Protein AF-0000000084937364 (afdb_homodimer)

Organism: Ferrimonas balearica (strain DSM 9799 / CCM 4581 / KCTC 23876 / PAT) (NCBI:txid550540)

Radius of gyration: 24.52 Å; Cα contacts (8 Å, |Δi|>4): 749; chains: 2; bounding box: 58×69×59 Å

pLDDT: mean 93.39, std 8.61, range [46.56, 98.94]

Nearest PDB structures (foldseek):
  7r97-assembly1_B  TM=9.047E-01  e=4.020E-26  Escherichia coli K-12
  1o0w-assembly1_A  TM=5.922E-01  e=6.811E-16  Thermotoga maritima
  3n3w-assembly1_B  TM=9.544E-01  e=4.757E-11  Campylobacter jejuni subsp. jejuni NCTC 11168 = ATCC 700819
  3o2r-assembly2_D  TM=9.766E-01  e=1.109E-10  Campylobacter jejuni subsp. jejuni NCTC 11168 = ATCC 700819
  9h4a-assembly1_B  TM=9.414E-01  e=4.823E-08  Arabidopsis thaliana

InterPro domains:
  IPR000999 Ribonuclease III domain [PF14622] (20-140)
  IPR000999 Ribonuclease III domain [PS00517] (38-46)
  IPR000999 Ribonuclease III domain [PS50142] (6-128)
  IPR000999 Ribonuclease III domain [SM00535] (21-149)
  IPR000999 Ribonuclease III domain [cd00593] (22-149)
  IPR011907 Ribonuclease III [MF_00104] (9-220)
  IPR011907 Ribonuclease III [TIGR02191] (10-223)
  IPR014720 Double-stranded RNA-binding domain [PF00035] (156-223)
  IPR014720 Double-stranded RNA-binding domain [PS50137] (155-224)
  IPR014720 Double-stranded RNA-binding domain [SM00358] (156-224)
  IPR036389 Ribonuclease III, endonuclease domain superfamily [G3DSA:1.10.1520.10] (2-147)
  IPR036389 Ribonuclease III, endonuclease domain superfamily [SSF69065] (5-159)

Structure (mmCIF, N/CA/C/O backbone):
data_AF-0000000084937364-model_v1
#
loop_
_entity.id
_entity.type
_entity.pdbx_description
1 polymer 'Ribonuclease 3'
#
loop_
_atom_site.group_PDB
_atom_site.id
_atom_site.type_symbol
_atom_site.label_atom_id
_atom_site.label_alt_id
_atom_site.label_comp_id
_atom_site.label_asym_id
_atom_site.label_entity_id
_atom_site.label_seq_id
_atom_site.pdbx_PDB_ins_code
_atom_site.Cartn_x
_atom_site.Cartn_y
_atom_site.Cartn_z
_atom_site.occupancy
_atom_site.B_iso_or_equiv
_atom_site.auth_seq_id
_atom_site.auth_comp_id
_atom_site.auth_asym_id
_atom_site.auth_atom_id
_atom_site.pdbx_PDB_model_num
ATOM 1 N N . MET A 1 1 ? -17.5 32.688 7.203 1 46.91 1 MET A N 1
ATOM 2 C CA . MET A 1 1 ? -16.609 32.5 6.062 1 46.91 1 MET A CA 1
ATOM 3 C C . MET A 1 1 ? -16.141 31.047 5.977 1 46.91 1 MET A C 1
ATOM 5 O O . MET A 1 1 ? -16.188 30.438 4.91 1 46.91 1 MET A O 1
ATOM 9 N N . ASN A 1 2 ? -15.789 30.359 7.293 1 68.94 2 ASN A N 1
ATOM 10 C CA . ASN A 1 2 ? -15.266 29 7.367 1 68.94 2 ASN A CA 1
ATOM 11 C C . ASN A 1 2 ? -16.359 27.953 7.094 1 68.94 2 ASN A C 1
ATOM 13 O O . ASN A 1 2 ? -16.125 27 6.352 1 68.94 2 ASN A O 1
ATOM 17 N N . ASN A 1 3 ? -17.641 28.453 7.266 1 83.12 3 ASN A N 1
ATOM 18 C CA . ASN A 1 3 ? -18.75 27.516 7.125 1 83.12 3 ASN A CA 1
ATOM 19 C C . ASN A 1 3 ? -19.203 27.391 5.672 1 83.12 3 ASN A C 1
ATOM 21 O O . ASN A 1 3 ? -19.531 26.312 5.207 1 83.12 3 ASN A O 1
ATOM 25 N N . GLN A 1 4 ? -19.172 28.562 5.016 1 89.25 4 GLN A N 1
ATOM 26 C CA . GLN A 1 4 ? -19.562 28.547 3.611 1 89.25 4 GLN A CA 1
ATOM 27 C C . GLN A 1 4 ? -18.594 27.734 2.773 1 89.25 4 GLN A C 1
ATOM 29 O O . GLN A 1 4 ? -19 27.016 1.858 1 89.25 4 GLN A O 1
ATOM 34 N N . LYS A 1 5 ? -17.359 27.891 3.041 1 92.25 5 LYS A N 1
ATOM 35 C CA . LYS A 1 5 ? -16.328 27.156 2.305 1 92.25 5 LYS A CA 1
ATOM 36 C C . LYS A 1 5 ? -16.453 25.656 2.549 1 92.25 5 LYS A C 1
ATOM 38 O O . LYS A 1 5 ? -16.25 24.859 1.63 1 92.25 5 LYS A O 1
ATOM 43 N N . LEU A 1 6 ? -16.781 25.375 3.785 1 94.75 6 LEU A N 1
ATOM 44 C CA . LEU A 1 6 ? -16.953 23.969 4.105 1 94.75 6 LEU A CA 1
ATOM 45 C C . LEU A 1 6 ? -18.188 23.391 3.395 1 94.75 6 LEU A C 1
ATOM 47 O O . LEU A 1 6 ? -18.172 22.234 2.969 1 94.75 6 LEU A O 1
ATOM 51 N N . THR A 1 7 ? -19.188 24.219 3.305 1 95.5 7 THR A N 1
ATOM 52 C CA . THR A 1 7 ? -20.391 23.797 2.59 1 95.5 7 THR A CA 1
ATOM 53 C C . THR A 1 7 ? -20.094 23.562 1.115 1 95.5 7 THR A C 1
ATOM 55 O O . THR A 1 7 ? -20.547 22.562 0.538 1 95.5 7 THR A O 1
ATOM 58 N N . ARG A 1 8 ? -19.359 24.438 0.576 1 96.19 8 ARG A N 1
ATOM 59 C CA . ARG A 1 8 ? -18.969 24.281 -0.823 1 96.19 8 ARG A CA 1
ATOM 60 C C . ARG A 1 8 ? -18.172 23 -1.04 1 96.19 8 ARG A C 1
ATOM 62 O O . ARG A 1 8 ? -18.359 22.312 -2.047 1 96.19 8 ARG A O 1
ATOM 69 N N . LEU A 1 9 ? -17.266 22.75 -0.123 1 97.94 9 LEU A N 1
ATOM 70 C CA . LEU A 1 9 ? -16.469 21.531 -0.221 1 97.94 9 LEU A CA 1
ATOM 71 C C . LEU A 1 9 ? -17.344 20.297 -0.132 1 97.94 9 LEU A C 1
ATOM 73 O O . LEU A 1 9 ? -17.188 19.359 -0.918 1 97.94 9 LEU A O 1
ATOM 77 N N . GLN A 1 10 ? -18.25 20.312 0.783 1 98.31 10 GLN A N 1
ATOM 78 C CA . GLN A 1 10 ? -19.172 19.188 0.922 1 98.31 10 GLN A CA 1
ATOM 79 C C . GLN A 1 10 ? -20.016 19 -0.336 1 98.31 10 GLN A C 1
ATOM 81 O O . GLN A 1 10 ? -20.281 17.875 -0.753 1 98.31 10 GLN A O 1
ATOM 86 N N . ASP A 1 11 ? -20.391 20.094 -0.957 1 97.5 11 ASP A N 1
ATOM 87 C CA . ASP A 1 11 ? -21.141 20.047 -2.215 1 97.5 11 ASP A CA 1
ATOM 88 C C . ASP A 1 11 ? -20.281 19.422 -3.322 1 97.5 11 ASP A C 1
ATOM 90 O O . ASP A 1 11 ? -20.766 18.578 -4.086 1 97.5 11 ASP A O 1
ATOM 94 N N . ALA A 1 12 ? -19.078 19.859 -3.381 1 97.5 12 ALA A N 1
ATOM 95 C CA . ALA A 1 12 ? -18.156 19.328 -4.391 1 97.5 12 ALA A CA 1
ATOM 96 C C . ALA A 1 12 ? -17.922 17.844 -4.195 1 97.5 12 ALA A C 1
ATOM 98 O O . ALA A 1 12 ? -17.781 17.094 -5.164 1 97.5 12 ALA A O 1
ATOM 99 N N . LEU A 1 13 ? -17.906 17.406 -2.98 1 98.06 13 LEU A N 1
ATOM 100 C CA . LEU A 1 13 ? -17.719 16 -2.65 1 98.06 13 LEU A CA 1
ATOM 101 C C . LEU A 1 13 ? -19 15.211 -2.891 1 98.06 13 LEU A C 1
ATOM 103 O O . LEU A 1 13 ? -18.969 13.984 -3.008 1 98.06 13 LEU A O 1
ATOM 107 N N . GLY A 1 14 ? -20.078 15.953 -2.957 1 97.5 14 GLY A N 1
ATOM 108 C CA . GLY A 1 14 ? -21.375 15.281 -3.02 1 97.5 14 GLY A CA 1
ATOM 109 C C . GLY A 1 14 ? -21.703 14.516 -1.751 1 97.5 14 GLY A C 1
ATOM 110 O O . GLY A 1 14 ? -22.312 13.453 -1.807 1 97.5 14 GLY A O 1
ATOM 111 N N . TYR A 1 15 ? -21.188 14.992 -0.671 1 98.38 15 TYR A N 1
ATOM 112 C CA . TYR A 1 15 ? -21.375 14.312 0.604 1 98.38 15 TYR A CA 1
ATOM 113 C C . TYR A 1 15 ? -21.516 15.312 1.743 1 98.38 15 TYR A C 1
ATOM 115 O O . TYR A 1 15 ? -20.703 16.234 1.877 1 98.38 15 TYR A O 1
ATOM 123 N N . GLN A 1 16 ? -22.578 15.156 2.562 1 98.12 16 GLN A N 1
ATOM 124 C CA . GLN A 1 16 ? -22.781 15.953 3.768 1 98.12 16 GLN A CA 1
ATOM 125 C C . GLN A 1 16 ? -22.422 15.156 5.02 1 98.12 16 GLN A C 1
ATOM 127 O O . GLN A 1 16 ? -23.047 14.141 5.32 1 98.12 16 GLN A O 1
ATOM 132 N N . PHE A 1 17 ? -21.484 15.703 5.754 1 98.44 17 PHE A N 1
ATOM 133 C CA . PHE A 1 17 ? -21.016 14.992 6.938 1 98.44 17 PHE A CA 1
ATOM 134 C C . PHE A 1 17 ? -22.078 14.992 8.031 1 98.44 17 PHE A C 1
ATOM 136 O O . PHE A 1 17 ? -22.672 16.031 8.328 1 98.44 17 PHE A O 1
ATOM 143 N N . LYS A 1 18 ? -22.266 13.828 8.586 1 98.38 18 LYS A N 1
ATOM 144 C CA . LYS A 1 18 ? -23.062 13.758 9.805 1 98.38 18 LYS A CA 1
ATOM 145 C C . LYS A 1 18 ? -22.344 14.398 10.984 1 98.38 18 LYS A C 1
ATOM 147 O O . LYS A 1 18 ? -22.953 15.094 11.789 1 98.38 18 LYS A O 1
ATOM 152 N N . ASP A 1 19 ? -21.078 14.141 11.141 1 98.06 19 ASP A N 1
ATOM 153 C CA . ASP A 1 19 ? -20.188 14.742 12.125 1 98.06 19 ASP A CA 1
ATOM 154 C C . ASP A 1 19 ? -19.172 15.672 11.461 1 98.06 19 ASP A C 1
ATOM 156 O O . ASP A 1 19 ? -18.094 15.234 11.062 1 98.06 19 ASP A O 1
ATOM 160 N N . ILE A 1 20 ? -19.5 16.891 11.492 1 97.44 20 ILE A N 1
ATOM 161 C CA . ILE A 1 20 ? -18.703 17.906 10.797 1 97.44 20 ILE A CA 1
ATOM 162 C C . ILE A 1 20 ? -17.312 17.969 11.414 1 97.44 20 ILE A C 1
ATOM 164 O O . ILE A 1 20 ? -16.375 18.469 10.781 1 97.44 20 ILE A O 1
ATOM 168 N N . ALA A 1 21 ? -17.125 17.484 12.594 1 98 21 ALA A N 1
ATOM 169 C CA . ALA A 1 21 ? -15.82 17.5 13.258 1 98 21 ALA A CA 1
ATOM 170 C C . ALA A 1 21 ? -14.805 16.641 12.5 1 98 21 ALA A C 1
ATOM 172 O O . ALA A 1 21 ? -13.609 16.938 12.492 1 98 21 ALA A O 1
ATOM 173 N N . LEU A 1 22 ? -15.305 15.594 11.844 1 98.5 22 LEU A N 1
ATOM 174 C CA . LEU A 1 22 ? -14.43 14.734 11.055 1 98.5 22 LEU A CA 1
ATOM 175 C C . LEU A 1 22 ? -13.836 15.5 9.875 1 98.5 22 LEU A C 1
ATOM 177 O O . LEU A 1 22 ? -12.641 15.398 9.602 1 98.5 22 LEU A O 1
ATOM 181 N N . LEU A 1 23 ? -14.695 16.297 9.195 1 98.62 23 LEU A N 1
ATOM 182 C CA . LEU A 1 23 ? -14.203 17.094 8.086 1 98.62 23 LEU A CA 1
ATOM 183 C C . LEU A 1 23 ? -13.227 18.156 8.578 1 98.62 23 LEU A C 1
ATOM 185 O O . LEU A 1 23 ? -12.18 18.391 7.957 1 98.62 23 LEU A O 1
ATOM 189 N N . ASN A 1 24 ? -13.547 18.75 9.695 1 98.31 24 ASN A N 1
ATOM 190 C CA . ASN A 1 24 ? -12.664 19.75 10.273 1 98.31 24 ASN A CA 1
ATOM 191 C C . ASN A 1 24 ? -11.289 19.172 10.602 1 98.31 24 ASN A C 1
ATOM 193 O O . ASN A 1 24 ? -10.266 19.781 10.305 1 98.31 24 ASN A O 1
ATOM 197 N N . GLN A 1 25 ? -11.312 18 11.125 1 98.5 25 GLN A N 1
ATOM 198 C CA . GLN A 1 25 ? -10.055 17.344 11.445 1 98.5 25 GLN A CA 1
ATOM 199 C C . GLN A 1 25 ? -9.289 16.984 10.172 1 98.5 25 GLN A C 1
ATOM 201 O O . GLN A 1 25 ? -8.062 17.141 10.109 1 98.5 25 GLN A O 1
ATOM 206 N N . ALA A 1 26 ? -9.977 16.516 9.195 1 98.88 26 ALA A N 1
ATOM 207 C CA . ALA A 1 26 ? -9.352 16.125 7.934 1 98.88 26 ALA A CA 1
ATOM 208 C C . ALA A 1 26 ? -8.648 17.312 7.277 1 98.88 26 ALA A C 1
ATOM 210 O O . ALA A 1 26 ? -7.645 17.125 6.574 1 98.88 26 ALA A O 1
ATOM 211 N N . LEU A 1 27 ? -9.125 18.516 7.57 1 98.75 27 LEU A N 1
ATOM 212 C CA . LEU A 1 27 ? -8.609 19.719 6.934 1 98.75 27 LEU A CA 1
ATOM 213 C C . LEU A 1 27 ? -7.547 20.375 7.805 1 98.75 27 LEU A C 1
ATOM 215 O O . LEU A 1 27 ? -7.016 21.438 7.449 1 98.75 27 LEU A O 1
ATOM 219 N N . THR A 1 28 ? -7.223 19.766 8.906 1 98.75 28 THR A N 1
ATOM 220 C CA . THR A 1 28 ? -6.297 20.359 9.852 1 98.75 28 THR A CA 1
ATOM 221 C C . THR A 1 28 ? -4.91 19.75 9.727 1 98.75 28 THR A C 1
ATOM 223 O O . THR A 1 28 ? -4.719 18.562 10.047 1 98.75 28 THR A O 1
ATOM 226 N N . HIS A 1 29 ? -4.023 20.516 9.219 1 98.5 29 HIS A N 1
ATOM 227 C CA . HIS A 1 29 ? -2.631 20.078 9.117 1 98.5 29 HIS A CA 1
ATOM 228 C C . HIS A 1 29 ? -1.958 20.062 10.484 1 98.5 29 HIS A C 1
ATOM 230 O O . HIS A 1 29 ? -2.354 20.797 11.391 1 98.5 29 HIS A O 1
ATOM 236 N N . ARG A 1 30 ? -0.941 19.234 10.625 1 97 30 ARG A N 1
ATOM 237 C CA . ARG A 1 30 ? -0.272 19.031 11.906 1 97 30 ARG A CA 1
ATOM 238 C C . ARG A 1 30 ? 0.33 20.344 12.414 1 97 30 ARG A C 1
ATOM 240 O O . ARG A 1 30 ? 0.54 20.516 13.617 1 97 30 ARG A O 1
ATOM 247 N N . SER A 1 31 ? 0.656 21.297 11.539 1 96.62 31 SER A N 1
ATOM 248 C CA . SER A 1 31 ? 1.212 22.578 11.938 1 96.62 31 SER A CA 1
ATOM 249 C C . SER A 1 31 ? 0.175 23.422 12.672 1 96.62 31 SER A C 1
ATOM 251 O O . SER A 1 31 ? 0.521 24.406 13.336 1 96.62 31 SER A O 1
ATOM 253 N N . ALA A 1 32 ? -1.08 23.078 12.531 1 97.75 32 ALA A N 1
ATOM 254 C CA . ALA A 1 32 ? -2.156 23.953 13 1 97.75 32 ALA A CA 1
ATOM 255 C C . ALA A 1 32 ? -2.641 23.516 14.383 1 97.75 32 ALA A C 1
ATOM 257 O O . ALA A 1 32 ? -3.074 24.344 15.188 1 97.75 32 ALA A O 1
ATOM 258 N N . ALA A 1 33 ? -2.621 22.234 14.594 1 95.56 33 ALA A N 1
ATOM 259 C CA . ALA A 1 33 ? -3.18 21.734 15.852 1 95.56 33 ALA A CA 1
ATOM 260 C C . ALA A 1 33 ? -2.66 20.344 16.172 1 95.56 33 ALA A C 1
ATOM 262 O O . ALA A 1 33 ? -2.109 19.656 15.305 1 95.56 33 ALA A O 1
ATOM 263 N N . SER A 1 34 ? -2.902 19.922 17.406 1 91.44 34 SER A N 1
ATOM 264 C CA . SER A 1 34 ? -2.537 18.578 17.828 1 91.44 34 SER A CA 1
ATOM 265 C C . SER A 1 34 ? -3.504 17.547 17.266 1 91.44 34 SER A C 1
ATOM 267 O O . SER A 1 34 ? -3.096 16.438 16.906 1 91.44 34 SER A O 1
ATOM 269 N N . GLN A 1 35 ? -4.754 17.938 17.312 1 94.38 35 GLN A N 1
ATOM 270 C CA . GLN A 1 35 ? -5.734 17.109 16.641 1 94.38 35 GLN A CA 1
ATOM 271 C C . GLN A 1 35 ? -5.766 17.406 15.141 1 94.38 35 GLN A C 1
ATOM 273 O O . GLN A 1 35 ? -6.445 18.328 14.695 1 94.38 35 GLN A O 1
ATOM 278 N N . HIS A 1 36 ? -4.969 16.641 14.383 1 97.88 36 HIS A N 1
ATOM 279 C CA . HIS A 1 36 ? -4.742 16.906 12.969 1 97.88 36 HIS A CA 1
ATOM 280 C C . HIS A 1 36 ? -5.078 15.695 12.109 1 97.88 36 HIS A C 1
ATOM 282 O O . HIS A 1 36 ? -5.594 14.695 12.609 1 97.88 36 HIS A O 1
ATOM 288 N N . ASN A 1 37 ? -4.762 15.758 10.852 1 98.69 37 ASN A N 1
ATOM 289 C CA . ASN A 1 37 ? -5.422 14.875 9.891 1 98.69 37 ASN A CA 1
ATOM 290 C C . ASN A 1 37 ? -4.57 13.648 9.586 1 98.69 37 ASN A C 1
ATOM 292 O O . ASN A 1 37 ? -4.965 12.797 8.781 1 98.69 37 ASN A O 1
ATOM 296 N N . GLU A 1 38 ? -3.492 13.414 10.305 1 98.44 38 GLU A N 1
ATOM 297 C CA . GLU A 1 38 ? -2.541 12.375 9.914 1 98.44 38 GLU A CA 1
ATOM 298 C C . GLU A 1 38 ? -3.148 10.984 10.062 1 98.44 38 GLU A C 1
ATOM 300 O O . GLU A 1 38 ? -2.953 10.125 9.203 1 98.44 38 GLU A O 1
ATOM 305 N N . ARG A 1 39 ? -3.881 10.766 11.117 1 98.44 39 ARG A N 1
ATOM 306 C CA . ARG A 1 39 ? -4.496 9.453 11.312 1 98.44 39 ARG A CA 1
ATOM 307 C C . ARG A 1 39 ? -5.594 9.203 10.281 1 98.44 39 ARG A C 1
ATOM 309 O O . ARG A 1 39 ? -5.754 8.086 9.797 1 98.44 39 ARG A O 1
ATOM 316 N N . LEU A 1 40 ? -6.34 10.242 9.969 1 98.81 40 LEU A N 1
ATOM 317 C CA . LEU A 1 40 ? -7.359 10.125 8.93 1 98.81 40 LEU A CA 1
ATOM 318 C C . LEU A 1 40 ? -6.719 9.859 7.57 1 98.81 40 LEU A C 1
ATOM 320 O O . LEU A 1 40 ? -7.262 9.102 6.762 1 98.81 40 LEU A O 1
ATOM 324 N N . GLU A 1 41 ? -5.605 10.539 7.32 1 98.88 41 GLU A N 1
ATOM 325 C CA . GLU A 1 41 ? -4.84 10.305 6.098 1 98.88 41 GLU A CA 1
ATOM 326 C C . GLU A 1 41 ? -4.453 8.836 5.961 1 98.88 41 GLU A C 1
ATOM 328 O O . GLU A 1 41 ? -4.59 8.25 4.887 1 98.88 41 GLU A O 1
ATOM 333 N N . TYR A 1 42 ? -4.023 8.281 7.082 1 98.75 42 TYR A N 1
ATOM 334 C CA . TYR A 1 42 ? -3.652 6.871 7.148 1 98.75 42 TYR A CA 1
ATOM 335 C C . TYR A 1 42 ? -4.816 5.984 6.73 1 98.75 42 TYR A C 1
ATOM 337 O O . TYR A 1 42 ? -4.66 5.109 5.871 1 98.75 42 TYR A O 1
ATOM 345 N N . LEU A 1 43 ? -5.926 6.199 7.273 1 98.81 43 LEU A N 1
ATOM 346 C CA . LEU A 1 43 ? -7.109 5.402 6.965 1 98.81 43 LEU A CA 1
ATOM 347 C C . LEU A 1 43 ? -7.586 5.66 5.539 1 98.81 43 LEU A C 1
ATOM 349 O O . LEU A 1 43 ? -7.93 4.727 4.816 1 98.81 43 LEU A O 1
ATOM 353 N N . GLY A 1 44 ? -7.562 6.898 5.145 1 98.88 44 GLY A N 1
ATOM 354 C CA . GLY A 1 44 ? -7.992 7.289 3.811 1 98.88 44 GLY A CA 1
ATOM 355 C C . GLY A 1 44 ? -7.137 6.695 2.707 1 98.88 44 GLY A C 1
ATOM 356 O O . GLY A 1 44 ? -7.652 6.293 1.661 1 98.88 44 GLY A O 1
ATOM 357 N N . ASP A 1 45 ? -5.836 6.676 2.955 1 98.75 45 ASP A N 1
ATOM 358 C CA . ASP A 1 45 ? -4.926 6.066 1.992 1 98.75 45 ASP A CA 1
ATOM 359 C C . ASP A 1 45 ? -5.281 4.602 1.753 1 98.75 45 ASP A C 1
ATOM 361 O O . ASP A 1 45 ? -5.285 4.137 0.611 1 98.75 45 ASP A O 1
ATOM 365 N N . ALA A 1 46 ? -5.609 3.93 2.801 1 98.75 46 ALA A N 1
ATOM 366 C CA . ALA A 1 46 ? -5.941 2.51 2.713 1 98.75 46 ALA A CA 1
ATOM 367 C C . ALA A 1 46 ? -7.242 2.297 1.943 1 98.75 46 ALA A C 1
ATOM 369 O O . ALA A 1 46 ? -7.324 1.423 1.078 1 98.75 46 ALA A O 1
ATOM 370 N N . VAL A 1 47 ? -8.25 3.084 2.227 1 98.75 47 VAL A N 1
ATOM 371 C CA . VAL A 1 47 ? -9.539 2.951 1.563 1 98.75 47 VAL A CA 1
ATOM 372 C C . VAL A 1 47 ? -9.398 3.301 0.083 1 98.75 47 VAL A C 1
ATOM 374 O O . VAL A 1 47 ? -9.938 2.602 -0.78 1 98.75 47 VAL A O 1
ATOM 377 N N . LEU A 1 48 ? -8.672 4.336 -0.176 1 98.94 48 LEU A N 1
ATOM 378 C CA . LEU A 1 48 ? -8.461 4.785 -1.547 1 98.94 48 LEU A CA 1
ATOM 379 C C . LEU A 1 48 ? -7.762 3.705 -2.369 1 98.94 48 LEU A C 1
ATOM 381 O O . LEU A 1 48 ? -8.211 3.373 -3.469 1 98.94 48 LEU A O 1
ATOM 385 N N . SER A 1 49 ? -6.719 3.172 -1.81 1 98.81 49 SER A N 1
ATOM 386 C CA . SER A 1 49 ? -5.941 2.154 -2.512 1 98.81 49 SER A CA 1
ATOM 387 C C . SER A 1 49 ? -6.789 0.923 -2.812 1 98.81 49 SER A C 1
ATOM 389 O O . SER A 1 49 ? -6.699 0.352 -3.9 1 98.81 49 SER A O 1
ATOM 391 N N . PHE A 1 50 ? -7.566 0.561 -1.9 1 98.81 50 PHE A N 1
ATOM 392 C CA . PHE A 1 50 ? -8.438 -0.594 -2.066 1 98.81 50 PHE A CA 1
ATOM 393 C C . PHE A 1 50 ? -9.469 -0.342 -3.164 1 98.81 50 PHE A C 1
ATOM 395 O O . PHE A 1 50 ? -9.609 -1.151 -4.082 1 98.81 50 PHE A O 1
ATOM 402 N N . VAL A 1 51 ? -10.102 0.821 -3.143 1 98.94 51 VAL A N 1
ATOM 403 C CA . VAL A 1 51 ? -11.18 1.137 -4.074 1 98.94 51 VAL A CA 1
ATOM 404 C C . VAL A 1 51 ? -10.625 1.25 -5.492 1 98.94 51 VAL A C 1
ATOM 406 O O . VAL A 1 51 ? -11.211 0.729 -6.441 1 98.94 51 VAL A O 1
ATOM 409 N N . ILE A 1 52 ? -9.516 1.896 -5.617 1 98.88 52 ILE A N 1
ATOM 410 C CA . ILE A 1 52 ? -8.914 2.066 -6.934 1 98.88 52 ILE A CA 1
ATOM 411 C C . ILE A 1 52 ? -8.414 0.719 -7.453 1 98.88 52 ILE A C 1
ATOM 413 O O . ILE A 1 52 ? -8.523 0.424 -8.641 1 98.88 52 ILE A O 1
ATOM 417 N N . ALA A 1 53 ? -7.832 -0.092 -6.578 1 98.81 53 ALA A N 1
ATOM 418 C CA . ALA A 1 53 ? -7.402 -1.432 -6.973 1 98.81 53 ALA A CA 1
ATOM 419 C C . ALA A 1 53 ? -8.57 -2.242 -7.52 1 98.81 53 ALA A C 1
ATOM 421 O O . ALA A 1 53 ? -8.461 -2.881 -8.57 1 98.81 53 ALA A O 1
ATOM 422 N N . GLU A 1 54 ? -9.664 -2.205 -6.82 1 98.81 54 GLU A N 1
ATOM 423 C CA . GLU A 1 54 ? -10.852 -2.93 -7.27 1 98.81 54 GLU A CA 1
ATOM 424 C C . GLU A 1 54 ? -11.344 -2.396 -8.609 1 98.81 54 GLU A C 1
ATOM 426 O O . GLU A 1 54 ? -11.695 -3.172 -9.508 1 98.81 54 GLU A O 1
ATOM 431 N N . ALA A 1 55 ? -11.359 -1.088 -8.734 1 98.75 55 ALA A N 1
ATOM 432 C CA . ALA A 1 55 ? -11.828 -0.478 -9.977 1 98.75 55 ALA A CA 1
ATOM 433 C C . ALA A 1 55 ? -10.992 -0.944 -11.164 1 98.75 55 ALA A C 1
ATOM 435 O O . ALA A 1 55 ? -11.531 -1.289 -12.219 1 98.75 55 ALA A O 1
ATOM 436 N N . LEU A 1 56 ? -9.719 -0.943 -10.992 1 98.38 56 LEU A N 1
ATOM 437 C CA . LEU A 1 56 ? -8.82 -1.357 -12.062 1 98.38 56 LEU A CA 1
ATOM 438 C C . LEU A 1 56 ? -8.977 -2.846 -12.359 1 98.38 56 LEU A C 1
ATOM 440 O O . LEU A 1 56 ? -8.969 -3.254 -13.523 1 98.38 56 LEU A O 1
ATOM 444 N N . TYR A 1 57 ? -9.102 -3.652 -11.32 1 98.56 57 TYR A N 1
ATOM 445 C CA . TYR A 1 57 ? -9.305 -5.086 -11.484 1 98.56 57 TYR A CA 1
ATOM 446 C C . TYR A 1 57 ? -10.516 -5.375 -12.352 1 98.56 57 TYR A C 1
ATOM 448 O O . TYR A 1 57 ? -10.461 -6.211 -13.25 1 98.56 57 TYR A O 1
ATOM 456 N N . LEU A 1 58 ? -11.555 -4.656 -12.109 1 97.69 58 LEU A N 1
ATOM 457 C CA . LEU A 1 58 ? -12.82 -4.879 -12.797 1 97.69 58 LEU A CA 1
ATOM 458 C C . LEU A 1 58 ? -12.781 -4.285 -14.203 1 97.69 58 LEU A C 1
ATOM 460 O O . LEU A 1 58 ? -13.32 -4.875 -15.148 1 97.69 58 LEU A O 1
ATOM 464 N N . ARG A 1 59 ? -12.125 -3.211 -14.352 1 95.75 59 ARG A N 1
ATOM 465 C CA . ARG A 1 59 ? -12.094 -2.484 -15.617 1 95.75 59 ARG A CA 1
ATOM 466 C C . ARG A 1 59 ? -11.188 -3.18 -16.625 1 95.75 59 ARG A C 1
ATOM 468 O O . ARG A 1 59 ? -11.414 -3.098 -17.828 1 95.75 59 ARG A O 1
ATOM 475 N N . PHE A 1 60 ? -10.227 -3.865 -16.141 1 94.75 60 PHE A N 1
ATOM 476 C CA . PHE A 1 60 ? -9.234 -4.484 -17.016 1 94.75 60 PHE A CA 1
ATOM 477 C C . PHE A 1 60 ? -9.117 -5.977 -16.719 1 94.75 60 PHE A C 1
ATOM 479 O O . PHE A 1 60 ? -8.094 -6.43 -16.203 1 94.75 60 PHE A O 1
ATOM 486 N N . PRO A 1 61 ? -10.008 -6.754 -17.156 1 93.31 61 PRO A N 1
ATOM 487 C CA . PRO A 1 61 ? -10.078 -8.164 -16.781 1 93.31 61 PRO A CA 1
ATOM 488 C C . PRO A 1 61 ? -8.945 -9 -17.375 1 93.31 61 PRO A C 1
ATOM 490 O O . PRO A 1 61 ? -8.695 -10.117 -16.938 1 93.31 61 PRO A O 1
ATOM 493 N N . LYS A 1 62 ? -8.18 -8.438 -18.328 1 90.25 62 LYS A N 1
ATOM 494 C CA . LYS A 1 62 ? -7.184 -9.258 -19 1 90.25 62 LYS A CA 1
ATOM 495 C C . LYS A 1 62 ? -5.773 -8.734 -18.75 1 90.25 62 LYS A C 1
ATOM 497 O O . LYS A 1 62 ? -4.797 -9.281 -19.266 1 90.25 62 LYS A O 1
ATOM 502 N N . VAL A 1 63 ? -5.715 -7.664 -18.031 1 91.69 63 VAL A N 1
ATOM 503 C CA . VAL A 1 63 ? -4.426 -7.016 -17.828 1 91.69 63 VAL A CA 1
ATOM 504 C C . VAL A 1 63 ? -3.689 -7.688 -16.672 1 91.69 63 VAL A C 1
ATOM 506 O O . VAL A 1 63 ? -4.309 -8.07 -15.672 1 91.69 63 VAL A O 1
ATOM 509 N N . ALA A 1 64 ? -2.371 -7.793 -16.781 1 91.81 64 ALA A N 1
ATOM 510 C CA . ALA A 1 64 ? -1.542 -8.477 -15.797 1 91.81 64 ALA A CA 1
ATOM 511 C C . ALA A 1 64 ? -1.422 -7.648 -14.516 1 91.81 64 ALA A C 1
ATOM 513 O O . ALA A 1 64 ? -1.586 -6.426 -14.539 1 91.81 64 ALA A O 1
ATOM 514 N N . GLU A 1 65 ? -1.079 -8.352 -13.477 1 94.25 65 GLU A N 1
ATOM 515 C CA . GLU A 1 65 ? -0.935 -7.754 -12.156 1 94.25 65 GLU A CA 1
ATOM 516 C C . GLU A 1 65 ? 0.024 -6.566 -12.188 1 94.25 65 GLU A C 1
ATOM 518 O O . GLU A 1 65 ? -0.251 -5.523 -11.594 1 94.25 65 GLU A O 1
ATOM 523 N N . GLY A 1 66 ? 1.141 -6.719 -12.883 1 92.56 66 GLY A N 1
ATOM 524 C CA . GLY A 1 66 ? 2.139 -5.66 -12.938 1 92.56 66 GLY A CA 1
ATOM 525 C C . GLY A 1 66 ? 1.602 -4.359 -13.508 1 92.56 66 GLY A C 1
ATOM 526 O O . GLY A 1 66 ? 1.896 -3.283 -12.984 1 92.56 66 GLY A O 1
ATOM 527 N N . ASP A 1 67 ? 0.824 -4.438 -14.461 1 91.12 67 ASP A N 1
ATOM 528 C CA . ASP A 1 67 ? 0.226 -3.26 -15.086 1 91.12 67 ASP A CA 1
ATOM 529 C C . ASP A 1 67 ? -0.808 -2.619 -14.156 1 91.12 67 ASP A C 1
ATOM 531 O O . ASP A 1 67 ? -0.868 -1.395 -14.039 1 91.12 67 ASP A O 1
ATOM 535 N N . MET A 1 68 ? -1.634 -3.428 -13.539 1 96.19 68 MET A N 1
ATOM 536 C CA . MET A 1 68 ? -2.611 -2.9 -12.594 1 96.19 68 MET A CA 1
ATOM 537 C C . MET A 1 68 ? -1.917 -2.18 -11.445 1 96.19 68 MET A C 1
ATOM 539 O O . MET A 1 68 ? -2.373 -1.123 -11 1 96.19 68 MET A O 1
ATOM 543 N N . THR A 1 69 ? -0.78 -2.744 -11.023 1 96.12 69 THR A N 1
ATOM 544 C CA . THR A 1 69 ? -0.008 -2.141 -9.945 1 96.12 69 THR A CA 1
ATOM 545 C C . THR A 1 69 ? 0.507 -0.763 -10.352 1 96.12 69 THR A C 1
ATOM 547 O O . THR A 1 69 ? 0.389 0.2 -9.594 1 96.12 69 THR A O 1
ATOM 550 N N . ARG A 1 70 ? 1 -0.661 -11.516 1 93.69 70 ARG A N 1
ATOM 551 C CA . ARG A 1 70 ? 1.526 0.606 -12.008 1 93.69 70 ARG A CA 1
ATOM 552 C C . ARG A 1 70 ? 0.408 1.624 -12.211 1 93.69 70 ARG A C 1
ATOM 554 O O . ARG A 1 70 ? 0.56 2.797 -11.859 1 93.69 70 ARG A O 1
ATOM 561 N N . MET A 1 71 ? -0.684 1.151 -12.797 1 95.69 71 MET A N 1
ATOM 562 C CA . MET A 1 71 ? -1.828 2.039 -12.977 1 95.69 71 MET A CA 1
ATOM 563 C C . MET A 1 71 ? -2.34 2.551 -11.633 1 95.69 71 MET A C 1
ATOM 565 O O . MET A 1 71 ? -2.594 3.746 -11.477 1 95.69 71 MET A O 1
ATOM 569 N N . ARG A 1 72 ? -2.502 1.669 -10.656 1 97.62 72 ARG A N 1
ATOM 570 C CA . ARG A 1 72 ? -2.938 2.088 -9.328 1 97.62 72 ARG A CA 1
ATOM 571 C C . ARG A 1 72 ? -1.981 3.117 -8.734 1 97.62 72 ARG A C 1
ATOM 573 O O . ARG A 1 72 ? -2.414 4.145 -8.211 1 97.62 72 ARG A O 1
ATOM 580 N N . ALA A 1 73 ? -0.699 2.855 -8.844 1 96.06 73 ALA A N 1
ATOM 581 C CA . ALA A 1 73 ? 0.311 3.766 -8.305 1 96.06 73 ALA A CA 1
ATOM 582 C C . ALA A 1 73 ? 0.17 5.16 -8.914 1 96.06 73 ALA A C 1
ATOM 584 O O . ALA A 1 73 ? 0.265 6.164 -8.203 1 96.06 73 ALA A O 1
ATOM 585 N N . SER A 1 74 ? -0.053 5.188 -10.148 1 94.56 74 SER A N 1
ATOM 586 C CA . SER A 1 74 ? -0.176 6.473 -10.828 1 94.56 74 SER A CA 1
ATOM 587 C C . SER A 1 74 ? -1.42 7.227 -10.367 1 94.56 74 SER A C 1
ATOM 589 O O . SER A 1 74 ? -1.42 8.461 -10.305 1 94.56 74 SER A O 1
ATOM 591 N N . LEU A 1 75 ? -2.418 6.5 -10.039 1 97.69 75 LEU A N 1
ATOM 592 C CA . LEU A 1 75 ? -3.697 7.105 -9.688 1 97.69 75 LEU A CA 1
ATOM 593 C C . LEU A 1 75 ? -3.693 7.578 -8.234 1 97.69 75 LEU A C 1
ATOM 595 O O . LEU A 1 75 ? -4.391 8.539 -7.887 1 97.69 75 LEU A O 1
ATOM 599 N N . VAL A 1 76 ? -2.844 6.938 -7.391 1 98.5 76 VAL A N 1
ATOM 600 C CA . VAL A 1 76 ? -2.967 7.242 -5.969 1 98.5 76 VAL A CA 1
ATOM 601 C C . VAL A 1 76 ? -1.696 7.934 -5.477 1 98.5 76 VAL A C 1
ATOM 603 O O . VAL A 1 76 ? -1.572 8.242 -4.289 1 98.5 76 VAL A O 1
ATOM 606 N N . LYS A 1 77 ? -0.769 8.211 -6.359 1 96.69 77 LYS A N 1
ATOM 607 C CA . LYS A 1 77 ? 0.475 8.867 -5.965 1 96.69 77 LYS A CA 1
ATOM 608 C C . LYS A 1 77 ? 0.228 10.32 -5.57 1 96.69 77 LYS A C 1
ATOM 610 O O . LYS A 1 77 ? -0.812 10.891 -5.902 1 96.69 77 LYS A O 1
ATOM 615 N N . GLY A 1 78 ? 1.131 10.906 -4.941 1 97.12 78 GLY A N 1
ATOM 616 C CA . GLY A 1 78 ? 1.028 12.234 -4.355 1 97.12 78 GLY A CA 1
ATOM 617 C C . GLY A 1 78 ? 0.642 13.297 -5.363 1 97.12 78 GLY A C 1
ATOM 618 O O . GLY A 1 78 ? -0.248 14.109 -5.105 1 97.12 78 GLY A O 1
ATOM 619 N N . VAL A 1 79 ? 1.241 13.258 -6.492 1 96.44 79 VAL A N 1
ATOM 620 C CA . VAL A 1 79 ? 1.01 14.266 -7.52 1 96.44 79 VAL A CA 1
ATOM 621 C C . VAL A 1 79 ? -0.454 14.234 -7.953 1 96.44 79 VAL A C 1
ATOM 623 O O . VAL A 1 79 ? -1.096 15.281 -8.062 1 96.44 79 VAL A O 1
ATOM 626 N N . THR A 1 80 ? -0.983 13.055 -8.203 1 97.88 80 THR A N 1
ATOM 627 C CA . THR A 1 80 ? -2.377 12.906 -8.609 1 97.88 80 THR A CA 1
ATOM 628 C C . THR A 1 80 ? -3.316 13.383 -7.512 1 97.88 80 THR A C 1
ATOM 630 O O . THR A 1 80 ? -4.285 14.102 -7.777 1 97.88 80 THR A O 1
ATOM 633 N N . LEU A 1 81 ? -2.986 13.047 -6.316 1 98.88 81 LEU A N 1
ATOM 634 C CA . LEU A 1 81 ? -3.803 13.461 -5.176 1 98.88 81 LEU A CA 1
ATOM 635 C C . LEU A 1 81 ? -3.785 14.977 -5.016 1 98.88 81 LEU A C 1
ATOM 637 O O . LEU A 1 81 ? -4.809 15.578 -4.691 1 98.88 81 LEU A O 1
ATOM 641 N N . ALA A 1 82 ? -2.646 15.555 -5.219 1 98.69 82 ALA A N 1
ATOM 642 C CA . ALA A 1 82 ? -2.545 17 -5.137 1 98.69 82 ALA A CA 1
ATOM 643 C C . ALA A 1 82 ? -3.396 17.672 -6.211 1 98.69 82 ALA A C 1
ATOM 645 O O . ALA A 1 82 ? -4.012 18.719 -5.965 1 98.69 82 ALA A O 1
ATOM 646 N N . GLU A 1 83 ? -3.398 17.109 -7.367 1 98.56 83 GLU A N 1
ATOM 647 C CA . GLU A 1 83 ? -4.258 17.609 -8.438 1 98.56 83 GLU A CA 1
ATOM 648 C C . GLU A 1 83 ? -5.727 17.578 -8.023 1 98.56 83 GLU A C 1
ATOM 650 O O . GLU A 1 83 ? -6.457 18.547 -8.234 1 98.56 83 GLU A O 1
ATOM 655 N N . LEU A 1 84 ? -6.125 16.531 -7.445 1 98.69 84 LEU A N 1
ATOM 656 C CA . LEU A 1 84 ? -7.484 16.422 -6.934 1 98.69 84 LEU A CA 1
ATOM 657 C C . LEU A 1 84 ? -7.746 17.469 -5.863 1 98.69 84 LEU A C 1
ATOM 659 O O . LEU A 1 84 ? -8.82 18.078 -5.832 1 98.69 84 LEU A O 1
ATOM 663 N N . GLY A 1 85 ? -6.746 17.625 -4.988 1 98.75 85 GLY A N 1
ATOM 664 C CA . GLY A 1 85 ? -6.863 18.656 -3.967 1 98.75 85 GLY A CA 1
ATOM 665 C C . GLY A 1 85 ? -7.078 20.047 -4.539 1 98.75 85 GLY A C 1
ATOM 666 O O . GLY A 1 85 ? -7.891 20.812 -4.023 1 98.75 85 GLY A O 1
ATOM 667 N N . ARG A 1 86 ? -6.387 20.344 -5.551 1 98.44 86 ARG A N 1
ATOM 668 C CA . ARG A 1 86 ? -6.547 21.625 -6.215 1 98.44 86 ARG A CA 1
ATOM 669 C C . ARG A 1 86 ? -7.922 21.734 -6.871 1 98.44 86 ARG A C 1
ATOM 671 O O . ARG A 1 86 ? -8.562 22.781 -6.801 1 98.44 86 ARG A O 1
ATOM 678 N N . GLU A 1 87 ? -8.352 20.672 -7.504 1 98.06 87 GLU A N 1
ATOM 679 C CA . GLU A 1 87 ? -9.672 20.641 -8.125 1 98.06 87 GLU A CA 1
ATOM 680 C C . GLU A 1 87 ? -10.773 20.906 -7.098 1 98.06 87 GLU A C 1
ATOM 682 O O . GLU A 1 87 ? -11.805 21.484 -7.422 1 98.06 87 GLU A O 1
ATOM 687 N N . LEU A 1 88 ? -10.523 20.531 -5.895 1 98.25 88 LEU A N 1
ATOM 688 C CA . LEU A 1 88 ? -11.484 20.703 -4.812 1 98.25 88 LEU A CA 1
ATOM 689 C C . LEU A 1 88 ? -11.258 22.031 -4.09 1 98.25 88 LEU A C 1
ATOM 691 O O . LEU A 1 88 ? -11.93 22.328 -3.104 1 98.25 88 LEU A O 1
ATOM 695 N N . ALA A 1 89 ? -10.25 22.781 -4.516 1 97.69 89 ALA A N 1
ATOM 696 C CA . ALA A 1 89 ? -9.875 24.062 -3.936 1 97.69 89 ALA A CA 1
ATOM 697 C C . ALA A 1 89 ? -9.547 23.922 -2.451 1 97.69 89 ALA A C 1
ATOM 699 O O . ALA A 1 89 ? -9.961 24.75 -1.635 1 97.69 89 ALA A O 1
ATOM 700 N N . LEU A 1 90 ? -8.805 22.906 -2.139 1 98.31 90 LEU A N 1
ATOM 701 C CA . LEU A 1 90 ? -8.523 22.625 -0.737 1 98.31 90 LEU A CA 1
ATOM 702 C C . LEU A 1 90 ? -7.613 23.688 -0.14 1 98.31 90 LEU A C 1
ATOM 704 O O . LEU A 1 90 ? -7.613 23.906 1.074 1 98.31 90 LEU A O 1
ATOM 708 N N . GLY A 1 91 ? -6.812 24.281 -0.934 1 97.38 91 GLY A N 1
ATOM 709 C CA . GLY A 1 91 ? -5.957 25.359 -0.453 1 97.38 91 GLY A CA 1
ATOM 710 C C . GLY A 1 91 ? -6.719 26.453 0.276 1 97.38 91 GLY A C 1
ATOM 711 O O . GLY A 1 91 ? -6.168 27.125 1.155 1 97.38 91 GLY A O 1
ATOM 712 N N . ASP A 1 92 ? -7.957 26.609 -0.006 1 96.19 92 ASP A N 1
ATOM 713 C CA . ASP A 1 92 ? -8.781 27.688 0.547 1 96.19 92 ASP A CA 1
ATOM 714 C C . ASP A 1 92 ? -9.328 27.297 1.921 1 96.19 92 ASP A C 1
ATOM 716 O O . ASP A 1 92 ? -9.805 28.156 2.666 1 96.19 92 ASP A O 1
ATOM 720 N N . VAL A 1 93 ? -9.258 26 2.207 1 97.88 93 VAL A N 1
ATOM 721 C CA . VAL A 1 93 ? -10.008 25.594 3.389 1 97.88 93 VAL A CA 1
ATOM 722 C C . VAL A 1 93 ? -9.086 24.859 4.359 1 97.88 93 VAL A C 1
ATOM 724 O O . VAL A 1 93 ? -9.445 24.641 5.52 1 97.88 93 VAL A O 1
ATOM 727 N N . ILE A 1 94 ? -7.898 24.438 3.893 1 98.19 94 ILE A N 1
ATOM 728 C CA . ILE A 1 94 ? -6.973 23.703 4.758 1 98.19 94 ILE A CA 1
ATOM 729 C C . ILE A 1 94 ? -6.488 24.625 5.879 1 98.19 94 ILE A C 1
ATOM 731 O O . ILE A 1 94 ? -6.234 25.812 5.656 1 98.19 94 ILE A O 1
ATOM 735 N N . LYS A 1 95 ? -6.48 24.125 7.07 1 98.31 95 LYS A N 1
ATOM 736 C CA . LYS A 1 95 ? -6.004 24.859 8.242 1 98.31 95 LYS A CA 1
ATOM 737 C C . LYS A 1 95 ? -4.52 24.609 8.477 1 98.31 95 LYS A C 1
ATOM 739 O O . LYS A 1 95 ? -4.094 23.469 8.672 1 98.31 95 LYS A O 1
ATOM 744 N N . LEU A 1 96 ? -3.783 25.688 8.469 1 98.06 96 LEU A N 1
ATOM 745 C CA . LEU A 1 96 ? -2.336 25.641 8.641 1 98.06 96 LEU A CA 1
ATOM 746 C C . LEU A 1 96 ? -1.889 26.531 9.789 1 98.06 96 LEU A C 1
ATOM 748 O O . LEU A 1 96 ? -2.523 27.547 10.07 1 98.06 96 LEU A O 1
ATOM 752 N N . GLY A 1 97 ? -0.872 26.078 10.453 1 97.38 97 GLY A N 1
ATOM 753 C CA . GLY A 1 97 ? -0.241 26.984 11.398 1 97.38 97 GLY A CA 1
ATOM 754 C C . GLY A 1 97 ? 0.354 28.219 10.742 1 97.38 97 GLY A C 1
ATOM 755 O O . GLY A 1 97 ? 0.567 28.234 9.531 1 97.38 97 GLY A O 1
ATOM 756 N N . PRO A 1 98 ? 0.662 29.219 11.547 1 96 98 PRO A N 1
ATOM 757 C CA . PRO A 1 98 ? 1.12 30.484 10.984 1 96 98 PRO A CA 1
ATOM 758 C C . PRO A 1 98 ? 2.391 30.344 10.148 1 96 98 PRO A C 1
ATOM 760 O O . PRO A 1 98 ? 2.502 30.938 9.078 1 96 98 PRO A O 1
ATOM 763 N N . GLY A 1 99 ? 3.277 29.609 10.602 1 95.62 99 GLY A N 1
ATOM 764 C CA . GLY A 1 99 ? 4.512 29.406 9.859 1 95.62 99 GLY A CA 1
ATOM 765 C C . GLY A 1 99 ? 4.301 28.703 8.531 1 95.62 99 GLY A C 1
ATOM 766 O O . GLY A 1 99 ? 4.848 29.109 7.508 1 95.62 99 GLY A O 1
ATOM 767 N N . GLU A 1 100 ? 3.521 27.672 8.594 1 96.38 100 GLU A N 1
ATOM 768 C CA . GLU A 1 100 ? 3.217 26.891 7.395 1 96.38 100 GLU A CA 1
ATOM 769 C C . GLU A 1 100 ? 2.424 27.719 6.391 1 96.38 100 GLU A C 1
ATOM 771 O O . GLU A 1 100 ? 2.672 27.656 5.184 1 96.38 100 GLU A O 1
ATOM 776 N N . LEU A 1 101 ? 1.588 28.531 6.844 1 95.81 101 LEU A N 1
ATOM 777 C CA . LEU A 1 101 ? 0.794 29.422 5.992 1 95.81 101 LEU A CA 1
ATOM 778 C C . LEU A 1 101 ? 1.683 30.438 5.277 1 95.81 101 LEU A C 1
ATOM 780 O O . LEU A 1 101 ? 1.555 30.641 4.07 1 95.81 101 LEU A O 1
ATOM 784 N N . LYS A 1 102 ? 2.562 30.969 6.016 1 96.44 102 LYS A N 1
ATOM 785 C CA . LYS A 1 102 ? 3.459 31.984 5.477 1 96.44 102 LYS A CA 1
ATOM 786 C C . LYS A 1 102 ? 4.363 31.391 4.395 1 96.44 102 LYS A C 1
ATOM 788 O O . LYS A 1 102 ? 4.727 32.094 3.441 1 96.44 102 LYS A O 1
ATOM 793 N N . SER A 1 103 ? 4.602 30.188 4.539 1 95.94 103 SER A N 1
ATOM 794 C CA . SER A 1 103 ? 5.523 29.531 3.609 1 95.94 103 SER A CA 1
ATOM 795 C C . SER A 1 103 ? 4.789 29.016 2.379 1 95.94 103 SER A C 1
ATOM 797 O O . SER A 1 103 ? 5.398 28.391 1.503 1 95.94 103 SER A O 1
ATOM 799 N N . GLY A 1 104 ? 3.482 29.219 2.334 1 96.69 104 GLY A N 1
ATOM 800 C CA . GLY A 1 104 ? 2.711 28.812 1.173 1 96.69 104 GLY A CA 1
ATOM 801 C C . GLY A 1 104 ? 2.27 27.359 1.236 1 96.69 104 GLY A C 1
ATOM 802 O O . GLY A 1 104 ? 2.062 26.719 0.201 1 96.69 104 GLY A O 1
ATOM 803 N N . GLY A 1 105 ? 2.152 26.844 2.41 1 97.12 105 GLY A N 1
ATOM 804 C CA . GLY A 1 105 ? 1.782 25.453 2.602 1 97.12 105 GLY A CA 1
ATOM 805 C C . GLY A 1 105 ? 0.468 25.094 1.938 1 97.12 105 GLY A C 1
ATOM 806 O O . GLY A 1 105 ? 0.266 23.938 1.539 1 97.12 105 GLY A O 1
ATOM 807 N N . PHE A 1 106 ? -0.384 26.016 1.718 1 96.94 106 PHE A N 1
ATOM 808 C CA . PHE A 1 106 ? -1.712 25.781 1.168 1 96.94 106 PHE A CA 1
ATOM 809 C C . PHE A 1 106 ? -1.625 25.391 -0.306 1 96.94 106 PHE A C 1
ATOM 811 O O . PHE A 1 106 ? -2.598 24.906 -0.886 1 96.94 106 PHE A O 1
ATOM 818 N N . ARG A 1 107 ? -0.485 25.5 -0.895 1 96.94 107 ARG A N 1
ATOM 819 C CA . ARG A 1 107 ? -0.294 25.125 -2.293 1 96.94 107 ARG A CA 1
ATOM 820 C C . ARG A 1 107 ? 0.612 23.906 -2.416 1 96.94 107 ARG A C 1
ATOM 822 O O . ARG A 1 107 ? 0.789 23.359 -3.51 1 96.94 107 ARG A O 1
ATOM 829 N N . ARG A 1 108 ? 1.143 23.516 -1.312 1 97.69 108 ARG A N 1
ATOM 830 C CA . ARG A 1 108 ? 2.131 22.438 -1.334 1 97.69 108 ARG A CA 1
ATOM 831 C C . ARG A 1 108 ? 1.484 21.109 -1.701 1 97.69 108 ARG A C 1
ATOM 833 O O . ARG A 1 108 ? 0.469 20.719 -1.118 1 97.69 108 ARG A O 1
ATOM 840 N N . GLU A 1 109 ? 2.111 20.391 -2.594 1 97.06 109 GLU A N 1
ATOM 841 C CA . GLU A 1 109 ? 1.586 19.141 -3.121 1 97.06 109 GLU A CA 1
ATOM 842 C C . GLU A 1 109 ? 1.362 18.125 -2.006 1 97.06 109 GLU A C 1
ATOM 844 O O . GLU A 1 109 ? 0.304 17.5 -1.936 1 97.06 109 GLU A O 1
ATOM 849 N N . SER A 1 110 ? 2.326 17.984 -1.146 1 97.94 110 SER A N 1
ATOM 850 C CA . SER A 1 110 ? 2.234 16.969 -0.094 1 97.94 110 SER A CA 1
ATOM 851 C C . SER A 1 110 ? 1.083 17.281 0.86 1 97.94 110 SER A C 1
ATOM 853 O O . SER A 1 110 ? 0.367 16.359 1.283 1 97.94 110 SER A O 1
ATOM 855 N N . ILE A 1 111 ? 0.866 18.547 1.176 1 98.5 111 ILE A N 1
ATOM 856 C CA . ILE A 1 111 ? -0.172 18.953 2.123 1 98.5 111 ILE A CA 1
ATOM 857 C C . ILE A 1 111 ? -1.549 18.734 1.5 1 98.5 111 ILE A C 1
ATOM 859 O O . ILE A 1 111 ? -2.451 18.188 2.145 1 98.5 111 ILE A O 1
ATOM 863 N N . LEU A 1 112 ? -1.648 19.078 0.24 1 98.75 112 LEU A N 1
ATOM 864 C CA . LEU A 1 112 ? -2.91 18.891 -0.47 1 98.75 112 LEU A CA 1
ATOM 865 C C . LEU A 1 112 ? -3.238 17.406 -0.616 1 98.75 112 LEU A C 1
ATOM 867 O O . LEU A 1 112 ? -4.379 17 -0.404 1 98.75 112 LEU A O 1
ATOM 871 N N . ALA A 1 113 ? -2.23 16.609 -1.009 1 98.88 113 ALA A N 1
ATOM 872 C CA . ALA A 1 113 ? -2.42 15.164 -1.166 1 98.88 113 ALA A CA 1
ATOM 873 C C . ALA A 1 113 ? -2.879 14.523 0.142 1 98.88 113 ALA A C 1
ATOM 875 O O . ALA A 1 113 ? -3.838 13.75 0.158 1 98.88 113 ALA A O 1
ATOM 876 N N . ASP A 1 114 ? -2.254 14.914 1.256 1 98.75 114 ASP A N 1
ATOM 877 C CA . ASP A 1 114 ? -2.596 14.375 2.568 1 98.75 114 ASP A CA 1
ATOM 878 C C . ASP A 1 114 ? -4.023 14.75 2.963 1 98.75 114 ASP A C 1
ATOM 880 O O . ASP A 1 114 ? -4.738 13.945 3.566 1 98.75 114 ASP A O 1
ATOM 884 N N . ALA A 1 115 ? -4.348 15.938 2.621 1 98.88 115 ALA A N 1
ATOM 885 C CA . ALA A 1 115 ? -5.691 16.406 2.951 1 98.88 115 ALA A CA 1
ATOM 886 C C . ALA A 1 115 ? -6.75 15.602 2.191 1 98.88 115 ALA A C 1
ATOM 888 O O . ALA A 1 115 ? -7.801 15.266 2.744 1 98.88 115 ALA A O 1
ATOM 889 N N . VAL A 1 116 ? -6.492 15.289 0.917 1 98.94 116 VAL A N 1
ATOM 890 C CA . VAL A 1 116 ? -7.418 14.484 0.132 1 98.94 116 VAL A CA 1
ATOM 891 C C . VAL A 1 116 ? -7.609 13.125 0.797 1 98.94 116 VAL A C 1
ATOM 893 O O . VAL A 1 116 ? -8.742 12.695 1.031 1 98.94 116 VAL A O 1
ATOM 896 N N . GLU A 1 117 ? -6.516 12.484 1.103 1 98.94 117 GLU A N 1
ATOM 897 C CA . GLU A 1 117 ? -6.594 11.188 1.766 1 98.94 117 GLU A CA 1
ATOM 898 C C . GLU A 1 117 ? -7.352 11.289 3.086 1 98.94 117 GLU A C 1
ATOM 900 O O . GLU A 1 117 ? -8.203 10.445 3.387 1 98.94 117 GLU A O 1
ATOM 905 N N . ALA A 1 118 ? -7.055 12.328 3.82 1 98.94 118 ALA A N 1
ATOM 906 C CA . ALA A 1 118 ? -7.688 12.508 5.125 1 98.94 118 ALA A CA 1
ATOM 907 C C . ALA A 1 118 ? -9.195 12.703 4.977 1 98.94 118 ALA A C 1
ATOM 909 O O . ALA A 1 118 ? -9.977 12.195 5.785 1 98.94 118 ALA A O 1
ATOM 910 N N . ILE A 1 119 ? -9.578 13.445 3.998 1 98.94 119 ILE A N 1
ATOM 911 C CA . ILE A 1 119 ? -10.992 13.664 3.75 1 98.94 119 ILE A CA 1
ATOM 912 C C . ILE A 1 119 ? -11.672 12.336 3.434 1 98.94 119 ILE A C 1
ATOM 914 O O . ILE A 1 119 ? -12.758 12.047 3.945 1 98.94 119 ILE A O 1
ATOM 918 N N . LEU A 1 120 ? -11.039 11.531 2.617 1 98.94 120 LEU A N 1
ATOM 919 C CA . LEU A 1 120 ? -11.602 10.227 2.297 1 98.94 120 LEU A CA 1
ATOM 920 C C . LEU A 1 120 ? -11.703 9.359 3.549 1 98.94 120 LEU A C 1
ATOM 922 O O . LEU A 1 120 ? -12.703 8.656 3.738 1 98.94 120 LEU A O 1
ATOM 926 N N . GLY A 1 121 ? -10.641 9.414 4.402 1 98.94 121 GLY A N 1
ATOM 927 C CA . GLY A 1 121 ? -10.727 8.727 5.684 1 98.94 121 GLY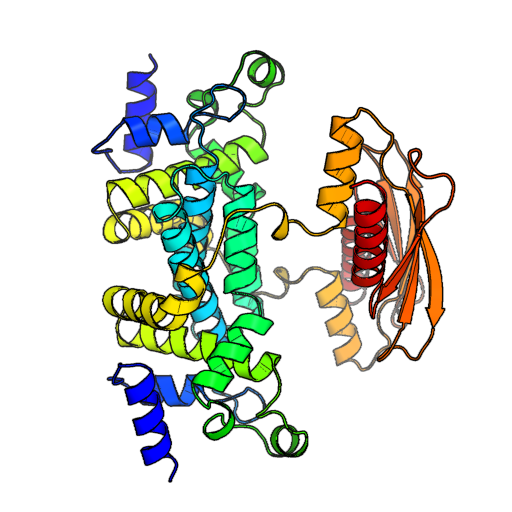 A CA 1
ATOM 928 C C . GLY A 1 121 ? -11.883 9.203 6.539 1 98.94 121 GLY A C 1
ATOM 929 O O . GLY A 1 121 ? -12.57 8.398 7.172 1 98.94 121 GLY A O 1
ATOM 930 N N . ALA A 1 122 ? -12.117 10.484 6.547 1 98.94 122 ALA A N 1
ATOM 931 C CA . ALA A 1 122 ? -13.219 11.07 7.309 1 98.94 122 ALA A CA 1
ATOM 932 C C . ALA A 1 122 ? -14.57 10.617 6.762 1 98.94 122 ALA A C 1
ATOM 934 O O . ALA A 1 122 ? -15.477 10.281 7.531 1 98.94 122 ALA A O 1
ATOM 935 N N . VAL A 1 123 ? -14.695 10.625 5.457 1 98.88 123 VAL A N 1
ATOM 936 C CA . VAL A 1 123 ? -15.938 10.172 4.832 1 98.88 123 VAL A CA 1
ATOM 937 C C . VAL A 1 123 ? -16.188 8.711 5.184 1 98.88 123 VAL A C 1
ATOM 939 O O . VAL A 1 123 ? -17.312 8.32 5.496 1 98.88 123 VAL A O 1
ATOM 942 N N . TYR A 1 124 ? -15.188 7.918 5.125 1 98.88 124 TYR A N 1
ATOM 943 C CA . TYR A 1 124 ? -15.305 6.504 5.449 1 98.88 124 TYR A CA 1
ATOM 944 C C . TYR A 1 124 ? -15.789 6.309 6.883 1 98.88 124 TYR A C 1
ATOM 946 O O . TYR A 1 124 ? -16.672 5.488 7.141 1 98.88 124 TYR A O 1
ATOM 954 N N . LEU A 1 125 ? -15.18 7.062 7.812 1 98.69 125 LEU A N 1
ATOM 955 C CA . LEU A 1 125 ? -15.578 6.949 9.211 1 98.69 125 LEU A CA 1
ATOM 956 C C . LEU A 1 125 ? -17.016 7.422 9.414 1 98.69 125 LEU A C 1
ATOM 958 O O . LEU A 1 125 ? -17.75 6.859 10.219 1 98.69 125 LEU A O 1
ATOM 962 N N . ASP A 1 126 ? -17.391 8.414 8.688 1 98.75 126 ASP A N 1
ATOM 963 C CA . ASP A 1 126 ? -18.688 9.078 8.867 1 98.75 126 ASP A CA 1
ATOM 964 C C . ASP A 1 126 ? -19.812 8.273 8.211 1 98.75 126 ASP A C 1
ATOM 966 O O . ASP A 1 126 ? -20.922 8.203 8.742 1 98.75 126 ASP A O 1
ATOM 970 N N . GLY A 1 127 ? -19.469 7.66 7.066 1 98.25 127 GLY A N 1
ATOM 971 C CA . GLY A 1 127 ? -20.562 7.09 6.285 1 98.25 127 GLY A CA 1
ATOM 972 C C . GLY A 1 127 ? -20.328 5.641 5.906 1 98.25 127 GLY A C 1
ATOM 973 O O . GLY A 1 127 ? -21.219 4.973 5.387 1 98.25 127 GLY A O 1
ATOM 974 N N . GLY A 1 128 ? -19.156 5.148 6.098 1 97.75 128 GLY A N 1
ATOM 975 C CA . GLY A 1 128 ? -18.844 3.771 5.75 1 97.75 128 GLY A CA 1
ATOM 976 C C . GLY A 1 128 ? -18.406 3.602 4.309 1 97.75 128 GLY A C 1
ATOM 977 O O . GLY A 1 128 ? -18.328 4.574 3.559 1 97.75 128 GLY A O 1
ATOM 978 N N . ILE A 1 129 ? -18.109 2.348 3.945 1 97.94 129 ILE A N 1
ATOM 979 C CA . ILE A 1 129 ? -17.562 2.029 2.631 1 97.94 129 ILE A CA 1
ATOM 980 C C . ILE A 1 129 ? -18.641 2.238 1.562 1 97.94 129 ILE A C 1
ATOM 982 O O . ILE A 1 129 ? -18.328 2.588 0.422 1 97.94 129 ILE A O 1
ATOM 986 N N . GLU A 1 130 ? -19.859 2.07 1.883 1 96.94 130 GLU A N 1
ATOM 987 C CA . GLU A 1 130 ? -20.969 2.164 0.941 1 96.94 130 GLU A CA 1
ATOM 988 C C . GLU A 1 130 ? -21.109 3.58 0.387 1 96.94 130 GLU A C 1
ATOM 990 O O . GLU A 1 130 ? -21.625 3.773 -0.712 1 96.94 130 GLU A O 1
ATOM 995 N N . VAL A 1 131 ? -20.609 4.516 1.129 1 97.44 131 VAL A N 1
ATOM 996 C CA . VAL A 1 131 ? -20.656 5.91 0.707 1 97.44 131 VAL A CA 1
ATOM 997 C C . VAL A 1 131 ? -19.297 6.34 0.16 1 97.44 131 VAL A C 1
ATOM 999 O O . VAL A 1 131 ? -19.219 7.07 -0.831 1 97.44 131 VAL A O 1
ATOM 1002 N N . CYS A 1 132 ? -18.281 5.895 0.773 1 98.69 132 CYS A N 1
ATOM 1003 C CA . CYS A 1 132 ? -16.922 6.328 0.461 1 98.69 132 CYS A CA 1
ATOM 1004 C C . CYS A 1 132 ? -16.484 5.824 -0.911 1 98.69 132 CYS A C 1
ATOM 1006 O O . CYS A 1 132 ? -15.875 6.562 -1.682 1 98.69 132 CYS A O 1
ATOM 1008 N N . LYS A 1 133 ? -16.875 4.57 -1.248 1 98.69 133 LYS A N 1
ATOM 1009 C CA . LYS A 1 133 ? -16.438 3.963 -2.504 1 98.69 133 LYS A CA 1
ATOM 1010 C C . LYS A 1 133 ? -17.016 4.711 -3.701 1 98.69 133 LYS A C 1
ATOM 1012 O O . LYS A 1 133 ? -16.281 5.152 -4.582 1 98.69 133 LYS A O 1
ATOM 1017 N N . PRO A 1 134 ? -18.328 4.941 -3.766 1 98.62 134 PRO A N 1
ATOM 1018 C CA . PRO A 1 134 ? -18.844 5.699 -4.91 1 98.62 134 PRO A CA 1
ATOM 1019 C C . PRO A 1 134 ? -18.281 7.117 -4.98 1 98.62 134 PRO A C 1
ATOM 1021 O O . PRO A 1 134 ? -18.094 7.66 -6.07 1 98.62 134 PRO A O 1
ATOM 1024 N N . LEU A 1 135 ? -18 7.75 -3.877 1 98.81 135 LEU A N 1
ATOM 1025 C CA . LEU A 1 135 ? -17.406 9.086 -3.857 1 98.81 135 LEU A CA 1
ATOM 1026 C C . LEU A 1 135 ? -16.031 9.07 -4.504 1 98.81 135 LEU A C 1
ATOM 1028 O O . LEU A 1 135 ? -15.734 9.906 -5.359 1 98.81 135 LEU A O 1
ATOM 1032 N N . ILE A 1 136 ? -15.188 8.102 -4.113 1 98.94 136 ILE A N 1
ATOM 1033 C CA . ILE A 1 136 ? -13.852 7.973 -4.684 1 98.94 136 ILE A CA 1
ATOM 1034 C C . ILE A 1 136 ? -13.945 7.754 -6.191 1 98.94 136 ILE A C 1
ATOM 1036 O O . ILE A 1 136 ? -13.25 8.406 -6.965 1 98.94 136 ILE A O 1
ATOM 1040 N N . LEU A 1 137 ? -14.844 6.844 -6.586 1 98.81 137 LEU A N 1
ATOM 1041 C CA . LEU A 1 137 ? -14.977 6.523 -8 1 98.81 137 LEU A CA 1
ATOM 1042 C C . LEU A 1 137 ? -15.43 7.746 -8.797 1 98.81 137 LEU A C 1
ATOM 1044 O O . LEU A 1 137 ? -14.977 7.965 -9.922 1 98.81 137 LEU A O 1
ATOM 1048 N N . ARG A 1 138 ? -16.266 8.539 -8.227 1 98.56 138 ARG A N 1
ATOM 1049 C CA . ARG A 1 138 ? -16.719 9.766 -8.891 1 98.56 138 ARG A CA 1
ATOM 1050 C C . ARG A 1 138 ? -15.57 10.766 -9.016 1 98.56 138 ARG A C 1
ATOM 1052 O O . ARG A 1 138 ? -15.367 11.352 -10.078 1 98.56 138 ARG A O 1
ATOM 1059 N N . LEU A 1 139 ? -14.828 10.977 -7.961 1 98.69 139 LEU A N 1
ATOM 1060 C CA . LEU A 1 139 ? -13.703 11.906 -7.973 1 98.69 139 LEU A CA 1
ATOM 1061 C C . LEU A 1 139 ? -12.672 11.492 -9.016 1 98.69 139 LEU A C 1
ATOM 1063 O O . LEU A 1 139 ? -12.008 12.352 -9.617 1 98.69 139 LEU A O 1
ATOM 1067 N N . TYR A 1 140 ? -12.562 10.141 -9.258 1 98.62 140 TYR A N 1
ATOM 1068 C CA . TYR A 1 140 ? -11.516 9.617 -10.125 1 98.62 140 TYR A CA 1
ATOM 1069 C C . TYR A 1 140 ? -12.07 9.312 -11.516 1 98.62 140 TYR A C 1
ATOM 1071 O O . TYR A 1 140 ? -11.352 8.797 -12.375 1 98.62 140 TYR A O 1
ATOM 1079 N N . GLN A 1 141 ? -13.32 9.57 -11.758 1 97.88 141 GLN A N 1
ATOM 1080 C CA . GLN A 1 141 ? -14.008 9.117 -12.961 1 97.88 141 GLN A CA 1
ATOM 1081 C C . GLN A 1 141 ? -13.242 9.531 -14.219 1 97.88 141 GLN A C 1
ATOM 1083 O O . GLN A 1 141 ? -12.977 8.703 -15.094 1 97.88 141 GLN A O 1
ATOM 1088 N N . ALA A 1 142 ? -12.852 10.75 -14.289 1 96.94 142 ALA A N 1
ATOM 1089 C CA . ALA A 1 142 ? -12.156 11.258 -15.469 1 96.94 142 ALA A CA 1
ATOM 1090 C C . ALA A 1 142 ? -10.82 10.539 -15.672 1 96.94 142 ALA A C 1
ATOM 1092 O O . ALA A 1 142 ? -10.438 10.219 -16.797 1 96.94 142 ALA A O 1
ATOM 1093 N N . ARG A 1 143 ? -10.086 10.367 -14.609 1 97.38 143 ARG A N 1
ATOM 1094 C CA . ARG A 1 143 ? -8.789 9.695 -14.672 1 97.38 143 ARG A CA 1
ATOM 1095 C C . ARG A 1 143 ? -8.953 8.219 -15 1 97.38 143 ARG A C 1
ATOM 1097 O O . ARG A 1 143 ? -8.172 7.66 -15.773 1 97.38 143 ARG A O 1
ATOM 1104 N N . LEU A 1 144 ? -10 7.559 -14.453 1 96.81 144 LEU A N 1
ATOM 1105 C CA . LEU A 1 144 ? -10.266 6.148 -14.719 1 96.81 144 LEU A CA 1
ATOM 1106 C C . LEU A 1 144 ? -10.711 5.945 -16.156 1 96.81 144 LEU A C 1
ATOM 1108 O O . LEU A 1 144 ? -10.422 4.906 -16.766 1 96.81 144 LEU A O 1
ATOM 1112 N N . ASP A 1 145 ? -11.359 6.938 -16.719 1 93.88 145 ASP A N 1
ATOM 1113 C CA . ASP A 1 145 ? -11.867 6.848 -18.094 1 93.88 145 ASP A CA 1
ATOM 1114 C C . ASP A 1 145 ? -10.719 6.812 -19.109 1 93.88 145 ASP A C 1
ATOM 1116 O O . ASP A 1 145 ? -10.859 6.234 -20.188 1 93.88 145 ASP A O 1
ATOM 1120 N N . ILE A 1 146 ? -9.594 7.336 -18.719 1 92.75 146 ILE A N 1
ATOM 1121 C CA . ILE A 1 146 ? -8.562 7.496 -19.75 1 92.75 146 ILE A CA 1
ATOM 1122 C C . ILE A 1 146 ? -7.367 6.609 -19.422 1 92.75 146 ILE A C 1
ATOM 1124 O O . ILE A 1 146 ? -6.461 6.453 -20.234 1 92.75 146 ILE A O 1
ATOM 1128 N N . ILE A 1 147 ? -7.379 5.988 -18.25 1 93.81 147 ILE A N 1
ATOM 1129 C CA . ILE A 1 147 ? -6.223 5.199 -17.844 1 93.81 147 ILE A CA 1
ATOM 1130 C C . ILE A 1 147 ? -6.094 3.969 -18.734 1 93.81 147 ILE A C 1
ATOM 1132 O O . ILE A 1 147 ? -7.094 3.33 -19.062 1 93.81 147 ILE A O 1
ATOM 1136 N N . GLU A 1 148 ? -4.914 3.59 -19.219 1 89.38 148 GLU A N 1
ATOM 1137 C CA . GLU A 1 148 ? -4.629 2.43 -20.062 1 89.38 148 GLU A CA 1
ATOM 1138 C C . GLU A 1 148 ? -3.398 1.676 -19.562 1 89.38 148 GLU A C 1
ATOM 1140 O O . GLU A 1 148 ? -2.465 2.281 -19.031 1 89.38 148 GLU A O 1
ATOM 1145 N N . PRO A 1 149 ? -3.818 0.194 -19.828 1 81.25 149 PRO A N 1
ATOM 1146 C CA . PRO A 1 149 ? -2.605 -0.574 -19.531 1 81.25 149 PRO A CA 1
ATOM 1147 C C . PRO A 1 149 ? -1.461 -0.256 -20.5 1 81.25 149 PRO A C 1
ATOM 1149 O O . PRO A 1 149 ? -1.701 0.105 -21.656 1 81.25 149 PRO A O 1
ATOM 1152 N N . GLY A 1 150 ? -0.499 0.038 -20.359 1 62.62 150 GLY A N 1
ATOM 1153 C CA . GLY A 1 150 ? 0.407 0.356 -21.453 1 62.62 150 GLY A CA 1
ATOM 1154 C C . GLY A 1 150 ? 1.866 0.363 -21.031 1 62.62 150 GLY A C 1
ATOM 1155 O O . GLY A 1 150 ? 2.176 0.322 -19.844 1 62.62 150 GLY A O 1
ATOM 1156 N N . ILE A 1 151 ? 2.748 0.038 -22.047 1 50.78 151 ILE A N 1
ATOM 1157 C CA . ILE A 1 151 ? 4.18 0.308 -22.109 1 50.78 151 ILE A CA 1
ATOM 1158 C C . ILE A 1 151 ? 4.488 1.629 -21.406 1 50.78 151 ILE A C 1
ATOM 1160 O O . ILE A 1 151 ? 5.496 1.745 -20.703 1 50.78 151 ILE A O 1
ATOM 1164 N N . ARG A 1 152 ? 3.531 2.514 -21.578 1 49.06 152 ARG A N 1
ATOM 1165 C CA . ARG A 1 152 ? 3.854 3.859 -21.125 1 49.06 152 ARG A CA 1
ATOM 1166 C C . ARG A 1 152 ? 3.85 3.934 -19.594 1 49.06 152 ARG A C 1
ATOM 1168 O O . ARG A 1 152 ? 4.25 4.945 -19.016 1 49.06 152 ARG A O 1
ATOM 1175 N N . GLN A 1 153 ? 3.389 2.758 -19.078 1 59.09 153 GLN A N 1
ATOM 1176 C CA . GLN A 1 153 ? 3.311 2.854 -17.625 1 59.09 153 GLN A CA 1
ATOM 1177 C C . GLN A 1 153 ? 4.578 2.307 -16.969 1 59.09 153 GLN A C 1
ATOM 1179 O O . GLN A 1 153 ? 4.781 2.473 -15.766 1 59.09 153 GLN A O 1
ATOM 1184 N N . LYS A 1 154 ? 5.262 1.617 -18.016 1 64.06 154 LYS A N 1
ATOM 1185 C CA . LYS A 1 154 ? 6.574 1.219 -17.516 1 64.06 154 LYS A CA 1
ATOM 1186 C C . LYS A 1 154 ? 7.586 2.352 -17.656 1 64.06 154 LYS A C 1
ATOM 1188 O O . LYS A 1 154 ? 7.562 3.084 -18.656 1 64.06 154 LYS A O 1
ATOM 1193 N N . ASP A 1 155 ? 8.281 2.523 -16.625 1 75.69 155 ASP A N 1
ATOM 1194 C CA . ASP A 1 155 ? 9.32 3.543 -16.719 1 75.69 155 ASP A CA 1
ATOM 1195 C C . ASP A 1 155 ? 10.336 3.189 -17.812 1 75.69 155 ASP A C 1
ATOM 1197 O O . ASP A 1 155 ? 10.484 2.02 -18.172 1 75.69 155 ASP A O 1
ATOM 1201 N N . PRO A 1 156 ? 10.883 4.125 -18.406 1 84.38 156 PRO A N 1
ATOM 1202 C CA . PRO A 1 156 ? 11.789 3.955 -19.547 1 84.38 156 PRO A CA 1
ATOM 1203 C C . PRO A 1 156 ? 12.883 2.924 -19.297 1 84.38 156 PRO A C 1
ATOM 1205 O O . PRO A 1 156 ? 13.258 2.172 -20.188 1 84.38 156 PRO A O 1
ATOM 1208 N N . LYS A 1 157 ? 13.375 2.895 -18.078 1 90.44 157 LYS A N 1
ATOM 1209 C CA . LYS A 1 157 ? 14.43 1.937 -17.766 1 90.44 157 LYS A CA 1
ATOM 1210 C C . LYS A 1 157 ? 13.938 0.501 -17.906 1 90.44 157 LYS A C 1
ATOM 1212 O O . LYS A 1 157 ? 14.602 -0.336 -18.516 1 90.44 157 LYS A O 1
ATOM 1217 N N . THR A 1 158 ? 12.766 0.325 -17.391 1 81.19 158 THR A N 1
ATOM 1218 C CA . THR A 1 158 ? 12.164 -1.003 -17.484 1 81.19 158 THR A CA 1
ATOM 1219 C C . THR A 1 158 ? 11.883 -1.372 -18.938 1 81.19 158 THR A C 1
ATOM 1221 O O . THR A 1 158 ? 12.195 -2.48 -19.375 1 81.19 158 THR A O 1
ATOM 1224 N N . ARG A 1 159 ? 11.305 -0.463 -19.641 1 85 159 ARG A N 1
ATOM 1225 C CA . ARG A 1 159 ? 11.008 -0.688 -21.062 1 85 159 ARG A CA 1
ATOM 1226 C C . ARG A 1 159 ? 12.281 -1.02 -21.828 1 85 159 ARG A C 1
ATOM 1228 O O . ARG A 1 159 ? 12.281 -1.933 -22.672 1 85 159 ARG A O 1
ATOM 1235 N N . LEU A 1 160 ? 13.336 -0.288 -21.578 1 90.56 160 LEU A N 1
ATOM 1236 C CA . LEU A 1 160 ? 14.594 -0.507 -22.281 1 90.56 160 LEU A CA 1
ATOM 1237 C C . LEU A 1 160 ? 15.172 -1.88 -21.953 1 90.56 160 LEU A C 1
ATOM 1239 O O . LEU A 1 160 ? 15.609 -2.607 -22.844 1 90.56 160 LEU A O 1
ATOM 1243 N N . GLN A 1 161 ? 15.156 -2.148 -20.703 1 88.38 161 GLN A N 1
ATOM 1244 C CA . GLN A 1 161 ? 15.656 -3.445 -20.266 1 88.38 161 GLN A CA 1
ATOM 1245 C C . GLN A 1 161 ? 14.906 -4.586 -20.938 1 88.38 161 GLN A C 1
ATOM 1247 O O . GLN A 1 161 ? 15.523 -5.523 -21.453 1 88.38 161 GLN A O 1
ATOM 1252 N N . GLU A 1 162 ? 13.602 -4.465 -20.969 1 86.06 162 GLU A N 1
ATOM 1253 C CA . GLU A 1 162 ? 12.781 -5.492 -21.609 1 86.06 162 GLU A CA 1
ATOM 1254 C C . GLU A 1 162 ? 13.047 -5.57 -23.109 1 86.06 162 GLU A C 1
ATOM 1256 O O . GLU A 1 162 ? 13.102 -6.66 -23.672 1 86.06 162 GLU A O 1
ATOM 1261 N N . HIS A 1 163 ? 13.133 -4.453 -23.688 1 88.25 163 HIS A N 1
ATOM 1262 C CA . HIS A 1 163 ? 13.414 -4.359 -25.109 1 88.25 163 HIS A CA 1
ATOM 1263 C C . HIS A 1 163 ? 14.703 -5.102 -25.469 1 88.25 163 HIS A C 1
ATOM 1265 O O . HIS A 1 163 ? 14.734 -5.871 -26.438 1 88.25 163 HIS A O 1
ATOM 1271 N N . LEU A 1 164 ? 15.719 -4.879 -24.688 1 90.75 164 LEU A N 1
ATOM 1272 C CA . LEU A 1 164 ? 17.016 -5.488 -24.938 1 90.75 164 LEU A CA 1
ATOM 1273 C C . LEU A 1 164 ? 16.984 -6.984 -24.641 1 90.75 164 LEU A C 1
ATOM 1275 O O . LEU A 1 164 ? 17.547 -7.785 -25.391 1 90.75 164 LEU A O 1
ATOM 1279 N N . GLN A 1 165 ? 16.312 -7.34 -23.625 1 87 165 GLN A N 1
ATOM 1280 C CA . GLN A 1 165 ? 16.203 -8.742 -23.234 1 87 165 GLN A CA 1
ATOM 1281 C C . GLN A 1 165 ? 15.461 -9.539 -24.312 1 87 165 GLN A C 1
ATOM 1283 O O . GLN A 1 165 ? 15.844 -10.672 -24.625 1 87 165 GLN A O 1
ATOM 1288 N N . ALA A 1 166 ? 14.422 -8.961 -24.844 1 86.38 166 ALA A N 1
ATOM 1289 C CA . ALA A 1 166 ? 13.641 -9.602 -25.906 1 86.38 166 ALA A CA 1
ATOM 1290 C C . ALA A 1 166 ? 14.508 -9.891 -27.125 1 86.38 166 ALA A C 1
ATOM 1292 O O . ALA A 1 166 ? 14.258 -10.852 -27.859 1 86.38 166 ALA A O 1
ATOM 1293 N N . ARG A 1 167 ? 15.492 -9.172 -27.234 1 89.62 167 ARG A N 1
ATOM 1294 C CA . ARG A 1 167 ? 16.375 -9.305 -28.391 1 89.62 167 ARG A CA 1
ATOM 1295 C C . ARG A 1 167 ? 17.672 -10.023 -28.016 1 89.62 167 ARG A C 1
ATOM 1297 O O . ARG A 1 167 ? 18.641 -9.992 -28.781 1 89.62 167 ARG A O 1
ATOM 1304 N N . LYS A 1 168 ? 17.656 -10.531 -26.781 1 91.56 168 LYS A N 1
ATOM 1305 C CA . LYS A 1 168 ? 18.797 -11.289 -26.25 1 91.56 168 LYS A CA 1
ATOM 1306 C C . LYS A 1 168 ? 20.062 -10.438 -26.234 1 91.56 168 LYS A C 1
ATOM 1308 O O . LYS A 1 168 ? 21.141 -10.93 -26.562 1 91.56 168 LYS A O 1
ATOM 1313 N N . GLN A 1 169 ? 19.906 -9.156 -26.047 1 91.5 169 GLN A N 1
ATOM 1314 C CA . GLN A 1 169 ? 21.016 -8.227 -25.906 1 91.5 169 GLN A CA 1
ATOM 1315 C C . GLN A 1 169 ? 21.344 -7.977 -24.438 1 91.5 169 GLN A C 1
ATOM 1317 O O . GLN A 1 169 ? 20.5 -8.203 -23.562 1 91.5 169 GLN A O 1
ATOM 1322 N N . PRO A 1 170 ? 22.625 -7.625 -24.219 1 92.31 170 PRO A N 1
ATOM 1323 C CA . PRO A 1 170 ? 23 -7.305 -22.828 1 92.31 170 PRO A CA 1
ATOM 1324 C C . PRO A 1 170 ? 22.172 -6.164 -22.25 1 92.31 170 PRO A C 1
ATOM 1326 O O . PRO A 1 170 ? 21.688 -5.301 -22.984 1 92.31 170 PRO A O 1
ATOM 1329 N N . LEU A 1 171 ? 22 -6.16 -20.938 1 93.75 171 LEU A N 1
ATOM 1330 C CA . LEU A 1 171 ? 21.266 -5.113 -20.234 1 93.75 171 LEU A CA 1
ATOM 1331 C C . LEU A 1 171 ? 21.953 -3.766 -20.391 1 93.75 171 LEU A C 1
ATOM 1333 O O . LEU A 1 171 ? 23.172 -3.709 -20.609 1 93.75 171 LEU A O 1
ATOM 1337 N N . PRO A 1 172 ? 21.172 -2.66 -20.281 1 94.44 172 PRO A N 1
ATOM 1338 C CA . PRO A 1 172 ? 21.797 -1.332 -20.359 1 94.44 172 PRO A CA 1
ATOM 1339 C C . PRO A 1 172 ? 22.734 -1.049 -19.172 1 94.44 172 PRO A C 1
ATOM 1341 O O . PRO A 1 172 ? 22.516 -1.562 -18.078 1 94.44 172 PRO A O 1
ATOM 1344 N N . GLU A 1 173 ? 23.766 -0.345 -19.469 1 94.56 173 GLU A N 1
ATOM 1345 C CA . GLU A 1 173 ? 24.688 0.118 -18.422 1 94.56 173 GLU A CA 1
ATOM 1346 C C . GLU A 1 173 ? 24.484 1.604 -18.141 1 94.56 173 GLU A C 1
ATOM 1348 O O . GLU A 1 173 ? 24.484 2.422 -19.062 1 94.56 173 GLU A O 1
ATOM 1353 N N . TYR A 1 174 ? 24.266 1.88 -16.828 1 94.5 174 TYR A N 1
ATOM 1354 C CA . TYR A 1 174 ? 24.078 3.27 -16.422 1 94.5 174 TYR A CA 1
ATOM 1355 C C . TYR A 1 174 ? 25.266 3.76 -15.602 1 94.5 174 TYR A C 1
ATOM 1357 O O . TYR A 1 174 ? 25.75 3.059 -14.711 1 94.5 174 TYR A O 1
ATOM 1365 N N . GLU A 1 175 ? 25.734 4.953 -15.938 1 91.62 175 GLU A N 1
ATOM 1366 C CA . GLU A 1 175 ? 26.844 5.566 -15.211 1 91.62 175 GLU A CA 1
ATOM 1367 C C . GLU A 1 175 ? 26.547 7.031 -14.891 1 91.62 175 GLU A C 1
ATOM 1369 O O . GLU A 1 175 ? 26.203 7.809 -15.781 1 91.62 175 GLU A O 1
ATOM 1374 N N . VAL A 1 176 ? 26.688 7.363 -13.617 1 89.31 176 VAL A N 1
ATOM 1375 C CA . VAL A 1 176 ? 26.578 8.773 -13.258 1 89.31 176 VAL A CA 1
ATOM 1376 C C . VAL A 1 176 ? 27.844 9.516 -13.711 1 89.31 176 VAL A C 1
ATOM 1378 O O . VAL A 1 176 ? 28.938 9.227 -13.242 1 89.31 176 VAL A O 1
ATOM 1381 N N . VAL A 1 177 ? 27.594 10.406 -14.578 1 90.38 177 VAL A N 1
ATOM 1382 C CA . VAL A 1 177 ? 28.703 11.141 -15.164 1 90.38 177 VAL A CA 1
ATOM 1383 C C . VAL A 1 177 ? 29.016 12.375 -14.312 1 90.38 177 VAL A C 1
ATOM 1385 O O . VAL A 1 177 ? 30.172 12.742 -14.148 1 90.38 177 VAL A O 1
ATOM 1388 N N . SER A 1 178 ? 27.906 13.031 -13.852 1 87.81 178 SER A N 1
ATOM 1389 C CA . SER A 1 178 ? 28.125 14.211 -13.023 1 87.81 178 SER A CA 1
ATOM 1390 C C . SER A 1 178 ? 26.922 14.477 -12.117 1 87.81 178 SER A C 1
ATOM 1392 O O . SER A 1 178 ? 25.797 14.055 -12.414 1 87.81 178 SER A O 1
ATOM 1394 N N . VAL A 1 179 ? 27.203 15 -10.945 1 85.94 179 VAL A N 1
ATOM 1395 C CA . VAL A 1 179 ? 26.203 15.539 -10.023 1 85.94 179 VAL A CA 1
ATOM 1396 C C . VAL A 1 179 ? 26.531 17 -9.711 1 85.94 179 VAL A C 1
ATOM 1398 O O . VAL A 1 179 ? 27.594 17.312 -9.188 1 85.94 179 VAL A O 1
ATOM 1401 N N . GLU A 1 180 ? 25.641 17.781 -10.164 1 84.5 180 GLU A N 1
ATOM 1402 C CA . GLU A 1 180 ? 25.875 19.203 -9.977 1 84.5 180 GLU A CA 1
ATOM 1403 C C . GLU A 1 180 ? 24.797 19.859 -9.125 1 84.5 180 GLU A C 1
ATOM 1405 O O . GLU A 1 180 ? 23.656 19.359 -9.086 1 84.5 180 GLU A O 1
ATOM 1410 N N . GLY A 1 181 ? 25.109 20.953 -8.414 1 81.62 181 GLY A N 1
ATOM 1411 C CA . GLY A 1 181 ? 24.141 21.719 -7.656 1 81.62 181 GLY A CA 1
ATOM 1412 C C . GLY A 1 181 ? 24.156 21.422 -6.172 1 81.62 181 GLY A C 1
ATOM 1413 O O . GLY A 1 181 ? 24.875 20.516 -5.727 1 81.62 181 GLY A O 1
ATOM 1414 N N . ASP A 1 182 ? 23.422 22.219 -5.406 1 75.75 182 ASP A N 1
ATOM 1415 C CA . ASP A 1 182 ? 23.328 22.031 -3.961 1 75.75 182 ASP A CA 1
ATOM 1416 C C . ASP A 1 182 ? 22.406 20.859 -3.625 1 75.75 182 ASP A C 1
ATOM 1418 O O . ASP A 1 182 ? 21.609 20.422 -4.461 1 75.75 182 ASP A O 1
ATOM 1422 N N . ALA A 1 183 ? 22.547 20.391 -2.428 1 66.5 183 ALA A N 1
ATOM 1423 C CA . ALA A 1 183 ? 21.875 19.172 -1.979 1 66.5 183 ALA A CA 1
ATOM 1424 C C . ALA A 1 183 ? 20.391 19.219 -2.279 1 66.5 183 ALA A C 1
ATOM 1426 O O . ALA A 1 183 ? 19.781 18.219 -2.645 1 66.5 183 ALA A O 1
ATOM 1427 N N . HIS A 1 184 ? 19.828 20.438 -2.178 1 68.38 184 HIS A N 1
ATOM 1428 C CA . HIS A 1 184 ? 18.375 20.547 -2.352 1 68.38 184 HIS A CA 1
ATOM 1429 C C . HIS A 1 184 ? 18.016 20.766 -3.814 1 68.38 184 HIS A C 1
ATOM 1431 O O . HIS A 1 184 ? 16.828 20.734 -4.18 1 68.38 184 HIS A O 1
ATOM 1437 N N . ASN A 1 185 ? 19 20.922 -4.707 1 78.75 185 ASN A N 1
ATOM 1438 C CA . ASN A 1 185 ? 18.781 21.156 -6.133 1 78.75 185 ASN A CA 1
ATOM 1439 C C . ASN A 1 185 ? 19.875 20.5 -6.98 1 78.75 185 ASN A C 1
ATOM 1441 O O . ASN A 1 185 ? 20.547 21.188 -7.758 1 78.75 185 ASN A O 1
ATOM 1445 N N . GLN A 1 186 ? 20.047 19.312 -6.746 1 82.5 186 GLN A N 1
ATOM 1446 C CA . GLN A 1 186 ? 21.094 18.594 -7.461 1 82.5 186 GLN A CA 1
ATOM 1447 C C . GLN A 1 186 ? 20.625 18.172 -8.852 1 82.5 186 GLN A C 1
ATOM 1449 O O . GLN A 1 186 ? 19.438 17.922 -9.062 1 82.5 186 GLN A O 1
ATOM 1454 N N . ARG A 1 187 ? 21.5 18.359 -9.797 1 88.88 187 ARG A N 1
ATOM 1455 C CA . ARG A 1 187 ? 21.281 17.859 -11.148 1 88.88 187 ARG A CA 1
ATOM 1456 C C . ARG A 1 187 ? 22.188 16.672 -11.445 1 88.88 187 ARG A C 1
ATOM 1458 O O . ARG A 1 187 ? 23.422 16.781 -11.336 1 88.88 187 ARG A O 1
ATOM 1465 N N . PHE A 1 188 ? 21.594 15.562 -11.766 1 91.31 188 PHE A N 1
ATOM 1466 C CA . PHE A 1 188 ? 22.328 14.352 -12.109 1 91.31 188 PHE A CA 1
ATOM 1467 C C . PHE A 1 188 ? 22.438 14.188 -13.617 1 91.31 188 PHE A C 1
ATOM 1469 O O . PHE A 1 188 ? 21.484 14.445 -14.344 1 91.31 188 PHE A O 1
ATOM 1476 N N . THR A 1 189 ? 23.594 13.867 -14.07 1 94.44 189 THR A N 1
ATOM 1477 C CA . THR A 1 189 ? 23.828 13.461 -15.453 1 94.44 189 THR A CA 1
ATOM 1478 C C . THR A 1 189 ? 24.219 11.984 -15.523 1 94.44 189 THR A C 1
ATOM 1480 O O . THR A 1 189 ? 25.172 11.562 -14.867 1 94.44 189 THR A O 1
ATOM 1483 N N . VAL A 1 190 ? 23.438 11.297 -16.266 1 95.38 190 VAL A N 1
ATOM 1484 C CA . VAL A 1 190 ? 23.656 9.852 -16.344 1 95.38 190 VAL A CA 1
ATOM 1485 C C . VAL A 1 190 ? 23.906 9.445 -17.797 1 95.38 190 VAL A C 1
ATOM 1487 O O . VAL A 1 190 ? 23.25 9.961 -18.719 1 95.38 190 VAL A O 1
ATOM 1490 N N . ARG A 1 191 ? 24.844 8.57 -17.969 1 95.5 191 ARG A N 1
ATOM 1491 C CA . ARG A 1 191 ? 25.125 7.945 -19.25 1 95.5 191 ARG A CA 1
ATOM 1492 C C . ARG A 1 191 ? 24.531 6.539 -19.312 1 95.5 191 ARG A C 1
ATOM 1494 O O . ARG A 1 191 ? 24.734 5.738 -18.406 1 95.5 191 ARG A O 1
ATOM 1501 N N . CYS A 1 192 ? 23.812 6.332 -20.359 1 96.88 192 CYS A N 1
ATOM 1502 C CA . CYS A 1 192 ? 23.266 5.004 -20.594 1 96.88 192 CYS A CA 1
ATOM 1503 C C . CYS A 1 192 ? 23.875 4.371 -21.828 1 96.88 192 CYS A C 1
ATOM 1505 O O . CYS A 1 192 ? 23.781 4.926 -22.922 1 96.88 192 CYS A O 1
ATOM 1507 N N . SER A 1 193 ? 24.5 3.221 -21.641 1 95.5 193 SER A N 1
ATOM 1508 C CA . SER A 1 193 ? 25.125 2.506 -22.75 1 95.5 193 SER A CA 1
ATOM 1509 C C . SER A 1 193 ? 24.422 1.192 -23.031 1 95.5 193 SER A C 1
ATOM 1511 O O . SER A 1 193 ? 24.031 0.474 -22.109 1 95.5 193 SER A O 1
ATOM 1513 N N . VAL A 1 194 ? 24.188 1.016 -24.312 1 95.44 194 VAL A N 1
ATOM 1514 C CA . VAL A 1 194 ? 23.641 -0.261 -24.766 1 95.44 194 VAL A CA 1
ATOM 1515 C C . VAL A 1 194 ? 24.438 -0.758 -25.969 1 95.44 194 VAL A C 1
ATOM 1517 O O . VAL A 1 194 ? 25 0.041 -26.719 1 95.44 194 VAL A O 1
ATOM 1520 N N . SER A 1 195 ? 24.406 -2.045 -26.172 1 92.62 195 SER A N 1
ATOM 1521 C CA . SER A 1 195 ? 25.188 -2.652 -27.25 1 92.62 195 SER A CA 1
ATOM 1522 C C . SER A 1 195 ? 24.609 -2.275 -28.609 1 92.62 195 SER A C 1
ATOM 1524 O O . SER A 1 195 ? 25.344 -2.229 -29.594 1 92.62 195 SER A O 1
ATOM 1526 N N . ALA A 1 196 ? 23.375 -1.984 -28.688 1 89.56 196 ALA A N 1
ATOM 1527 C CA . ALA A 1 196 ? 22.672 -1.742 -29.953 1 89.56 196 ALA A CA 1
ATOM 1528 C C . ALA A 1 196 ? 22.984 -0.353 -30.5 1 89.56 196 ALA A C 1
ATOM 1530 O O . ALA A 1 196 ? 22.656 -0.044 -31.641 1 89.56 196 ALA A O 1
ATOM 1531 N N . LEU A 1 197 ? 23.484 0.448 -29.656 1 90.88 197 LEU A N 1
ATOM 1532 C CA . LEU A 1 197 ? 23.828 1.804 -30.078 1 90.88 197 LEU A CA 1
ATOM 1533 C C . LEU A 1 197 ? 25.328 2.031 -30.016 1 90.88 197 LEU A C 1
ATOM 1535 O O . LEU A 1 197 ? 26 1.577 -29.078 1 90.88 197 LEU A O 1
ATOM 1539 N N . ALA A 1 198 ? 25.859 2.697 -30.953 1 90.44 198 ALA A N 1
ATOM 1540 C CA . ALA A 1 198 ? 27.281 2.982 -31.031 1 90.44 198 ALA A CA 1
ATOM 1541 C C . ALA A 1 198 ? 27.703 3.971 -29.938 1 90.44 198 ALA A C 1
ATOM 1543 O O . ALA A 1 198 ? 28.781 3.852 -29.359 1 90.44 198 ALA A O 1
ATOM 1544 N N . GLU A 1 199 ? 26.875 4.879 -29.703 1 92.25 199 GLU A N 1
ATOM 1545 C CA . GLU A 1 199 ? 27.172 5.91 -28.703 1 92.25 199 GLU A CA 1
ATOM 1546 C C . GLU A 1 199 ? 26.172 5.883 -27.562 1 92.25 199 GLU A C 1
ATOM 1548 O O . GLU A 1 199 ? 24.969 5.684 -27.781 1 92.25 199 GLU A O 1
ATOM 1553 N N . PRO A 1 200 ? 26.672 6.008 -26.391 1 95.38 200 PRO A N 1
ATOM 1554 C CA . PRO A 1 200 ? 25.75 6.09 -25.25 1 95.38 200 PRO A CA 1
ATOM 1555 C C . PRO A 1 200 ? 24.859 7.332 -25.297 1 95.38 200 PRO A C 1
ATOM 1557 O O . PRO A 1 200 ? 25.156 8.273 -26.031 1 95.38 200 PRO A O 1
ATOM 1560 N N . MET A 1 201 ? 23.75 7.238 -24.625 1 95.5 201 MET A N 1
ATOM 1561 C CA . MET A 1 201 ? 22.859 8.391 -24.5 1 95.5 201 MET A CA 1
ATOM 1562 C C . MET A 1 201 ? 22.953 9.008 -23.109 1 95.5 201 MET A 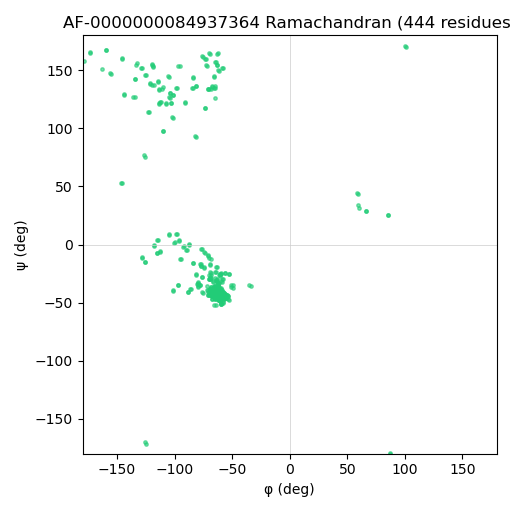C 1
ATOM 1564 O O . MET A 1 201 ? 23.156 8.297 -22.125 1 95.5 201 MET A O 1
ATOM 1568 N N . ILE A 1 202 ? 22.844 10.328 -23.094 1 95.94 202 ILE A N 1
ATOM 1569 C CA . ILE A 1 202 ? 22.953 11.062 -21.828 1 95.94 202 ILE A CA 1
ATOM 1570 C C . ILE A 1 202 ? 21.562 11.508 -21.375 1 95.94 202 ILE A C 1
ATOM 1572 O O . ILE A 1 202 ? 20.75 11.969 -22.188 1 95.94 202 ILE A O 1
ATOM 1576 N N . GLY A 1 203 ? 21.234 11.242 -20.141 1 96.12 203 GLY A N 1
ATOM 1577 C CA . GLY A 1 203 ? 20.016 11.719 -19.516 1 96.12 203 GLY A CA 1
ATOM 1578 C C . GLY A 1 203 ? 20.281 12.594 -18.312 1 96.12 203 GLY A C 1
ATOM 1579 O O . GLY A 1 203 ? 21.359 12.555 -17.719 1 96.12 203 GLY A O 1
ATOM 1580 N N . ASN A 1 204 ? 19.312 13.438 -18.031 1 94.19 204 ASN A N 1
ATOM 1581 C CA . ASN A 1 204 ? 19.422 14.367 -16.906 1 94.19 204 ASN A CA 1
ATOM 1582 C C . ASN A 1 204 ? 18.188 14.289 -16.016 1 94.19 204 ASN A C 1
ATOM 1584 O O . ASN A 1 204 ? 17.125 13.852 -16.438 1 94.19 204 ASN A O 1
ATOM 1588 N N . GLY A 1 205 ? 18.406 14.609 -14.719 1 91.94 205 GLY A N 1
ATOM 1589 C CA . GLY A 1 205 ? 17.297 14.641 -13.781 1 91.94 205 GLY A CA 1
ATOM 1590 C C . GLY A 1 205 ? 17.688 15.172 -12.414 1 91.94 205 GLY A C 1
ATOM 1591 O O . GLY A 1 205 ? 18.875 15.32 -12.109 1 91.94 205 GLY A O 1
ATOM 1592 N N . SER A 1 206 ? 16.734 15.5 -11.641 1 87.31 206 SER A N 1
ATOM 1593 C CA . SER A 1 206 ? 16.938 16.031 -10.297 1 87.31 206 SER A CA 1
ATOM 1594 C C . SER A 1 206 ? 17.328 14.938 -9.32 1 87.31 206 SER A C 1
ATOM 1596 O O . SER A 1 206 ? 17.625 15.211 -8.148 1 87.31 206 SER A O 1
ATOM 1598 N N . SER A 1 207 ? 17.359 13.75 -9.711 1 84.44 207 SER A N 1
ATOM 1599 C CA . SER A 1 207 ? 17.828 12.586 -8.977 1 84.44 207 SER A CA 1
ATOM 1600 C C . SER A 1 207 ? 18.484 11.57 -9.906 1 84.44 207 SER A C 1
ATOM 1602 O O . SER A 1 207 ? 18.312 11.633 -11.125 1 84.44 207 SER A O 1
ATOM 1604 N N . ARG A 1 208 ? 19.266 10.758 -9.289 1 87.75 208 ARG A N 1
ATOM 1605 C CA . ARG A 1 208 ? 19.875 9.695 -10.078 1 87.75 208 ARG A CA 1
ATOM 1606 C C . ARG A 1 208 ? 18.812 8.898 -10.836 1 87.75 208 ARG A C 1
ATOM 1608 O O . ARG A 1 208 ? 18.953 8.641 -12.039 1 87.75 208 ARG A O 1
ATOM 1615 N N . ARG A 1 209 ? 17.75 8.586 -10.133 1 88.75 209 ARG A N 1
ATOM 1616 C CA . ARG A 1 209 ? 16.688 7.801 -10.734 1 88.75 209 ARG A CA 1
ATOM 1617 C C . ARG A 1 209 ? 16.094 8.516 -11.953 1 88.75 209 ARG A C 1
ATOM 1619 O O . ARG A 1 209 ? 15.945 7.918 -13.016 1 88.75 209 ARG A O 1
ATOM 1626 N N . LYS A 1 210 ? 15.766 9.688 -11.773 1 87.94 210 LYS A N 1
ATOM 1627 C CA . LYS A 1 210 ? 15.164 10.469 -12.859 1 87.94 210 LYS A CA 1
ATOM 1628 C C . LYS A 1 210 ? 16.125 10.594 -14.039 1 87.94 210 LYS A C 1
ATOM 1630 O O . LYS A 1 210 ? 15.695 10.539 -15.195 1 87.94 210 LYS A O 1
ATOM 1635 N N . ALA A 1 211 ? 17.391 10.758 -13.734 1 92.31 211 ALA A N 1
ATOM 1636 C CA . ALA A 1 211 ? 18.391 10.867 -14.797 1 92.31 211 ALA A CA 1
ATOM 1637 C C . ALA A 1 211 ? 18.516 9.555 -15.57 1 92.31 211 ALA A C 1
ATOM 1639 O O . ALA A 1 211 ? 18.625 9.562 -16.797 1 92.31 211 ALA A O 1
ATOM 1640 N N . GLU A 1 212 ? 18.469 8.523 -14.875 1 94.31 212 GLU A N 1
ATOM 1641 C CA . GLU A 1 212 ? 18.531 7.219 -15.523 1 94.31 212 GLU A CA 1
ATOM 1642 C C . GLU A 1 212 ? 17.328 6.996 -16.422 1 94.31 212 GLU A C 1
ATOM 1644 O O . GLU A 1 212 ? 17.453 6.469 -17.531 1 94.31 212 GLU A O 1
ATOM 1649 N N . GLN A 1 213 ? 16.172 7.363 -15.969 1 92.94 213 GLN A N 1
ATOM 1650 C CA . GLN A 1 213 ? 14.961 7.238 -16.766 1 92.94 213 GLN A CA 1
ATOM 1651 C C . GLN A 1 213 ? 15.047 8.062 -18.047 1 92.94 213 GLN A C 1
ATOM 1653 O O . GLN A 1 213 ? 14.648 7.605 -19.109 1 92.94 213 GLN A O 1
ATOM 1658 N N . ASP A 1 214 ? 15.523 9.234 -17.859 1 93.12 214 ASP A N 1
ATOM 1659 C CA . ASP A 1 214 ? 15.695 10.109 -19.031 1 93.12 214 ASP A CA 1
ATOM 1660 C C . ASP A 1 214 ? 16.656 9.492 -20.047 1 93.12 214 ASP A C 1
ATOM 1662 O O . ASP A 1 214 ? 16.359 9.461 -21.234 1 93.12 214 ASP A O 1
ATOM 1666 N N . ALA A 1 215 ?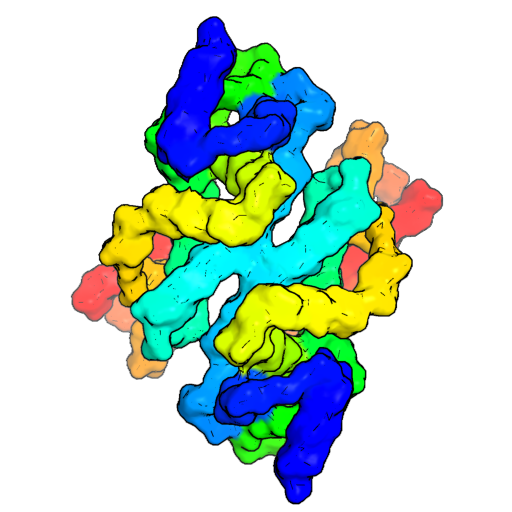 17.781 9.031 -19.547 1 95.5 215 ALA A N 1
ATOM 1667 C CA . ALA A 1 215 ? 18.75 8.391 -20.422 1 95.5 215 ALA A CA 1
ATOM 1668 C C . ALA A 1 215 ? 18.125 7.195 -21.141 1 95.5 215 ALA A C 1
ATOM 1670 O O . ALA A 1 215 ? 18.297 7.035 -22.359 1 95.5 215 ALA A O 1
ATOM 1671 N N . ALA A 1 216 ? 17.438 6.449 -20.406 1 94.88 216 ALA A N 1
ATOM 1672 C CA . ALA A 1 216 ? 16.797 5.266 -20.984 1 94.88 216 ALA A CA 1
ATOM 1673 C C . ALA A 1 216 ? 15.797 5.652 -22.062 1 94.88 216 ALA A C 1
ATOM 1675 O O . ALA A 1 216 ? 15.703 4.996 -23.094 1 94.88 216 ALA A O 1
ATOM 1676 N N . SER A 1 217 ? 15.031 6.664 -21.781 1 93.19 217 SER A N 1
ATOM 1677 C CA . SER A 1 217 ? 14.047 7.145 -22.734 1 93.19 217 SER A CA 1
ATOM 1678 C C . SER A 1 217 ? 14.711 7.535 -24.062 1 93.19 217 SER A C 1
ATOM 1680 O O . SER A 1 217 ? 14.188 7.234 -25.125 1 93.19 217 SER A O 1
ATOM 1682 N N . ARG A 1 218 ? 15.742 8.125 -23.938 1 93.19 218 ARG A N 1
ATOM 1683 C CA . ARG A 1 218 ? 16.469 8.562 -25.125 1 93.19 218 ARG A CA 1
ATOM 1684 C C . ARG A 1 218 ? 17 7.375 -25.922 1 93.19 218 ARG A C 1
ATOM 1686 O O . ARG A 1 218 ? 16.984 7.383 -27.156 1 93.19 218 ARG A O 1
ATOM 1693 N N . VAL A 1 219 ? 17.469 6.457 -25.219 1 94.19 219 VAL A N 1
ATOM 1694 C CA . VAL A 1 219 ? 17.938 5.25 -25.891 1 94.19 219 VAL A CA 1
ATOM 1695 C C . VAL A 1 219 ? 16.781 4.598 -26.656 1 94.19 219 VAL A C 1
ATOM 1697 O O . VAL A 1 219 ? 16.922 4.223 -27.812 1 94.19 219 VAL A O 1
ATOM 1700 N N . LEU A 1 220 ? 15.625 4.492 -26.016 1 92.19 220 LEU A N 1
ATOM 1701 C CA . LEU A 1 220 ? 14.453 3.867 -26.625 1 92.19 220 LEU A CA 1
ATOM 1702 C C . LEU A 1 220 ? 14.031 4.605 -27.891 1 92.19 220 LEU A C 1
ATOM 1704 O O . LEU A 1 220 ? 13.625 3.98 -28.875 1 92.19 220 LEU A O 1
ATOM 1708 N N . GLU A 1 221 ? 14.148 5.867 -27.781 1 89.81 221 GLU A N 1
ATOM 1709 C CA . GLU A 1 221 ? 13.797 6.684 -28.938 1 89.81 221 GLU A CA 1
ATOM 1710 C C . GLU A 1 221 ? 14.711 6.387 -30.125 1 89.81 221 GLU A C 1
ATOM 1712 O O . GLU A 1 221 ? 14.289 6.473 -31.281 1 89.81 221 GLU A O 1
ATOM 1717 N N . GLN A 1 222 ? 15.906 6.059 -29.75 1 89.19 222 GLN A N 1
ATOM 1718 C CA . GLN A 1 222 ? 16.875 5.754 -30.797 1 89.19 222 GLN A CA 1
ATOM 1719 C C . GLN A 1 222 ? 16.688 4.34 -31.328 1 89.19 222 GLN A C 1
ATOM 1721 O O . GLN A 1 222 ? 16.969 4.074 -32.5 1 89.19 222 GLN A O 1
ATOM 1726 N N . LEU A 1 223 ? 16.281 3.5 -30.5 1 86.44 223 LEU A N 1
ATOM 1727 C CA . LEU A 1 223 ? 16.109 2.109 -30.906 1 86.44 223 LEU A CA 1
ATOM 1728 C C . LEU A 1 223 ? 14.797 1.916 -31.641 1 86.44 223 LEU A C 1
ATOM 1730 O O . LEU A 1 223 ? 14.633 0.943 -32.375 1 86.44 223 LEU A O 1
ATOM 1734 N N . SER A 1 224 ? 13.727 2.631 -31.297 1 69.44 224 SER A N 1
ATOM 1735 C CA . SER A 1 224 ? 12.445 2.531 -31.984 1 69.44 224 SER A CA 1
ATOM 1736 C C . SER A 1 224 ? 12.531 3.098 -33.406 1 69.44 224 SER A C 1
ATOM 1738 O O . SER A 1 224 ? 13.352 3.975 -33.688 1 69.44 224 SER A O 1
ATOM 1740 N N . MET B 1 1 ? -9.008 -36.656 -3.818 1 46.56 1 MET B N 1
ATOM 1741 C CA . MET B 1 1 ? -7.941 -36.188 -2.947 1 46.56 1 MET B CA 1
ATOM 1742 C C . MET B 1 1 ? -7.887 -34.656 -2.941 1 46.56 1 MET B C 1
ATOM 1744 O O . MET B 1 1 ? -7.82 -34.031 -1.879 1 46.56 1 MET B O 1
ATOM 1748 N N . ASN B 1 2 ? -8.109 -33.969 -4.27 1 68.81 2 ASN B N 1
ATOM 1749 C CA . ASN B 1 2 ? -8.023 -32.5 -4.43 1 68.81 2 ASN B CA 1
ATOM 1750 C C . ASN B 1 2 ? -9.242 -31.812 -3.844 1 68.81 2 ASN B C 1
ATOM 1752 O O . ASN B 1 2 ? -9.109 -30.797 -3.156 1 68.81 2 ASN B O 1
ATOM 1756 N N . ASN B 1 3 ? -10.344 -32.656 -3.695 1 83.44 3 ASN B N 1
ATOM 1757 C CA . ASN B 1 3 ? -11.586 -32.062 -3.23 1 83.44 3 ASN B CA 1
ATOM 1758 C C . ASN B 1 3 ? -11.656 -32 -1.707 1 83.44 3 ASN B C 1
ATOM 1760 O O . ASN B 1 3 ? -12.141 -31.031 -1.13 1 83.44 3 ASN B O 1
ATOM 1764 N N . GLN B 1 4 ? -11.117 -33.094 -1.124 1 89.19 4 GLN B N 1
ATOM 1765 C CA . GLN B 1 4 ? -11.117 -33.125 0.335 1 89.19 4 GLN B CA 1
ATOM 1766 C C . GLN B 1 4 ? -10.219 -32.031 0.912 1 89.19 4 GLN B C 1
ATOM 1768 O O . GLN B 1 4 ? -10.547 -31.438 1.929 1 89.19 4 GLN B O 1
ATOM 1773 N N . LYS B 1 5 ? -9.117 -31.875 0.317 1 92.31 5 LYS B N 1
ATOM 1774 C CA . LYS B 1 5 ? -8.18 -30.859 0.782 1 92.31 5 LYS B CA 1
ATOM 1775 C C . LYS B 1 5 ? -8.766 -29.453 0.631 1 92.31 5 LYS B C 1
ATOM 1777 O O . LYS B 1 5 ? -8.562 -28.594 1.491 1 92.31 5 LYS B O 1
ATOM 1782 N N . LEU B 1 6 ? -9.492 -29.328 -0.463 1 94.75 6 LEU B N 1
ATOM 1783 C CA . LEU B 1 6 ? -10.133 -28.031 -0.673 1 94.75 6 LEU B CA 1
ATOM 1784 C C . LEU B 1 6 ? -11.227 -27.797 0.359 1 94.75 6 LEU B C 1
ATOM 1786 O O . LEU B 1 6 ? -11.43 -26.672 0.813 1 94.75 6 LEU B O 1
ATOM 1790 N N . THR B 1 7 ? -11.906 -28.875 0.686 1 95.44 7 THR B N 1
ATOM 1791 C CA . THR B 1 7 ? -12.938 -28.781 1.71 1 95.44 7 THR B CA 1
ATOM 1792 C C . THR B 1 7 ? -12.328 -28.406 3.059 1 95.44 7 THR B C 1
ATOM 1794 O O . THR B 1 7 ? -12.867 -27.547 3.771 1 95.44 7 THR B O 1
ATOM 1797 N N . ARG B 1 8 ? -11.266 -29 3.355 1 96.19 8 ARG B N 1
ATOM 1798 C CA . ARG B 1 8 ? -10.57 -28.703 4.602 1 96.19 8 ARG B CA 1
ATOM 1799 C C . ARG B 1 8 ? -10.133 -27.25 4.648 1 96.19 8 ARG B C 1
ATOM 1801 O O . ARG B 1 8 ? -10.227 -26.594 5.691 1 96.19 8 ARG B O 1
ATOM 1808 N N . LEU B 1 9 ? -9.617 -26.781 3.531 1 97.94 9 LEU B N 1
ATOM 1809 C CA . LEU B 1 9 ? -9.188 -25.391 3.457 1 97.94 9 LEU B CA 1
ATOM 1810 C C . LEU B 1 9 ? -10.367 -24.453 3.654 1 97.94 9 LEU B C 1
ATOM 1812 O O . LEU B 1 9 ? -10.273 -23.469 4.406 1 97.94 9 LEU B O 1
ATOM 1816 N N . GLN B 1 10 ? -11.445 -24.75 3.01 1 98.31 10 GLN B N 1
ATOM 1817 C CA . GLN B 1 10 ? -12.641 -23.938 3.164 1 98.31 10 GLN B CA 1
ATOM 1818 C C . GLN B 1 10 ? -13.133 -23.953 4.605 1 98.31 10 GLN B C 1
ATOM 1820 O O . GLN B 1 10 ? -13.586 -22.922 5.125 1 98.31 10 GLN B O 1
ATOM 1825 N N . ASP B 1 11 ? -13.023 -25.078 5.27 1 97.5 11 ASP B N 1
ATOM 1826 C CA . ASP B 1 11 ? -13.391 -25.188 6.68 1 97.5 11 ASP B CA 1
ATOM 1827 C C . ASP B 1 11 ? -12.477 -24.312 7.547 1 97.5 11 ASP B C 1
ATOM 1829 O O . ASP B 1 11 ? -12.945 -23.609 8.438 1 97.5 11 ASP B O 1
ATOM 1833 N N . ALA B 1 12 ? -11.227 -24.391 7.258 1 97.5 12 ALA B N 1
ATOM 1834 C CA . ALA B 1 12 ? -10.25 -23.594 8.008 1 97.5 12 ALA B CA 1
ATOM 1835 C C . ALA B 1 12 ? -10.508 -22.094 7.812 1 97.5 12 ALA B C 1
ATOM 1837 O O . ALA B 1 12 ? -10.32 -21.297 8.742 1 97.5 12 ALA B O 1
ATOM 1838 N N . LEU B 1 13 ? -10.93 -21.734 6.66 1 98.06 13 LEU B N 1
ATOM 1839 C CA . LEU B 1 13 ? -11.234 -20.344 6.344 1 98.06 13 LEU B CA 1
ATOM 1840 C C . LEU B 1 13 ? -12.578 -19.922 6.949 1 98.06 13 LEU B C 1
ATOM 1842 O O . LEU B 1 13 ? -12.852 -18.734 7.098 1 98.06 13 LEU B O 1
ATOM 1846 N N . GLY B 1 14 ? -13.336 -20.938 7.273 1 97.44 14 GLY B N 1
ATOM 1847 C CA . GLY B 1 14 ? -14.695 -20.641 7.703 1 97.44 14 GLY B CA 1
ATOM 1848 C C . GLY B 1 14 ? -15.555 -20.047 6.598 1 97.44 14 GLY B C 1
ATOM 1849 O O . GLY B 1 14 ? -16.406 -19.188 6.855 1 97.44 14 GLY B O 1
ATOM 1850 N N . TYR B 1 15 ? -15.234 -20.406 5.395 1 98.38 15 TYR B N 1
ATOM 1851 C CA . TYR B 1 15 ? -15.945 -19.859 4.242 1 98.38 15 TYR B CA 1
ATOM 1852 C C . TYR B 1 15 ? -16.094 -20.906 3.143 1 98.38 15 TYR B C 1
ATOM 1854 O O . TYR B 1 15 ? -15.125 -21.562 2.76 1 98.38 15 TYR B O 1
ATOM 1862 N N . GLN B 1 16 ? -17.328 -21.078 2.645 1 98.12 16 GLN B N 1
ATOM 1863 C CA . GLN B 1 16 ? -17.625 -21.938 1.509 1 98.12 16 GLN B CA 1
ATOM 1864 C C . GLN B 1 16 ? -17.844 -21.125 0.237 1 98.12 16 GLN B C 1
ATOM 1866 O O . GLN B 1 16 ? -18.781 -20.344 0.156 1 98.12 16 GLN B O 1
ATOM 1871 N N . PHE B 1 17 ? -17.031 -21.438 -0.745 1 98.44 17 PHE B N 1
ATOM 1872 C CA . PHE B 1 17 ? -17.109 -20.672 -1.985 1 98.44 17 PHE B CA 1
ATOM 1873 C C . PHE B 1 17 ? -18.391 -21 -2.752 1 98.44 17 PHE B C 1
ATOM 1875 O O . PHE B 1 17 ? -18.734 -22.172 -2.91 1 98.44 17 PHE B O 1
ATOM 1882 N N . LYS B 1 18 ? -19.031 -19.953 -3.193 1 98.38 18 LYS B N 1
ATOM 1883 C CA . LYS B 1 18 ? -20.109 -20.156 -4.148 1 98.38 18 LYS B CA 1
ATOM 1884 C C . LYS B 1 18 ? -19.578 -20.609 -5.5 1 98.38 18 LYS B C 1
ATOM 1886 O O . LYS B 1 18 ? -20.172 -21.484 -6.141 1 98.38 18 LYS B O 1
ATOM 1891 N N . ASP B 1 19 ? -18.531 -20.016 -5.973 1 98.06 19 ASP B N 1
ATOM 1892 C CA . ASP B 1 19 ? -17.812 -20.391 -7.188 1 98.06 19 ASP B CA 1
ATOM 1893 C C . ASP B 1 19 ? -16.438 -20.969 -6.855 1 98.06 19 ASP B C 1
ATOM 1895 O O . ASP B 1 19 ? -15.453 -20.234 -6.738 1 98.06 19 ASP B O 1
ATOM 1899 N N . ILE B 1 20 ? -16.406 -22.234 -6.844 1 97.38 20 ILE B N 1
ATOM 190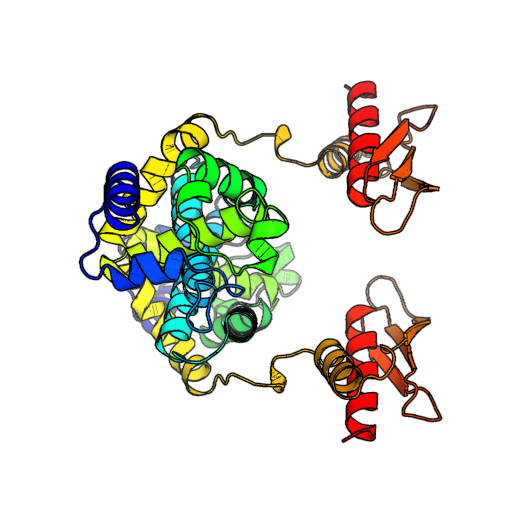0 C CA . ILE B 1 20 ? -15.203 -22.953 -6.426 1 97.38 20 ILE B CA 1
ATOM 1901 C C . ILE B 1 20 ? -14.062 -22.656 -7.391 1 97.38 20 ILE B C 1
ATOM 1903 O O . ILE B 1 20 ? -12.891 -22.844 -7.051 1 97.38 20 ILE B O 1
ATOM 1907 N N . ALA B 1 21 ? -14.336 -22.203 -8.562 1 98 21 ALA B N 1
ATOM 1908 C CA . ALA B 1 21 ? -13.312 -21.875 -9.547 1 98 21 ALA B CA 1
ATOM 1909 C C . ALA B 1 21 ? -12.414 -20.734 -9.055 1 98 21 ALA B C 1
ATOM 1911 O O . ALA B 1 21 ? -11.227 -20.688 -9.383 1 98 21 ALA B O 1
ATOM 1912 N N . LEU B 1 22 ? -12.984 -19.844 -8.25 1 98.56 22 LEU B N 1
ATOM 1913 C CA . LEU B 1 22 ? -12.211 -18.75 -7.684 1 98.56 22 LEU B CA 1
ATOM 1914 C C . LEU B 1 22 ? -11.133 -19.281 -6.742 1 98.56 22 LEU B C 1
ATOM 1916 O O . LEU B 1 22 ? -9.984 -18.828 -6.797 1 98.56 22 LEU B O 1
ATOM 1920 N N . LEU B 1 23 ? -11.516 -20.25 -5.891 1 98.62 23 LEU B N 1
ATOM 1921 C CA . LEU B 1 23 ? -10.547 -20.844 -4.98 1 98.62 23 LEU B CA 1
ATOM 1922 C C . LEU B 1 23 ? -9.477 -21.609 -5.758 1 98.62 23 LEU B C 1
ATOM 1924 O O . LEU B 1 23 ? -8.289 -21.5 -5.445 1 98.62 23 LEU B O 1
ATOM 1928 N N . ASN B 1 24 ? -9.906 -22.297 -6.766 1 98.31 24 ASN B N 1
ATOM 1929 C CA . ASN B 1 24 ? -8.961 -23.047 -7.598 1 98.31 24 ASN B CA 1
ATOM 1930 C C . ASN B 1 24 ? -7.949 -22.109 -8.258 1 98.31 24 ASN B C 1
ATOM 1932 O O . ASN B 1 24 ? -6.75 -22.406 -8.266 1 98.31 24 ASN B O 1
ATOM 1936 N N . GLN B 1 25 ? -8.445 -21.016 -8.711 1 98.5 25 GLN B N 1
ATOM 1937 C CA . GLN B 1 25 ? -7.547 -20.047 -9.328 1 98.5 25 GLN B CA 1
ATOM 1938 C C . GLN B 1 25 ? -6.598 -19.438 -8.297 1 98.5 25 GLN B C 1
ATOM 1940 O O . GLN B 1 25 ? -5.41 -19.266 -8.57 1 98.5 25 GLN B O 1
ATOM 1945 N N . ALA B 1 26 ? -7.102 -19.156 -7.152 1 98.88 26 ALA B N 1
ATOM 1946 C CA . ALA B 1 26 ? -6.297 -18.547 -6.09 1 98.88 26 ALA B CA 1
ATOM 1947 C C . ALA B 1 26 ? -5.145 -19.469 -5.688 1 98.88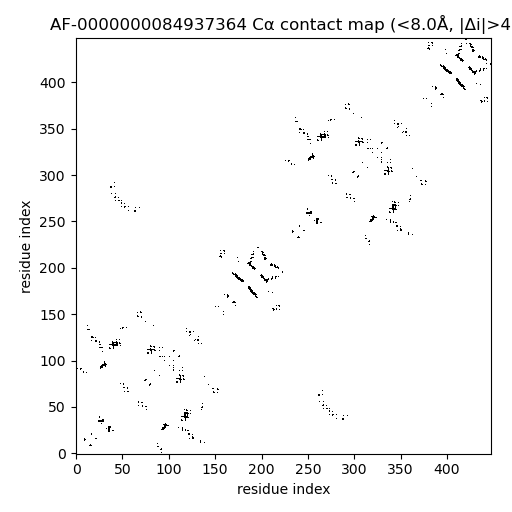 26 ALA B C 1
ATOM 1949 O O . ALA B 1 26 ? -4.086 -18.984 -5.27 1 98.88 26 ALA B O 1
ATOM 1950 N N . LEU B 1 27 ? -5.328 -20.766 -5.895 1 98.75 27 LEU B N 1
ATOM 1951 C CA . LEU B 1 27 ? -4.348 -21.75 -5.461 1 98.75 27 LEU B CA 1
ATOM 1952 C C . LEU B 1 27 ? -3.416 -22.125 -6.609 1 98.75 27 LEU B C 1
ATOM 1954 O O . LEU B 1 27 ? -2.541 -22.984 -6.449 1 98.75 27 LEU B O 1
ATOM 1958 N N . THR B 1 28 ? -3.584 -21.484 -7.719 1 98.75 28 THR B N 1
ATOM 1959 C CA . THR B 1 28 ? -2.812 -21.844 -8.906 1 98.75 28 THR B CA 1
ATOM 1960 C C . THR B 1 28 ? -1.673 -20.859 -9.133 1 98.75 28 THR B C 1
ATOM 1962 O O . THR B 1 28 ? -1.911 -19.688 -9.445 1 98.75 28 THR B O 1
ATOM 1965 N N . HIS B 1 29 ? -0.51 -21.328 -8.914 1 98.5 29 HIS B N 1
ATOM 1966 C CA . HIS B 1 29 ? 0.684 -20.531 -9.172 1 98.5 29 HIS B CA 1
ATOM 1967 C C . HIS B 1 29 ? 0.929 -20.375 -10.672 1 98.5 29 HIS B C 1
ATOM 1969 O O . HIS B 1 29 ? 0.522 -21.219 -11.461 1 98.5 29 HIS B O 1
ATOM 1975 N N . ARG B 1 30 ? 1.598 -19.297 -11.047 1 96.94 30 ARG B N 1
ATOM 1976 C CA . ARG B 1 30 ? 1.817 -18.969 -12.453 1 96.94 30 ARG B CA 1
ATOM 1977 C C . ARG B 1 30 ? 2.6 -20.078 -13.148 1 96.94 30 ARG B C 1
ATOM 1979 O O . ARG B 1 30 ? 2.516 -20.234 -14.367 1 96.94 30 ARG B O 1
ATOM 1986 N N . SER B 1 31 ? 3.408 -20.875 -12.43 1 96.56 31 SER B N 1
ATOM 1987 C CA . SER B 1 31 ? 4.172 -21.969 -13.016 1 96.56 31 SER B CA 1
ATOM 1988 C C . SER B 1 31 ? 3.252 -23.094 -13.469 1 96.56 31 SER B C 1
ATOM 1990 O O . SER B 1 31 ? 3.664 -23.969 -14.242 1 96.56 31 SER B O 1
ATOM 1992 N N . ALA B 1 32 ? 2.033 -23.109 -12.992 1 97.75 32 ALA B N 1
ATOM 1993 C CA . ALA B 1 32 ? 1.154 -24.266 -13.195 1 97.75 32 ALA B CA 1
ATOM 1994 C C . ALA B 1 32 ? 0.217 -24.031 -14.383 1 97.75 32 ALA B C 1
ATOM 1996 O O . ALA B 1 32 ? -0.17 -24.984 -15.062 1 97.75 32 ALA B O 1
ATOM 1997 N N . ALA B 1 33 ? -0.172 -22.797 -14.539 1 95.5 33 ALA B N 1
ATOM 1998 C CA . ALA B 1 33 ? -1.163 -22.531 -15.578 1 95.5 33 ALA B CA 1
ATOM 1999 C C . ALA B 1 33 ? -1.158 -21.062 -15.977 1 95.5 33 ALA B C 1
ATOM 2001 O O . ALA B 1 33 ? -0.611 -20.219 -15.258 1 95.5 33 ALA B O 1
ATOM 2002 N N . SER B 1 34 ? -1.833 -20.781 -17.078 1 91.44 34 SER B N 1
ATOM 2003 C CA . SER B 1 34 ? -1.982 -19.406 -17.547 1 91.44 34 SER B CA 1
ATOM 2004 C C . SER B 1 34 ? -3.014 -18.656 -16.703 1 91.44 34 SER B C 1
ATOM 2006 O O . SER B 1 34 ? -2.846 -17.469 -16.422 1 91.44 34 SER B O 1
ATOM 2008 N N . GLN B 1 35 ? -4.062 -19.391 -16.422 1 94.31 35 GLN B N 1
ATOM 2009 C CA . GLN B 1 35 ? -5.016 -18.828 -15.469 1 94.31 35 GLN B CA 1
ATOM 2010 C C . GLN B 1 35 ? -4.559 -19.062 -14.031 1 94.31 35 GLN B C 1
ATOM 2012 O O . GLN B 1 35 ? -4.797 -20.125 -13.461 1 94.31 35 GLN B O 1
ATOM 2017 N N . HIS B 1 36 ? -3.842 -18.062 -13.492 1 97.88 36 HIS B N 1
ATOM 2018 C CA . HIS B 1 36 ? -3.18 -18.219 -12.195 1 97.88 36 HIS B CA 1
ATOM 2019 C C . HIS B 1 36 ? -3.594 -17.109 -11.234 1 97.88 36 HIS B C 1
ATOM 2021 O O . HIS B 1 36 ? -4.488 -16.312 -11.539 1 97.88 36 HIS B O 1
ATOM 2027 N N . ASN B 1 37 ? -2.936 -17.016 -10.117 1 98.62 37 ASN B N 1
ATOM 2028 C CA . ASN B 1 37 ? -3.537 -16.328 -8.984 1 98.62 37 ASN B CA 1
ATOM 2029 C C . ASN B 1 37 ? -3.012 -14.891 -8.867 1 98.62 37 ASN B C 1
ATOM 2031 O O . ASN B 1 37 ? -3.402 -14.156 -7.961 1 98.62 37 ASN B O 1
ATOM 2035 N N . GLU B 1 38 ? -2.275 -14.398 -9.836 1 98.44 38 GLU B N 1
ATOM 2036 C CA . GLU B 1 38 ? -1.579 -13.125 -9.672 1 98.44 38 GLU B CA 1
ATOM 2037 C C . GLU B 1 38 ? -2.564 -11.969 -9.602 1 98.44 38 GLU B C 1
ATOM 2039 O O . GLU B 1 38 ? -2.395 -11.047 -8.789 1 98.44 38 GLU B O 1
ATOM 2044 N N . ARG B 1 39 ? -3.584 -12 -10.414 1 98.44 39 ARG B N 1
ATOM 2045 C CA . ARG B 1 39 ? -4.566 -10.922 -10.391 1 98.44 39 ARG B CA 1
ATOM 2046 C C . ARG B 1 39 ? -5.375 -10.953 -9.094 1 98.44 39 ARG B C 1
ATOM 2048 O O . ARG B 1 39 ? -5.703 -9.898 -8.539 1 98.44 39 ARG B O 1
ATOM 2055 N N . LEU B 1 40 ? -5.695 -12.141 -8.625 1 98.81 40 LEU B N 1
ATOM 2056 C CA . LEU B 1 40 ? -6.391 -12.273 -7.352 1 98.81 40 LEU B CA 1
ATOM 2057 C C . LEU B 1 40 ? -5.512 -11.789 -6.203 1 98.81 40 LEU B C 1
ATOM 2059 O O . LEU B 1 40 ? -6.004 -11.18 -5.25 1 98.81 40 LEU B O 1
ATOM 206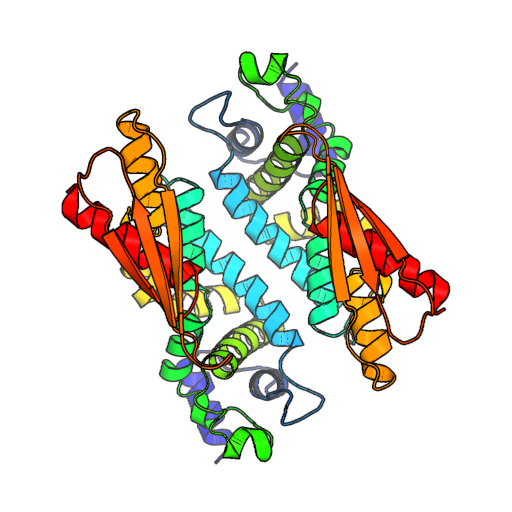3 N N . GLU B 1 41 ? -4.227 -12.117 -6.293 1 98.88 41 GLU B N 1
ATOM 2064 C CA . GLU B 1 41 ? -3.258 -11.633 -5.309 1 98.88 41 GLU B CA 1
ATOM 2065 C C . GLU B 1 41 ? -3.271 -10.109 -5.223 1 98.88 41 GLU B C 1
ATOM 2067 O O . GLU B 1 41 ? -3.273 -9.547 -4.125 1 98.88 41 GLU B O 1
ATOM 2072 N N . TYR B 1 42 ? -3.33 -9.5 -6.391 1 98.75 42 TYR B N 1
ATOM 2073 C CA . TYR B 1 42 ? -3.395 -8.047 -6.496 1 98.75 42 TYR B CA 1
ATOM 2074 C C . TYR B 1 42 ? -4.605 -7.504 -5.75 1 98.75 42 TYR B C 1
ATOM 2076 O O . TYR B 1 42 ? -4.477 -6.586 -4.93 1 98.75 42 TYR B O 1
ATOM 2084 N N . LEU B 1 43 ? -5.715 -8.039 -5.984 1 98.81 43 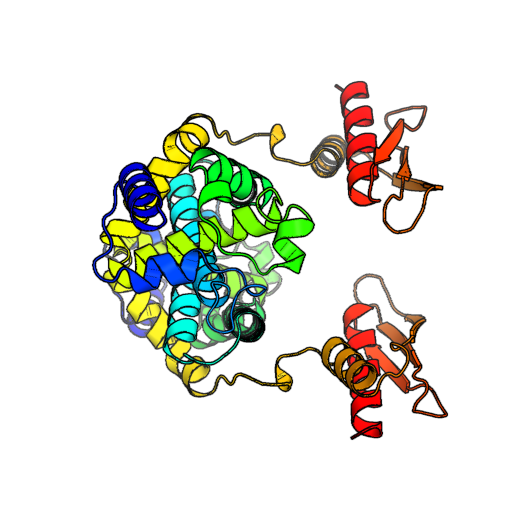LEU B N 1
ATOM 2085 C CA . LEU B 1 43 ? -6.945 -7.59 -5.344 1 98.81 43 LEU B CA 1
ATOM 2086 C C . LEU B 1 43 ? -6.934 -7.918 -3.855 1 98.81 43 LEU B C 1
ATOM 2088 O O . LEU B 1 43 ? -7.316 -7.086 -3.029 1 98.81 43 LEU B O 1
ATOM 2092 N N . GLY B 1 44 ? -6.461 -9.078 -3.533 1 98.88 44 GLY B N 1
ATOM 2093 C CA . GLY B 1 44 ? -6.398 -9.523 -2.15 1 98.88 44 GLY B CA 1
ATOM 2094 C C . GLY B 1 44 ? -5.477 -8.672 -1.293 1 98.88 44 GLY B C 1
ATOM 2095 O O . GLY B 1 44 ? -5.785 -8.391 -0.132 1 98.88 44 GLY B O 1
ATOM 2096 N N . ASP B 1 45 ? -4.344 -8.312 -1.872 1 98.75 45 ASP B N 1
ATOM 2097 C CA . ASP B 1 45 ? -3.418 -7.434 -1.163 1 98.75 45 ASP B CA 1
ATOM 2098 C C . ASP B 1 45 ? -4.09 -6.117 -0.781 1 98.75 45 ASP B C 1
ATOM 2100 O O . ASP B 1 45 ? -3.914 -5.625 0.336 1 98.75 45 ASP B O 1
ATOM 2104 N N . ALA B 1 46 ? -4.859 -5.605 -1.678 1 98.75 46 ALA B N 1
ATOM 2105 C CA . ALA B 1 46 ? -5.535 -4.332 -1.451 1 98.75 46 ALA B CA 1
ATOM 2106 C C . ALA B 1 46 ? -6.59 -4.457 -0.357 1 98.75 46 ALA B C 1
ATOM 2108 O O . ALA B 1 46 ? -6.676 -3.605 0.531 1 98.75 46 ALA B O 1
ATOM 2109 N N . VAL B 1 47 ? -7.367 -5.496 -0.397 1 98.75 47 VAL B N 1
ATOM 2110 C CA . VAL B 1 47 ? -8.422 -5.703 0.592 1 98.75 47 VAL B CA 1
ATOM 2111 C C . VAL B 1 47 ? -7.801 -5.941 1.967 1 98.75 47 VAL B C 1
ATOM 2113 O O . VAL B 1 47 ? -8.258 -5.391 2.967 1 98.75 47 VAL B O 1
ATOM 2116 N N . LEU B 1 48 ? -6.777 -6.727 1.981 1 98.94 48 LEU B N 1
ATOM 2117 C CA . LEU B 1 48 ? -6.09 -7.047 3.227 1 98.94 48 LEU B CA 1
ATOM 2118 C C . LEU B 1 48 ? -5.531 -5.785 3.879 1 98.94 48 LEU B C 1
ATOM 2120 O O . LEU B 1 48 ? -5.742 -5.551 5.07 1 98.94 48 LEU B O 1
ATOM 2124 N N . SER B 1 49 ? -4.863 -5.008 3.084 1 98.81 49 SER B N 1
ATOM 2125 C CA . SER B 1 49 ? -4.242 -3.789 3.594 1 98.81 49 SER B CA 1
ATOM 2126 C C . SER B 1 49 ? -5.285 -2.832 4.16 1 98.81 49 SER B C 1
ATOM 2128 O O . SER B 1 49 ? -5.07 -2.219 5.207 1 98.81 49 SER B O 1
ATOM 2130 N N . PHE B 1 50 ? -6.348 -2.736 3.502 1 98.81 50 PHE B N 1
ATOM 2131 C CA . PHE B 1 50 ? -7.43 -1.864 3.939 1 98.81 50 PHE B CA 1
ATOM 2132 C C . PHE B 1 50 ? -8.016 -2.348 5.262 1 98.81 50 PHE B C 1
ATOM 2134 O O . PHE B 1 50 ? -8.125 -1.577 6.215 1 98.81 50 PHE B O 1
ATOM 2141 N N . VAL B 1 51 ? -8.281 -3.631 5.359 1 98.94 51 VAL B N 1
ATOM 2142 C CA . VAL B 1 51 ? -8.945 -4.195 6.531 1 98.94 51 VAL B CA 1
ATOM 2143 C C . VAL B 1 51 ? -8.016 -4.098 7.746 1 98.94 51 VAL B C 1
ATOM 2145 O O . VAL B 1 51 ? -8.453 -3.725 8.836 1 98.94 51 VAL B O 1
ATOM 2148 N N . ILE B 1 52 ? -6.785 -4.402 7.547 1 98.88 52 ILE B N 1
ATOM 2149 C CA . ILE B 1 52 ? -5.832 -4.352 8.648 1 98.88 52 ILE B CA 1
ATOM 2150 C C . ILE B 1 52 ? -5.602 -2.898 9.07 1 98.88 52 ILE B C 1
ATOM 2152 O O . ILE B 1 52 ? -5.473 -2.602 10.258 1 98.88 52 ILE B O 1
ATOM 2156 N N . ALA B 1 53 ? -5.52 -1.997 8.102 1 98.81 53 ALA B N 1
ATOM 2157 C CA . ALA B 1 53 ? -5.391 -0.577 8.414 1 98.81 53 ALA B CA 1
ATOM 2158 C C . ALA B 1 53 ? -6.551 -0.102 9.289 1 98.81 53 ALA B C 1
ATOM 2160 O O . ALA B 1 53 ? -6.34 0.584 10.289 1 98.81 53 ALA B O 1
ATOM 2161 N N . GLU B 1 54 ? -7.734 -0.463 8.906 1 98.81 54 GLU B N 1
ATOM 2162 C CA . GLU B 1 54 ? -8.906 -0.08 9.68 1 98.81 54 GLU B CA 1
ATOM 2163 C C . GLU B 1 54 ? -8.867 -0.678 11.086 1 98.81 54 GLU B C 1
ATOM 2165 O O . GLU B 1 54 ? -9.164 0.003 12.062 1 98.81 54 GLU B O 1
ATOM 2170 N N . ALA B 1 55 ? -8.477 -1.931 11.148 1 98.75 55 ALA B N 1
ATOM 2171 C CA . ALA B 1 55 ? -8.414 -2.6 12.445 1 98.75 55 ALA B CA 1
ATOM 2172 C C . ALA B 1 55 ? -7.453 -1.875 13.391 1 98.75 55 ALA B C 1
ATOM 2174 O O . ALA B 1 55 ? -7.773 -1.653 14.555 1 98.75 55 ALA B O 1
ATOM 2175 N N . LEU B 1 56 ? -6.324 -1.54 12.891 1 98.38 56 LEU B N 1
ATOM 2176 C CA . LEU B 1 56 ? -5.324 -0.853 13.695 1 98.38 56 LEU B CA 1
ATOM 2177 C C . LEU B 1 56 ? -5.801 0.543 14.086 1 98.38 56 LEU B C 1
ATOM 2179 O O . LEU B 1 56 ? -5.602 0.98 15.219 1 98.38 56 LEU B O 1
ATOM 2183 N N . TYR B 1 57 ? -6.414 1.241 13.148 1 98.56 57 TYR B N 1
ATOM 2184 C CA . TYR B 1 57 ? -6.953 2.57 13.414 1 98.56 57 TYR B CA 1
ATOM 2185 C C . TYR B 1 57 ? -7.93 2.545 14.578 1 98.56 57 TYR B C 1
ATOM 2187 O O . TYR B 1 57 ? -7.871 3.4 15.469 1 98.56 57 TYR B O 1
ATOM 2195 N N . LEU B 1 58 ? -8.758 1.565 14.594 1 97.69 58 LEU B N 1
ATOM 2196 C CA . LEU B 1 58 ? -9.805 1.456 15.602 1 97.69 58 LEU B CA 1
ATOM 2197 C C . LEU B 1 58 ? -9.234 0.951 16.922 1 97.69 58 LEU B C 1
ATOM 2199 O O . LEU B 1 58 ? -9.641 1.402 18 1 97.69 58 LEU B O 1
ATOM 2203 N N . ARG B 1 59 ? -8.289 0.11 16.844 1 95.81 59 ARG B N 1
ATOM 2204 C CA . ARG B 1 59 ? -7.719 -0.529 18.031 1 95.81 59 ARG B CA 1
ATOM 2205 C C . ARG B 1 59 ? -6.805 0.43 18.781 1 95.81 59 ARG B C 1
ATOM 2207 O O . ARG B 1 59 ? -6.664 0.333 20 1 95.81 59 ARG B O 1
ATOM 2214 N N . PHE B 1 60 ? -6.23 1.332 18.094 1 94.81 60 PHE B N 1
ATOM 2215 C CA . PHE B 1 60 ? -5.254 2.234 18.688 1 94.81 60 PHE B CA 1
ATOM 2216 C C . PHE B 1 60 ? -5.629 3.688 18.438 1 94.81 60 PHE B C 1
ATOM 2218 O O . PHE B 1 60 ? -4.957 4.383 17.672 1 94.81 60 PHE B O 1
ATOM 2225 N N . PRO B 1 61 ? -6.562 4.199 19.109 1 93.31 61 PRO B N 1
ATOM 2226 C CA . PRO B 1 61 ? -7.121 5.523 18.828 1 93.31 61 PRO B CA 1
ATOM 2227 C C . PRO B 1 61 ? -6.145 6.656 19.125 1 93.31 61 PRO B C 1
ATOM 2229 O O . PRO B 1 61 ? -6.348 7.789 18.688 1 93.31 61 PRO B O 1
ATOM 2232 N N . LYS B 1 62 ? -5.023 6.379 19.828 1 90.31 62 LYS B N 1
ATOM 2233 C CA . LYS B 1 62 ? -4.145 7.469 20.234 1 90.31 62 LYS B CA 1
ATOM 2234 C C . LYS B 1 62 ? -2.762 7.332 19.609 1 90.31 62 LYS B C 1
ATOM 2236 O O . LYS B 1 62 ? -1.873 8.148 19.859 1 90.31 62 LYS B O 1
ATOM 2241 N N . VAL B 1 63 ? -2.605 6.297 18.859 1 91.69 63 VAL B N 1
ATOM 2242 C CA . VAL B 1 63 ? -1.295 6.016 18.281 1 91.69 63 VAL B CA 1
ATOM 2243 C C . VAL B 1 63 ? -1.114 6.816 17 1 91.69 63 VAL B C 1
ATOM 2245 O O . VAL B 1 63 ? -2.055 6.965 16.203 1 91.69 63 VAL B O 1
ATOM 2248 N N . ALA B 1 64 ? 0.096 7.289 16.75 1 91.94 64 ALA B N 1
ATOM 2249 C CA . ALA B 1 64 ? 0.406 8.141 15.609 1 91.94 64 ALA B CA 1
ATOM 2250 C C . ALA B 1 64 ? 0.411 7.328 14.312 1 91.94 64 ALA B C 1
ATOM 2252 O O . ALA B 1 64 ? 0.614 6.109 14.336 1 91.94 64 ALA B O 1
ATOM 2253 N N . GLU B 1 65 ? 0.261 8.055 13.25 1 94.19 65 GLU B N 1
ATOM 2254 C CA . GLU B 1 65 ? 0.211 7.469 11.914 1 94.19 65 GLU B CA 1
ATOM 2255 C C . GLU B 1 65 ? 1.435 6.598 11.648 1 94.19 65 GLU B C 1
AT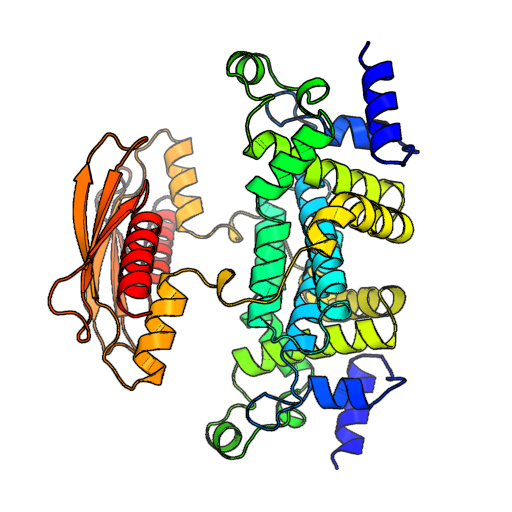OM 2257 O O . GLU B 1 65 ? 1.312 5.492 11.109 1 94.19 65 GLU B O 1
ATOM 2262 N N . GLY B 1 66 ? 2.613 7.086 12.039 1 92.62 66 GLY B N 1
ATOM 2263 C CA . GLY B 1 66 ? 3.842 6.352 11.781 1 92.62 66 GLY B CA 1
ATOM 2264 C C . GLY B 1 66 ? 3.855 4.977 12.422 1 92.62 66 GLY B C 1
ATOM 2265 O O . GLY B 1 66 ? 4.289 4.004 11.805 1 92.62 66 GLY B O 1
ATOM 2266 N N . ASP B 1 67 ? 3.371 4.879 13.555 1 91.38 67 ASP B N 1
ATOM 2267 C CA . ASP B 1 67 ? 3.311 3.604 14.266 1 91.38 67 ASP B CA 1
ATOM 2268 C C . ASP B 1 67 ? 2.285 2.668 13.633 1 91.38 67 ASP B C 1
ATOM 2270 O O . ASP B 1 67 ? 2.533 1.47 13.492 1 91.38 67 ASP B O 1
ATOM 2274 N N . MET B 1 68 ? 1.137 3.189 13.289 1 96.25 68 MET B N 1
ATOM 2275 C CA . MET B 1 68 ? 0.126 2.375 12.617 1 96.25 68 MET B CA 1
ATOM 2276 C C . MET B 1 68 ? 0.656 1.829 11.297 1 96.25 68 MET B C 1
ATOM 2278 O O . MET B 1 68 ? 0.408 0.672 10.953 1 96.25 68 MET B O 1
ATOM 2282 N N . THR B 1 69 ? 1.432 2.672 10.609 1 96.19 69 THR B N 1
ATOM 2283 C CA . THR B 1 69 ? 2.021 2.262 9.344 1 96.19 69 THR B CA 1
ATOM 2284 C C . THR B 1 69 ? 2.984 1.096 9.539 1 96.19 69 THR B C 1
ATOM 2286 O O . THR B 1 69 ? 2.938 0.109 8.805 1 96.19 69 THR B O 1
ATOM 2289 N N . ARG B 1 70 ? 3.789 1.182 10.523 1 93.75 70 ARG B N 1
ATOM 2290 C CA . ARG B 1 70 ? 4.758 0.129 10.812 1 93.75 70 ARG B CA 1
ATOM 2291 C C . ARG B 1 70 ? 4.059 -1.15 11.266 1 93.75 70 ARG B C 1
ATOM 2293 O O . ARG B 1 70 ? 4.43 -2.248 10.844 1 93.75 70 ARG B O 1
ATOM 2300 N N . MET B 1 71 ? 3.076 -0.977 12.141 1 95.75 71 MET B N 1
ATOM 2301 C CA . MET B 1 71 ? 2.314 -2.141 12.586 1 95.75 71 MET B CA 1
ATOM 2302 C C . MET B 1 71 ? 1.624 -2.822 11.406 1 95.75 71 MET B C 1
ATOM 2304 O O . MET B 1 71 ? 1.679 -4.047 11.273 1 95.75 71 MET B O 1
ATOM 2308 N N . ARG B 1 72 ? 0.963 -2.059 10.547 1 97.69 72 ARG B N 1
ATOM 2309 C CA . ARG B 1 72 ? 0.322 -2.633 9.367 1 97.69 72 ARG B CA 1
ATOM 2310 C C . ARG B 1 72 ? 1.332 -3.381 8.5 1 97.69 72 ARG B C 1
ATOM 2312 O O . ARG B 1 72 ? 1.076 -4.508 8.078 1 97.69 72 ARG B O 1
ATOM 2319 N N . ALA B 1 73 ? 2.475 -2.775 8.281 1 96 73 ALA B N 1
ATOM 2320 C CA . ALA B 1 73 ? 3.516 -3.389 7.461 1 96 73 ALA B CA 1
ATOM 2321 C C . ALA B 1 73 ? 3.934 -4.742 8.023 1 96 73 ALA B C 1
ATOM 2323 O O . ALA B 1 73 ? 4.105 -5.711 7.277 1 96 73 ALA B O 1
ATOM 2324 N N . SER B 1 74 ? 4.07 -4.773 9.273 1 94.62 74 SER B N 1
ATOM 2325 C CA . SER B 1 74 ? 4.492 -6.016 9.906 1 94.62 74 SER B CA 1
ATOM 2326 C C . SER B 1 74 ? 3.43 -7.102 9.766 1 94.62 74 SER B C 1
ATOM 2328 O O . SER B 1 74 ? 3.756 -8.281 9.656 1 94.62 74 SER B O 1
ATOM 2330 N N . LEU B 1 75 ? 2.223 -6.699 9.742 1 97.69 75 LEU B N 1
ATOM 2331 C CA . LEU B 1 75 ? 1.112 -7.648 9.719 1 97.69 75 LEU B CA 1
ATOM 2332 C C . LEU B 1 75 ? 0.861 -8.156 8.305 1 97.69 75 LEU B C 1
ATOM 2334 O O . LEU B 1 75 ? 0.39 -9.281 8.117 1 97.69 75 LEU B O 1
ATOM 2338 N N . VAL B 1 76 ? 1.234 -7.336 7.289 1 98.5 76 VAL B N 1
ATOM 2339 C CA . VAL B 1 76 ? 0.826 -7.715 5.941 1 98.5 76 VAL B CA 1
ATOM 2340 C C . VAL B 1 76 ? 2.059 -8.039 5.102 1 98.5 76 VAL B C 1
ATOM 2342 O O . VAL B 1 76 ? 1.941 -8.352 3.912 1 98.5 76 VAL B O 1
ATOM 2345 N N . LYS B 1 77 ? 3.23 -8.008 5.691 1 96.75 77 LYS B N 1
ATOM 2346 C CA . LYS B 1 77 ? 4.453 -8.312 4.953 1 96.75 77 LYS B CA 1
ATOM 2347 C C . LYS B 1 77 ? 4.523 -9.789 4.582 1 96.75 77 LYS B C 1
ATOM 2349 O O . LYS B 1 77 ? 3.814 -10.617 5.16 1 96.75 77 LYS B O 1
ATOM 2354 N N . GLY B 1 78 ? 5.348 -10.117 3.709 1 97.19 78 GLY B N 1
ATOM 2355 C CA . GLY B 1 78 ? 5.465 -11.445 3.123 1 97.19 78 GLY B CA 1
ATOM 2356 C C . GLY B 1 78 ? 5.68 -12.539 4.156 1 97.19 78 GLY B C 1
ATOM 2357 O O . GLY B 1 78 ? 5.016 -13.578 4.117 1 97.19 78 GLY B O 1
ATOM 2358 N N . VAL B 1 79 ? 6.523 -12.281 5.078 1 96.5 79 VAL B N 1
ATOM 2359 C CA . VAL B 1 79 ? 6.867 -13.273 6.09 1 96.5 79 VAL B CA 1
ATOM 2360 C C . VAL B 1 79 ? 5.625 -13.633 6.902 1 96.5 79 VAL B C 1
ATOM 2362 O O . VAL B 1 79 ? 5.355 -14.812 7.145 1 96.5 79 VAL B O 1
ATOM 2365 N N . THR B 1 80 ? 4.883 -12.648 7.344 1 97.94 80 THR B N 1
ATOM 2366 C CA . THR B 1 80 ? 3.666 -12.875 8.117 1 97.94 80 THR B CA 1
ATOM 2367 C C . THR B 1 80 ? 2.637 -13.641 7.289 1 97.94 80 THR B C 1
ATOM 2369 O O . THR B 1 80 ? 2.014 -14.586 7.781 1 97.94 80 THR B O 1
ATOM 2372 N N . LEU B 1 81 ? 2.516 -13.273 6.066 1 98.88 81 LEU B N 1
ATOM 2373 C CA . LEU B 1 81 ? 1.572 -13.938 5.172 1 98.88 81 LEU B CA 1
ATOM 2374 C C . LEU B 1 81 ? 1.967 -15.391 4.953 1 98.88 81 LEU B C 1
ATOM 2376 O O . LEU B 1 81 ? 1.104 -16.266 4.895 1 98.88 81 LEU B O 1
ATOM 2380 N N . ALA B 1 82 ? 3.246 -15.625 4.816 1 98.69 82 ALA B N 1
ATOM 2381 C CA . ALA B 1 82 ? 3.723 -17 4.652 1 98.69 82 ALA B CA 1
ATOM 2382 C C . ALA B 1 82 ? 3.412 -17.828 5.891 1 98.69 82 ALA B C 1
ATOM 2384 O O . ALA B 1 82 ? 3.064 -19.016 5.777 1 98.69 82 ALA B O 1
ATOM 2385 N N . GLU B 1 83 ? 3.562 -17.234 7.023 1 98.56 83 GLU B N 1
ATOM 2386 C CA . GLU B 1 83 ? 3.197 -17.922 8.258 1 98.56 83 GLU B CA 1
ATOM 2387 C C . GLU B 1 83 ? 1.723 -18.312 8.258 1 98.56 83 GLU B C 1
ATOM 2389 O O . GLU B 1 83 ? 1.373 -19.438 8.617 1 98.56 83 GLU B O 1
ATOM 2394 N N . LEU B 1 84 ? 0.898 -17.438 7.859 1 98.69 84 LEU B N 1
ATOM 2395 C CA . LEU B 1 84 ? -0.524 -17.734 7.734 1 98.69 84 LEU B CA 1
ATOM 2396 C C . LEU B 1 84 ? -0.758 -18.859 6.73 1 98.69 84 LEU B C 1
ATOM 2398 O O . LEU B 1 84 ? -1.589 -19.75 6.965 1 98.69 84 LEU B O 1
ATOM 2402 N N . GLY B 1 85 ? -0.028 -18.766 5.613 1 98.75 85 GLY B N 1
ATOM 2403 C CA . GLY B 1 85 ? -0.124 -19.812 4.621 1 98.75 85 GLY B CA 1
ATOM 2404 C C . GLY B 1 85 ? 0.215 -21.188 5.172 1 98.75 85 GLY B C 1
ATOM 2405 O O . GLY B 1 85 ? -0.462 -22.172 4.867 1 98.75 85 GLY B O 1
ATOM 2406 N N . ARG B 1 86 ? 1.216 -21.25 5.953 1 98.44 86 ARG B N 1
ATOM 2407 C CA . ARG B 1 86 ? 1.603 -22.5 6.586 1 98.44 86 ARG B CA 1
ATOM 2408 C C . ARG B 1 86 ? 0.54 -22.969 7.574 1 98.44 86 ARG B C 1
ATOM 2410 O O . ARG B 1 86 ? 0.22 -24.156 7.641 1 98.44 86 ARG B O 1
ATOM 2417 N N . GLU B 1 87 ? 0.01 -22.047 8.344 1 98.12 87 GLU B N 1
ATOM 2418 C CA . GLU B 1 87 ? -1.052 -22.359 9.297 1 98.12 87 GLU B CA 1
ATOM 2419 C C . GLU B 1 87 ? -2.266 -22.953 8.586 1 98.12 87 GLU B C 1
ATOM 2421 O O . GLU B 1 87 ? -2.973 -23.797 9.156 1 98.12 87 GLU B O 1
ATOM 2426 N N . LEU B 1 88 ? -2.467 -22.578 7.375 1 98.25 88 LEU B N 1
ATOM 2427 C CA . LEU B 1 88 ? -3.596 -23.047 6.582 1 98.25 88 LEU B CA 1
ATOM 2428 C C . LEU B 1 88 ? -3.211 -24.281 5.777 1 98.25 88 LEU B C 1
ATOM 2430 O O . LEU B 1 88 ? -4.016 -24.797 4.996 1 98.25 88 LEU B O 1
ATOM 2434 N N . ALA B 1 89 ? -1.949 -24.703 5.879 1 97.69 89 ALA B N 1
ATOM 2435 C CA . ALA B 1 89 ? -1.4 -25.859 5.172 1 97.69 89 ALA B CA 1
ATOM 2436 C C . ALA B 1 89 ? -1.53 -25.688 3.66 1 97.69 89 ALA B C 1
ATOM 2438 O O . ALA B 1 89 ? -1.906 -26.625 2.953 1 97.69 89 ALA B O 1
ATOM 2439 N N . LEU B 1 90 ? -1.223 -24.531 3.203 1 98.31 90 LEU B N 1
ATOM 2440 C CA . LEU B 1 90 ? -1.414 -24.219 1.787 1 98.31 90 LEU B CA 1
ATOM 2441 C C . LEU B 1 90 ? -0.436 -25.016 0.927 1 98.31 90 LEU B C 1
ATOM 2443 O O . LEU B 1 90 ? -0.705 -25.281 -0.248 1 98.31 90 LEU B O 1
ATOM 2447 N N . GLY B 1 91 ? 0.684 -25.328 1.459 1 97.38 91 GLY B N 1
ATOM 2448 C CA . GLY B 1 91 ? 1.643 -26.141 0.725 1 97.38 91 GLY B CA 1
ATOM 2449 C C . GLY B 1 91 ? 1.046 -27.438 0.185 1 97.38 91 GLY B C 1
ATOM 2450 O O . GLY B 1 91 ? 1.505 -27.953 -0.833 1 97.38 91 GLY B O 1
ATOM 2451 N N . ASP B 1 92 ? 0.022 -27.922 0.788 1 96.19 92 ASP B N 1
ATOM 2452 C CA . ASP B 1 92 ? -0.593 -29.203 0.435 1 96.19 92 ASP B CA 1
ATOM 2453 C C . ASP B 1 92 ? -1.571 -29.031 -0.726 1 96.19 92 ASP B C 1
ATOM 2455 O O . ASP B 1 92 ? -1.979 -30.016 -1.347 1 96.19 92 ASP B O 1
ATOM 2459 N N . VAL B 1 93 ? -1.939 -27.781 -0.98 1 97.88 93 VAL B N 1
ATOM 2460 C CA . VAL B 1 93 ? -3.062 -27.641 -1.902 1 97.88 93 VAL B CA 1
ATOM 2461 C C . VAL B 1 93 ? -2.676 -26.719 -3.051 1 97.88 93 VAL B C 1
ATOM 2463 O O . VAL B 1 93 ? -3.369 -26.656 -4.07 1 97.88 93 VAL B O 1
ATOM 2466 N N . ILE B 1 94 ? -1.575 -25.953 -2.906 1 98.19 94 ILE B N 1
ATOM 2467 C CA . ILE B 1 94 ? -1.15 -25.031 -3.959 1 98.19 94 ILE B CA 1
ATOM 2468 C C . ILE B 1 94 ? -0.749 -25.828 -5.203 1 98.19 94 ILE B C 1
ATOM 2470 O O . ILE B 1 94 ? -0.124 -26.891 -5.098 1 98.19 94 ILE B O 1
ATOM 2474 N N . LYS B 1 95 ? -1.202 -25.391 -6.336 1 98.31 95 LYS B N 1
ATOM 2475 C CA . LYS B 1 95 ? -0.865 -26.016 -7.613 1 98.31 95 LYS B CA 1
ATOM 2476 C C . LYS B 1 95 ? 0.376 -25.375 -8.227 1 98.31 95 LYS B C 1
ATOM 2478 O O . LYS B 1 95 ? 0.396 -24.156 -8.477 1 98.31 95 LYS B O 1
ATOM 2483 N N . LEU B 1 96 ? 1.353 -26.203 -8.461 1 98.06 96 LEU B N 1
ATOM 2484 C CA . LEU B 1 96 ? 2.631 -25.75 -9.008 1 98.06 96 LEU B CA 1
ATOM 2485 C C . LEU B 1 96 ? 2.988 -26.547 -10.266 1 98.06 96 LEU B C 1
ATOM 2487 O O . LEU B 1 96 ? 2.607 -27.703 -10.406 1 98.06 96 LEU B O 1
ATOM 2491 N N . GLY B 1 97 ? 3.629 -25.844 -11.156 1 97.31 97 GLY B N 1
ATOM 2492 C CA . GLY B 1 97 ? 4.207 -26.578 -12.273 1 97.31 97 GLY B CA 1
ATOM 2493 C C . GLY B 1 97 ? 5.281 -27.562 -11.844 1 97.31 97 GLY B C 1
ATOM 2494 O O . GLY B 1 97 ? 5.809 -27.469 -10.734 1 97.31 97 GLY B O 1
ATOM 2495 N N . PRO B 1 98 ? 5.629 -28.484 -12.727 1 96.06 98 PRO B N 1
ATOM 2496 C CA . PRO B 1 98 ? 6.562 -29.547 -12.359 1 96.06 98 PRO B CA 1
ATOM 2497 C C . PRO B 1 98 ? 7.914 -29.016 -11.891 1 96.06 98 PRO B C 1
ATOM 2499 O O . PRO B 1 98 ? 8.469 -29.516 -10.906 1 96.06 98 PRO B O 1
ATOM 2502 N N . GLY B 1 99 ? 8.414 -28.078 -12.555 1 95.56 99 GLY B N 1
ATOM 2503 C CA . GLY B 1 99 ? 9.688 -27.516 -12.164 1 95.56 99 GLY B CA 1
ATOM 2504 C C . GLY B 1 99 ? 9.648 -26.844 -10.805 1 95.56 99 GLY B C 1
ATOM 2505 O O . GLY B 1 99 ? 10.547 -27.047 -9.977 1 95.56 99 GLY B O 1
ATOM 2506 N N . GLU B 1 100 ? 8.617 -26.078 -10.602 1 96.31 100 GLU B N 1
ATOM 2507 C CA . GLU B 1 100 ? 8.438 -25.375 -9.336 1 96.31 100 GLU B CA 1
ATOM 2508 C C . GLU B 1 100 ? 8.211 -26.359 -8.188 1 96.31 100 GLU B C 1
ATOM 2510 O O . GLU B 1 100 ? 8.734 -26.156 -7.09 1 96.31 100 GLU B O 1
ATOM 2515 N N . LEU B 1 101 ? 7.555 -27.375 -8.43 1 95.88 101 LEU B N 1
ATOM 2516 C CA . LEU B 1 101 ? 7.301 -28.406 -7.434 1 95.88 101 LEU B CA 1
ATOM 2517 C C . LEU B 1 101 ? 8.594 -29.094 -7.023 1 95.88 101 LEU B C 1
ATOM 2519 O O . LEU B 1 101 ? 8.859 -29.281 -5.832 1 95.88 101 LEU B O 1
ATOM 2523 N N . LYS B 1 102 ? 9.352 -29.406 -7.996 1 96.44 102 LYS B N 1
ATOM 2524 C CA . LYS B 1 102 ? 10.609 -30.109 -7.754 1 96.44 102 LYS B CA 1
ATOM 2525 C C . LYS B 1 102 ? 11.562 -29.25 -6.93 1 96.44 102 LYS B C 1
ATOM 2527 O O . LYS B 1 102 ? 12.344 -29.766 -6.133 1 96.44 102 LYS B O 1
ATOM 2532 N N . SER B 1 103 ? 11.414 -28.016 -7.094 1 96 103 SER B N 1
ATOM 2533 C CA . SER B 1 103 ? 12.328 -27.094 -6.418 1 96 103 SER B CA 1
ATOM 2534 C C . SER B 1 103 ? 11.828 -26.75 -5.02 1 96 103 SER B C 1
ATOM 2536 O O . SER B 1 103 ? 12.453 -25.953 -4.312 1 96 103 SER B O 1
ATOM 2538 N N . GLY B 1 104 ? 10.695 -27.312 -4.625 1 96.62 104 GLY B N 1
ATOM 2539 C CA . GLY B 1 104 ? 10.172 -27.094 -3.283 1 96.62 104 GLY B CA 1
ATOM 2540 C C . GLY B 1 104 ? 9.336 -25.844 -3.17 1 96.62 104 GLY B C 1
ATOM 2541 O O . GLY B 1 104 ? 9.242 -25.25 -2.094 1 96.62 104 GLY B O 1
ATOM 2542 N N . GLY B 1 105 ? 8.766 -25.422 -4.25 1 97.06 105 GLY B N 1
ATOM 2543 C CA . GLY B 1 105 ? 7.977 -24.203 -4.281 1 97.06 105 GLY B CA 1
ATOM 2544 C C . GLY B 1 105 ? 6.84 -24.188 -3.275 1 97.06 105 GLY B C 1
ATOM 2545 O O . GLY B 1 105 ? 6.438 -23.141 -2.793 1 97.06 105 GLY B O 1
ATOM 2546 N N . PHE B 1 106 ? 6.375 -25.312 -2.879 1 96.94 106 PHE B N 1
ATOM 2547 C CA . PHE B 1 106 ? 5.23 -25.438 -1.984 1 96.94 106 PHE B CA 1
ATOM 2548 C C . PHE B 1 106 ? 5.598 -24.984 -0.573 1 96.94 106 PHE B C 1
ATOM 2550 O O . PHE B 1 106 ? 4.719 -24.766 0.264 1 96.94 106 PHE B O 1
ATOM 2557 N N . ARG B 1 107 ? 6.84 -24.75 -0.314 1 97 107 ARG B N 1
ATOM 2558 C CA . ARG B 1 107 ? 7.285 -24.281 0.996 1 97 107 ARG B CA 1
ATOM 2559 C C . ARG B 1 107 ? 7.82 -22.859 0.919 1 97 107 ARG B C 1
ATOM 2561 O O . ARG B 1 107 ? 8.133 -22.25 1.945 1 97 107 ARG B O 1
ATOM 2568 N N . ARG B 1 108 ? 7.891 -22.359 -0.277 1 97.69 108 ARG B N 1
ATOM 2569 C CA . ARG B 1 108 ? 8.516 -21.062 -0.478 1 97.69 108 ARG B CA 1
ATOM 2570 C C . ARG B 1 108 ? 7.652 -19.938 0.101 1 97.69 108 ARG B C 1
ATOM 2572 O O . ARG B 1 108 ? 6.453 -19.875 -0.176 1 97.69 108 ARG B O 1
ATOM 2579 N N . GLU B 1 109 ? 8.273 -19.047 0.827 1 97.12 109 GLU B N 1
ATOM 2580 C CA . GLU B 1 109 ? 7.582 -17.969 1.525 1 97.12 109 GLU B CA 1
ATOM 2581 C C . GLU B 1 109 ? 6.797 -17.094 0.553 1 97.12 109 GLU B C 1
ATOM 2583 O O . GLU B 1 109 ? 5.629 -16.797 0.793 1 97.12 109 GLU B O 1
ATOM 2588 N N . SER B 1 110 ? 7.418 -16.734 -0.534 1 98 110 SER B N 1
ATOM 2589 C CA . SER B 1 110 ? 6.77 -15.828 -1.482 1 98 110 SER B CA 1
ATOM 2590 C C . SER B 1 110 ? 5.535 -16.469 -2.104 1 98 110 SER B C 1
ATOM 2592 O O . SER B 1 110 ? 4.508 -15.812 -2.281 1 98 110 SER B O 1
ATOM 2594 N N . ILE B 1 111 ? 5.609 -17.781 -2.398 1 98.5 111 ILE B N 1
ATOM 2595 C CA . ILE B 1 111 ? 4.504 -18.469 -3.047 1 98.5 111 ILE B CA 1
ATOM 2596 C C . ILE B 1 111 ? 3.342 -18.625 -2.068 1 98.5 111 ILE B C 1
ATOM 2598 O O . ILE B 1 111 ? 2.188 -18.391 -2.426 1 98.5 111 ILE B O 1
ATOM 2602 N N . LEU B 1 112 ? 3.688 -18.938 -0.846 1 98.81 112 LEU B N 1
ATOM 2603 C CA . LEU B 1 112 ? 2.662 -19.078 0.183 1 98.81 112 LEU B CA 1
ATOM 2604 C C . LEU B 1 112 ? 1.986 -17.75 0.468 1 98.81 112 LEU B C 1
ATOM 2606 O O . LEU B 1 112 ? 0.761 -17.688 0.59 1 98.81 112 LEU B O 1
ATOM 2610 N N . ALA B 1 113 ? 2.797 -16.672 0.605 1 98.88 113 ALA B N 1
ATOM 2611 C CA . ALA B 1 113 ? 2.262 -15.344 0.863 1 98.88 113 ALA B CA 1
ATOM 2612 C C . ALA B 1 113 ? 1.312 -14.906 -0.248 1 98.88 113 ALA B C 1
ATOM 2614 O O . ALA B 1 113 ? 0.206 -14.43 0.022 1 98.88 113 ALA B O 1
ATOM 2615 N N . ASP B 1 114 ? 1.701 -15.148 -1.5 1 98.75 114 ASP B N 1
ATOM 2616 C CA . ASP B 1 114 ? 0.887 -14.781 -2.654 1 98.75 114 ASP B CA 1
ATOM 2617 C C . ASP B 1 114 ? -0.43 -15.547 -2.666 1 98.75 114 ASP B C 1
ATOM 2619 O O . ASP B 1 114 ? -1.474 -15 -3.027 1 98.75 114 ASP B O 1
ATOM 2623 N N . ALA B 1 115 ? -0.311 -16.766 -2.299 1 98.88 115 ALA B N 1
ATOM 2624 C CA . ALA B 1 115 ? -1.511 -17.594 -2.275 1 98.88 115 ALA B CA 1
ATOM 2625 C C . ALA B 1 115 ? -2.504 -17.094 -1.23 1 98.88 115 ALA B C 1
ATOM 2627 O O . ALA B 1 115 ? -3.715 -17.094 -1.469 1 98.88 115 ALA B O 1
ATOM 2628 N N . VAL B 1 116 ? -2.012 -16.672 -0.063 1 98.94 116 VAL B N 1
ATOM 2629 C CA . VAL B 1 116 ? -2.883 -16.125 0.972 1 98.94 116 VAL B CA 1
ATOM 2630 C C . VAL B 1 116 ? -3.617 -14.906 0.435 1 98.94 116 VAL B C 1
ATOM 2632 O O . VAL B 1 116 ? -4.844 -14.812 0.527 1 98.94 116 VAL B O 1
ATOM 2635 N N . GLU B 1 117 ? -2.871 -14 -0.126 1 98.94 117 GLU B N 1
ATOM 2636 C CA . GLU B 1 117 ? -3.48 -12.805 -0.693 1 98.94 117 GLU B CA 1
ATOM 2637 C C . GLU B 1 117 ? -4.504 -13.156 -1.768 1 98.94 117 GLU B C 1
ATOM 2639 O O . GLU B 1 117 ? -5.598 -12.594 -1.8 1 98.94 117 GLU B O 1
ATOM 2644 N N . ALA B 1 118 ? -4.137 -14.102 -2.598 1 98.94 118 ALA B N 1
ATOM 2645 C CA . ALA B 1 118 ? -5.02 -14.5 -3.689 1 98.94 118 ALA B CA 1
ATOM 2646 C C . ALA B 1 118 ? -6.312 -15.109 -3.154 1 98.94 118 ALA B C 1
ATOM 2648 O O . ALA B 1 118 ? -7.391 -14.867 -3.703 1 98.94 118 ALA B O 1
ATOM 2649 N N . ILE B 1 119 ? -6.191 -15.883 -2.137 1 98.94 119 ILE B N 1
ATOM 2650 C CA . ILE B 1 119 ? -7.375 -16.484 -1.525 1 98.94 119 ILE B CA 1
ATOM 2651 C C . ILE B 1 119 ? -8.281 -15.375 -0.988 1 98.94 119 ILE B C 1
ATOM 2653 O O . ILE B 1 119 ? -9.5 -15.422 -1.179 1 98.94 119 ILE B O 1
ATOM 2657 N N . LEU B 1 120 ? -7.699 -14.406 -0.344 1 98.94 120 LEU B N 1
ATOM 2658 C CA . LEU B 1 120 ? -8.492 -13.289 0.164 1 98.94 120 LEU B CA 1
ATOM 2659 C C . LEU B 1 120 ? -9.164 -12.539 -0.979 1 98.94 120 LEU B C 1
ATOM 2661 O O . LEU B 1 120 ? -10.328 -12.148 -0.87 1 98.94 120 LEU B O 1
ATOM 2665 N N . GLY B 1 121 ? -8.414 -12.328 -2.08 1 98.94 121 GLY B N 1
ATOM 2666 C CA . GLY B 1 121 ? -9.016 -11.742 -3.264 1 98.94 121 GLY B CA 1
ATOM 2667 C C . GLY B 1 121 ? -10.188 -12.555 -3.799 1 98.94 121 GLY B C 1
ATOM 2668 O O . GLY B 1 121 ? -11.211 -11.992 -4.195 1 98.94 121 GLY B O 1
ATOM 2669 N N . ALA B 1 122 ? -10.039 -13.844 -3.795 1 98.94 122 ALA B N 1
ATOM 2670 C CA . ALA B 1 122 ? -11.094 -14.742 -4.258 1 98.94 122 ALA B CA 1
ATOM 2671 C C . ALA B 1 122 ? -12.32 -14.664 -3.354 1 98.94 122 ALA B C 1
ATOM 2673 O O . ALA B 1 122 ? -13.461 -14.625 -3.836 1 98.94 122 ALA B O 1
ATOM 2674 N N . VAL B 1 123 ? -12.094 -14.656 -2.062 1 98.88 123 VAL B N 1
ATOM 2675 C CA . VAL B 1 123 ? -13.195 -14.547 -1.112 1 98.88 123 VAL B CA 1
ATOM 2676 C C . VAL B 1 123 ? -13.93 -13.219 -1.327 1 98.88 123 VAL B C 1
ATOM 2678 O O . VAL B 1 123 ? -15.156 -13.18 -1.313 1 98.88 123 VAL B O 1
ATOM 2681 N N . TYR B 1 124 ? -13.203 -12.188 -1.517 1 98.88 124 TYR B N 1
ATOM 2682 C CA . TYR B 1 124 ? -13.797 -10.867 -1.743 1 98.88 124 TYR B CA 1
ATOM 2683 C C . TYR B 1 124 ? -14.68 -10.875 -2.986 1 98.88 124 TYR B C 1
ATOM 2685 O O . TYR B 1 124 ? -15.789 -10.344 -2.967 1 98.88 124 TYR B O 1
ATOM 2693 N N . LEU B 1 125 ? -14.156 -11.461 -4.07 1 98.69 125 LEU B N 1
ATOM 2694 C CA . LEU B 1 125 ? -14.93 -11.516 -5.309 1 98.69 125 LEU B CA 1
ATOM 2695 C C . LEU B 1 125 ? -16.172 -12.375 -5.137 1 98.69 125 LEU B C 1
ATOM 2697 O O . LEU B 1 125 ? -17.234 -12.07 -5.695 1 98.69 125 LEU B O 1
ATOM 2701 N N . ASP B 1 126 ? -16.062 -13.414 -4.371 1 98.75 126 ASP B N 1
ATOM 2702 C CA . ASP B 1 126 ? -17.109 -14.406 -4.227 1 98.75 126 ASP B CA 1
ATOM 2703 C C . ASP B 1 126 ? -18.203 -13.922 -3.262 1 98.75 126 ASP B C 1
ATOM 2705 O O . ASP B 1 126 ? -19.391 -14.188 -3.469 1 98.75 126 ASP B O 1
ATOM 2709 N N . GLY B 1 127 ? -17.75 -13.203 -2.225 1 98.25 127 GLY B N 1
ATOM 2710 C CA . GLY B 1 127 ? -18.703 -12.922 -1.159 1 98.25 127 GLY B CA 1
ATOM 2711 C C . GLY B 1 127 ? -18.781 -11.453 -0.808 1 98.25 127 GLY B C 1
ATOM 2712 O O . GLY B 1 127 ? -19.656 -11.039 -0.04 1 98.25 127 GLY B O 1
ATOM 2713 N N . GLY B 1 128 ? -17.906 -10.664 -1.281 1 97.75 128 GLY B N 1
ATOM 2714 C CA . GLY B 1 128 ? -17.906 -9.242 -0.982 1 97.75 128 GLY B CA 1
ATOM 2715 C C . GLY B 1 128 ? -17.156 -8.898 0.292 1 97.75 128 GLY B C 1
ATOM 2716 O O . GLY B 1 128 ? -16.625 -9.781 0.962 1 97.75 128 GLY B O 1
ATOM 2717 N N . ILE B 1 129 ? -17.141 -7.605 0.607 1 97.94 129 ILE B N 1
ATOM 2718 C CA . ILE B 1 129 ? -16.375 -7.098 1.737 1 97.94 129 ILE B CA 1
ATOM 2719 C C . ILE B 1 129 ? -17.016 -7.551 3.045 1 97.94 129 ILE B C 1
ATOM 2721 O O . ILE B 1 129 ? -16.328 -7.754 4.047 1 97.94 129 ILE B O 1
ATOM 2725 N N . GLU B 1 130 ? -18.281 -7.734 3.068 1 96.94 130 GLU B N 1
ATOM 2726 C CA . GLU B 1 130 ? -19.031 -8.094 4.27 1 96.94 130 GLU B CA 1
ATOM 2727 C C . GLU B 1 130 ? -18.609 -9.469 4.785 1 96.94 130 GLU B C 1
ATOM 2729 O O . GLU B 1 130 ? -18.75 -9.758 5.977 1 96.94 130 GLU B O 1
ATOM 2734 N N . VAL B 1 131 ? -18.094 -10.25 3.902 1 97.5 131 VAL B N 1
ATOM 2735 C CA . VAL B 1 131 ? -17.641 -11.594 4.266 1 97.5 131 VAL B CA 1
ATOM 2736 C C . VAL B 1 131 ? -16.125 -11.602 4.418 1 97.5 131 VAL B C 1
ATOM 2738 O O . VAL B 1 131 ? -15.586 -12.242 5.332 1 97.5 131 VAL B O 1
ATOM 2741 N N . CYS B 1 132 ? -15.477 -10.93 3.572 1 98.69 132 CYS B N 1
ATOM 2742 C CA . CYS B 1 132 ? -14.023 -10.961 3.498 1 98.69 132 CYS B CA 1
ATOM 2743 C C . CYS B 1 132 ? -13.398 -10.305 4.723 1 98.69 132 CYS B C 1
ATOM 2745 O O . CYS B 1 132 ? -12.422 -10.812 5.273 1 98.69 132 CYS B O 1
ATOM 2747 N N . LYS B 1 133 ? -14 -9.188 5.195 1 98.69 133 LYS B N 1
ATOM 2748 C CA . LYS B 1 133 ? -13.438 -8.438 6.316 1 98.69 133 LYS B CA 1
ATOM 2749 C C . LYS B 1 133 ? -13.445 -9.266 7.594 1 98.69 133 LYS B C 1
ATOM 2751 O O . LYS B 1 133 ? -12.406 -9.445 8.227 1 98.69 133 LYS B O 1
ATOM 2756 N N . PRO B 1 134 ? -14.562 -9.844 7.996 1 98.62 134 PRO B N 1
ATOM 2757 C CA . PRO B 1 134 ? -14.523 -10.664 9.211 1 98.62 134 PRO B CA 1
ATOM 2758 C C . PRO B 1 134 ? -13.594 -11.867 9.07 1 98.62 134 PRO B C 1
ATOM 2760 O O . PRO B 1 134 ? -12.984 -12.305 10.055 1 98.62 134 PRO B O 1
ATOM 2763 N N . LEU B 1 135 ? -13.469 -12.445 7.918 1 98.81 135 LEU B N 1
ATOM 2764 C CA . LEU B 1 135 ? -12.555 -13.562 7.691 1 98.81 135 LEU B CA 1
ATOM 2765 C C . LEU B 1 135 ? -11.109 -13.148 7.945 1 98.81 135 LEU B C 1
ATOM 2767 O O . LEU B 1 135 ? -10.375 -13.836 8.656 1 98.81 135 LEU B O 1
ATOM 2771 N N . ILE B 1 136 ? -10.703 -12 7.375 1 98.94 136 ILE B N 1
ATOM 2772 C CA . ILE B 1 136 ? -9.352 -11.484 7.57 1 98.94 136 ILE B CA 1
ATOM 2773 C C . ILE B 1 136 ? -9.102 -11.242 9.055 1 98.94 136 ILE B C 1
ATOM 2775 O O . ILE B 1 136 ? -8.07 -11.641 9.594 1 98.94 136 ILE B O 1
ATOM 2779 N N . LEU B 1 137 ? -10.07 -10.594 9.711 1 98.81 137 LEU B N 1
ATOM 2780 C CA . LEU B 1 137 ? -9.906 -10.273 11.125 1 98.81 137 LEU B CA 1
ATOM 2781 C C . LEU B 1 137 ? -9.773 -11.539 11.961 1 98.81 137 LEU B C 1
ATOM 2783 O O . LEU B 1 137 ? -9 -11.578 12.922 1 98.81 137 LEU B O 1
ATOM 2787 N N . ARG B 1 138 ? -10.484 -12.555 11.609 1 98.56 138 ARG B N 1
ATOM 2788 C CA . ARG B 1 138 ? -10.375 -13.828 12.32 1 98.56 138 ARG B CA 1
ATOM 2789 C C . ARG B 1 138 ? -9.008 -14.469 12.102 1 98.56 138 ARG B C 1
ATOM 2791 O O . ARG B 1 138 ? -8.375 -14.93 13.047 1 98.56 138 ARG B O 1
ATOM 2798 N N . LEU B 1 139 ? -8.555 -14.516 10.875 1 98.69 139 LEU B N 1
ATOM 2799 C CA . LEU B 1 139 ? -7.258 -15.094 10.547 1 98.69 139 LEU B CA 1
ATOM 2800 C C . LEU B 1 139 ? -6.141 -14.375 11.297 1 98.69 139 LEU B C 1
ATOM 2802 O O . LEU B 1 139 ? -5.133 -14.984 11.656 1 98.69 139 LEU B O 1
ATOM 2806 N N . TYR B 1 140 ? -6.348 -13.039 11.539 1 98.62 140 TYR B N 1
ATOM 2807 C CA . TYR B 1 140 ? -5.293 -12.211 12.125 1 98.62 140 TYR B CA 1
ATOM 2808 C C . TYR B 1 140 ? -5.52 -12.016 13.617 1 98.62 140 TYR B C 1
ATOM 2810 O O . TYR B 1 140 ? -4.77 -11.289 14.273 1 98.62 140 TYR B O 1
ATOM 2818 N N . GLN B 1 141 ? -6.543 -12.602 14.18 1 97.88 141 GLN B N 1
ATOM 2819 C CA . GLN B 1 141 ? -6.98 -12.297 15.539 1 97.88 141 GLN B CA 1
ATOM 2820 C C . GLN B 1 141 ? -5.824 -12.438 16.531 1 97.88 141 GLN B C 1
ATOM 2822 O O . GLN B 1 141 ? -5.578 -11.539 17.328 1 97.88 141 GLN B O 1
ATOM 2827 N N . ALA B 1 142 ? -5.102 -13.492 16.453 1 97 142 ALA B N 1
ATOM 2828 C CA . ALA B 1 142 ? -4.008 -13.742 17.391 1 97 142 ALA B CA 1
ATOM 2829 C C . ALA B 1 142 ? -2.92 -12.68 17.25 1 97 142 ALA B C 1
ATOM 2831 O O . ALA B 1 142 ? -2.359 -12.219 18.25 1 97 142 ALA B O 1
ATOM 2832 N N . ARG B 1 143 ? -2.578 -12.352 16.047 1 97.38 143 ARG B N 1
ATOM 2833 C CA . ARG B 1 143 ? -1.549 -11.352 15.773 1 97.38 143 ARG B CA 1
ATOM 2834 C C . ARG B 1 143 ? -2.018 -9.961 16.188 1 97.38 143 ARG B C 1
ATOM 2836 O O . ARG B 1 143 ? -1.244 -9.188 16.75 1 97.38 143 ARG B O 1
ATOM 2843 N N . LEU B 1 144 ? -3.316 -9.641 15.969 1 96.94 144 LEU B N 1
ATOM 2844 C CA . LEU B 1 144 ? -3.885 -8.352 16.344 1 96.94 144 LEU B CA 1
ATOM 2845 C C . LEU B 1 144 ? -3.959 -8.227 17.859 1 96.94 144 LEU B C 1
ATOM 2847 O O . LEU B 1 144 ? -3.822 -7.121 18.406 1 96.94 144 LEU B O 1
ATOM 2851 N N . ASP B 1 145 ? -4.121 -9.328 18.547 1 94 145 ASP B N 1
ATOM 2852 C CA . ASP B 1 145 ? -4.25 -9.328 20 1 94 145 ASP B CA 1
ATOM 2853 C C . ASP B 1 145 ? -2.934 -8.945 20.672 1 94 145 ASP B C 1
ATOM 2855 O O . ASP B 1 145 ? -2.93 -8.391 21.766 1 94 145 ASP B O 1
ATOM 2859 N N . ILE B 1 146 ? -1.844 -9.148 19.969 1 92.81 146 ILE B N 1
ATOM 2860 C CA . ILE B 1 146 ? -0.578 -8.977 20.672 1 92.81 146 ILE B CA 1
ATOM 2861 C C . ILE B 1 146 ? 0.195 -7.805 20.078 1 92.81 146 ILE B C 1
ATOM 2863 O O . ILE B 1 146 ? 1.204 -7.371 20.641 1 92.81 146 ILE B O 1
ATOM 2867 N N . ILE B 1 147 ? -0.305 -7.266 18.984 1 93.94 147 ILE B N 1
ATOM 2868 C CA . ILE B 1 147 ? 0.432 -6.203 18.297 1 93.94 147 ILE B CA 1
ATOM 2869 C C . ILE B 1 147 ? 0.453 -4.953 19.172 1 93.94 147 ILE B C 1
ATOM 2871 O O . ILE B 1 147 ? -0.555 -4.602 19.797 1 93.94 147 ILE B O 1
ATOM 2875 N N . GLU B 1 148 ? 1.567 -4.23 19.344 1 89.56 148 GLU B N 1
ATOM 2876 C CA . GLU B 1 148 ? 1.736 -3.008 20.125 1 89.56 148 GLU B CA 1
ATOM 2877 C C . GLU B 1 148 ? 2.529 -1.963 19.344 1 89.56 148 GLU B C 1
ATOM 2879 O O . GLU B 1 148 ? 3.416 -2.307 18.562 1 89.56 148 GLU B O 1
ATOM 2884 N N . PRO B 1 149 ? 1.804 -0.633 19.766 1 81.62 149 PRO B N 1
ATOM 2885 C CA . PRO B 1 149 ? 2.637 0.427 19.188 1 81.62 149 PRO B CA 1
ATOM 2886 C C . PRO B 1 149 ? 4.035 0.473 19.812 1 81.62 149 PRO B C 1
ATOM 2888 O O . PRO B 1 149 ? 4.223 0.064 20.953 1 81.62 149 PRO B O 1
ATOM 2891 N N . GLY B 1 150 ? 4.988 0.583 19.391 1 63.44 150 GLY B N 1
ATOM 2892 C CA . GLY B 1 150 ? 6.195 0.621 20.203 1 63.44 150 GLY B CA 1
ATOM 2893 C C . GLY B 1 150 ? 7.457 0.82 19.375 1 63.44 150 GLY B C 1
ATOM 2894 O O . GLY B 1 150 ? 7.422 0.766 18.141 1 63.44 150 GLY B O 1
ATOM 2895 N N . ILE B 1 151 ? 8.523 1.347 20.109 1 51.06 151 ILE B N 1
ATOM 2896 C CA . ILE B 1 151 ? 9.938 1.433 19.781 1 51.06 151 ILE B CA 1
ATOM 2897 C C . ILE B 1 151 ? 10.352 0.195 18.984 1 51.06 151 ILE B C 1
ATOM 2899 O O . ILE B 1 151 ? 11.117 0.294 18.016 1 51.06 151 ILE B O 1
ATOM 2903 N N . ARG B 1 152 ? 9.703 -0.874 19.375 1 49.66 152 ARG B N 1
ATOM 2904 C CA . ARG B 1 152 ? 10.219 -2.109 18.797 1 49.66 152 ARG B CA 1
ATOM 2905 C C . ARG B 1 152 ? 9.812 -2.232 17.328 1 49.66 152 ARG B C 1
ATOM 2907 O O . ARG B 1 152 ? 10.297 -3.123 16.625 1 49.66 152 ARG B O 1
ATOM 2914 N N . GLN B 1 153 ? 8.945 -1.213 17 1 60 153 GLN B N 1
ATOM 2915 C CA . GLN B 1 153 ? 8.5 -1.372 15.617 1 60 153 GLN B CA 1
ATOM 2916 C C . GLN B 1 153 ? 9.344 -0.529 14.672 1 60 153 GLN B C 1
ATOM 2918 O O . GLN B 1 153 ? 9.258 -0.684 13.453 1 60 153 GLN B O 1
ATOM 2923 N N . LYS B 1 154 ? 10.094 0.358 15.492 1 64.69 154 LYS B N 1
ATOM 2924 C CA . LYS B 1 154 ? 11.055 1.09 14.672 1 64.69 154 LYS B CA 1
ATOM 2925 C C . LYS B 1 154 ? 12.336 0.292 14.484 1 64.69 154 LYS B C 1
ATOM 2927 O O . LYS B 1 154 ? 12.805 -0.374 15.414 1 64.69 154 LYS B O 1
ATOM 2932 N N . ASP B 1 155 ? 12.758 0.277 13.305 1 76.25 155 ASP B N 1
ATOM 2933 C CA . ASP B 1 155 ? 14.023 -0.407 13.062 1 76.25 155 ASP B CA 1
ATOM 2934 C C . ASP B 1 155 ? 15.164 0.265 13.828 1 76.25 155 ASP B C 1
ATOM 2936 O O . ASP B 1 155 ? 15.07 1.443 14.172 1 76.25 155 ASP B O 1
ATOM 2940 N N . PRO B 1 156 ? 16.109 -0.439 14.195 1 84.75 156 PRO B N 1
ATOM 2941 C CA . PRO B 1 156 ? 17.219 0.027 15.047 1 84.75 156 PRO B CA 1
ATOM 2942 C C . PRO B 1 156 ? 17.859 1.312 14.523 1 84.75 156 PRO B C 1
ATOM 2944 O O . PRO B 1 156 ? 18.234 2.178 15.312 1 84.75 156 PRO B O 1
ATOM 2947 N N . LYS B 1 157 ? 17.953 1.42 13.219 1 90.88 157 LYS B N 1
ATOM 2948 C CA . LYS B 1 157 ? 18.562 2.623 12.664 1 90.88 157 LYS B CA 1
ATOM 2949 C C . LYS B 1 157 ? 17.75 3.865 13 1 90.88 157 LYS B C 1
ATOM 2951 O O . LYS B 1 157 ? 18.297 4.883 13.422 1 90.88 157 LYS B O 1
ATOM 2956 N N . THR B 1 158 ? 16.469 3.684 12.844 1 81.5 158 THR B N 1
ATOM 2957 C CA . THR B 1 158 ? 15.562 4.789 13.148 1 81.5 158 THR B CA 1
ATOM 2958 C C . THR B 1 158 ? 15.609 5.129 14.633 1 81.5 158 THR B C 1
ATOM 2960 O O . THR B 1 158 ? 15.711 6.301 15.008 1 81.5 158 THR B O 1
ATOM 2963 N N . ARG B 1 159 ? 15.547 4.129 15.445 1 85.31 159 ARG B N 1
ATOM 2964 C CA . ARG B 1 159 ? 15.609 4.324 16.891 1 85.31 159 ARG B CA 1
ATOM 2965 C C . ARG B 1 159 ? 16.906 5.035 17.297 1 85.31 159 ARG B C 1
ATOM 2967 O O . ARG B 1 159 ? 16.875 5.949 18.109 1 85.31 159 ARG B O 1
ATOM 2974 N N . LEU B 1 160 ? 18 4.613 16.719 1 90.75 160 LEU B N 1
ATOM 2975 C CA . LEU B 1 160 ? 19.297 5.207 17.047 1 90.75 160 LEU B CA 1
ATOM 2976 C C . LEU B 1 160 ? 19.344 6.668 16.609 1 90.75 160 LEU B C 1
ATOM 2978 O O . LEU B 1 160 ? 19.797 7.527 17.375 1 90.75 160 LEU B O 1
ATOM 2982 N N . GLN B 1 161 ? 18.906 6.879 15.43 1 88.75 161 GLN B N 1
ATOM 2983 C CA . GLN B 1 161 ? 18.875 8.242 14.914 1 88.75 161 GLN B CA 1
ATOM 2984 C C . GLN B 1 161 ? 18.062 9.156 15.828 1 88.75 161 GLN B C 1
ATOM 2986 O O . GLN B 1 161 ? 18.5 10.25 16.172 1 88.75 161 GLN B O 1
ATOM 2991 N N . GLU B 1 162 ? 16.906 8.672 16.234 1 86.12 162 GLU B N 1
ATOM 2992 C CA . GLU B 1 162 ? 16.031 9.445 17.109 1 86.12 162 GLU B CA 1
ATOM 2993 C C . GLU B 1 162 ? 16.688 9.664 18.484 1 86.12 162 GLU B C 1
ATOM 2995 O O . GLU B 1 162 ? 16.578 10.75 19.047 1 86.12 162 GLU B O 1
ATOM 3000 N N . HIS B 1 163 ? 17.234 8.641 18.953 1 88.44 163 HIS B N 1
ATOM 3001 C CA . HIS B 1 163 ? 17.922 8.695 20.234 1 88.44 163 HIS B CA 1
ATOM 3002 C C . HIS B 1 163 ? 19 9.789 20.25 1 88.44 163 HIS B C 1
ATOM 3004 O O . HIS B 1 163 ? 19.078 10.57 21.188 1 88.44 163 HIS B O 1
ATOM 3010 N N . LEU B 1 164 ? 19.766 9.82 19.188 1 90.88 164 LEU B N 1
ATOM 3011 C CA . LEU B 1 164 ? 20.859 10.781 19.094 1 90.88 164 LEU B CA 1
ATOM 3012 C C . LEU B 1 164 ? 20.312 12.195 18.875 1 90.88 164 LEU B C 1
ATOM 3014 O O . LEU B 1 164 ? 20.812 13.156 19.469 1 90.88 164 LEU B O 1
ATOM 3018 N N . GLN B 1 165 ? 19.312 12.305 18.094 1 87.19 165 GLN B N 1
ATOM 3019 C CA . GLN B 1 165 ? 18.703 13.594 17.828 1 87.19 165 GLN B CA 1
ATOM 3020 C C . GLN B 1 165 ? 18.094 14.203 19.094 1 87.19 165 GLN B C 1
ATOM 3022 O O . GLN B 1 165 ? 18.219 15.406 19.328 1 87.19 165 GLN B O 1
ATOM 3027 N N . ALA B 1 166 ? 17.469 13.375 19.875 1 86.5 166 ALA B N 1
ATOM 3028 C CA . ALA B 1 166 ? 16.875 13.812 21.125 1 86.5 166 ALA B CA 1
ATOM 3029 C C . ALA B 1 166 ? 17.922 14.398 22.062 1 86.5 166 ALA B C 1
ATOM 3031 O O . ALA B 1 166 ? 17.625 15.281 22.875 1 86.5 166 ALA B O 1
ATOM 3032 N N . ARG B 1 167 ? 19.062 13.984 21.859 1 89.94 167 ARG B N 1
ATOM 3033 C CA . ARG B 1 167 ? 20.156 14.406 22.734 1 89.94 167 ARG B CA 1
ATOM 3034 C C . ARG B 1 167 ? 21.031 15.445 22.031 1 89.94 167 ARG B C 1
ATOM 3036 O O . ARG B 1 167 ? 22.156 15.727 22.484 1 89.94 167 ARG B O 1
ATOM 3043 N N . LYS B 1 168 ? 20.531 15.883 20.875 1 91.62 168 LYS B N 1
ATOM 3044 C CA . LYS B 1 168 ? 21.203 16.906 20.078 1 91.62 168 LYS B CA 1
ATOM 3045 C C . LYS B 1 168 ? 22.609 16.453 19.688 1 91.62 168 LYS B C 1
ATOM 3047 O O . LYS B 1 168 ? 23.547 17.25 19.719 1 91.62 168 LYS B O 1
ATOM 3052 N N . GLN B 1 169 ? 22.781 15.164 19.469 1 91.56 169 GLN B N 1
ATOM 3053 C CA . GLN B 1 169 ? 24.031 14.578 18.984 1 91.56 169 GLN B CA 1
ATOM 3054 C C . GLN B 1 169 ? 23.984 14.367 17.484 1 91.56 169 GLN B C 1
ATOM 3056 O O . GLN B 1 169 ? 22.906 14.305 16.891 1 91.56 169 GLN B O 1
ATOM 3061 N N . PRO B 1 170 ? 25.203 14.383 16.891 1 92.25 170 PRO B N 1
ATOM 3062 C CA . PRO B 1 170 ? 25.234 14.117 15.453 1 92.25 170 PRO B CA 1
ATOM 3063 C C . PRO B 1 170 ? 24.641 12.766 15.078 1 92.25 170 PRO B C 1
ATOM 3065 O O . PRO B 1 170 ? 24.641 11.836 15.891 1 92.25 170 PRO B O 1
ATOM 3068 N N . LEU B 1 171 ? 24.109 12.664 13.875 1 93.81 171 LEU B N 1
ATOM 3069 C CA . LEU B 1 171 ? 23.531 11.422 13.367 1 93.81 171 LEU B CA 1
ATOM 3070 C C . LEU B 1 171 ? 24.594 10.336 13.266 1 93.81 171 LEU B C 1
ATOM 3072 O O . LEU B 1 171 ? 25.781 10.625 13.125 1 93.81 171 LEU B O 1
ATOM 3076 N N . PRO B 1 172 ? 24.156 9.055 13.336 1 94.5 172 PRO B N 1
ATOM 3077 C CA . PRO B 1 172 ? 25.109 7.957 13.18 1 94.5 172 PRO B CA 1
ATOM 3078 C C . PRO B 1 172 ? 25.719 7.898 11.781 1 94.5 172 PRO B C 1
ATOM 3080 O O . PRO B 1 172 ? 25.078 8.289 10.805 1 94.5 172 PRO B O 1
ATOM 3083 N N . GLU B 1 173 ? 26.969 7.527 11.75 1 94.5 173 GLU B N 1
ATOM 3084 C CA . GLU B 1 173 ? 27.641 7.297 10.477 1 94.5 173 GLU B CA 1
ATOM 3085 C C . GLU B 1 173 ? 27.797 5.805 10.195 1 94.5 173 GLU B C 1
ATOM 3087 O O . GLU B 1 173 ? 28.281 5.059 11.055 1 94.5 173 GLU B O 1
ATOM 3092 N N . TYR B 1 174 ? 27.297 5.422 8.984 1 94.5 174 TYR B N 1
ATOM 3093 C CA . TYR B 1 174 ? 27.422 4.023 8.594 1 94.5 174 TYR B CA 1
ATOM 3094 C C . TYR B 1 174 ? 28.422 3.857 7.453 1 94.5 174 TYR B C 1
ATOM 3096 O O . TYR B 1 174 ? 28.406 4.633 6.496 1 94.5 174 TYR B O 1
ATOM 3104 N N . GLU B 1 175 ? 29.266 2.854 7.582 1 91.56 175 GLU B N 1
ATOM 3105 C CA . GLU B 1 175 ? 30.25 2.557 6.551 1 91.56 175 GLU B CA 1
ATOM 3106 C C . GLU B 1 175 ? 30.328 1.06 6.266 1 91.56 175 GLU B C 1
ATOM 3108 O O . GLU B 1 175 ? 30.484 0.254 7.188 1 91.56 175 GLU B O 1
ATOM 3113 N N . VAL B 1 176 ? 30.188 0.727 4.992 1 89.25 176 VAL B N 1
ATOM 3114 C CA . VAL B 1 176 ? 30.391 -0.669 4.621 1 89.25 176 VAL B CA 1
ATOM 3115 C C . VAL B 1 176 ? 31.875 -1.002 4.672 1 89.25 176 VAL B C 1
ATOM 3117 O O . VAL B 1 176 ? 32.688 -0.43 3.926 1 89.25 176 VAL B O 1
ATOM 3120 N N . VAL B 1 177 ? 32.125 -1.89 5.539 1 90.31 177 VAL B N 1
ATOM 3121 C CA . VAL B 1 177 ? 33.531 -2.26 5.766 1 90.31 177 VAL B CA 1
ATOM 3122 C C . VAL B 1 177 ? 33.938 -3.383 4.809 1 90.31 177 VAL B C 1
ATOM 3124 O O . VAL B 1 177 ? 35.062 -3.412 4.312 1 90.31 177 VAL B O 1
ATOM 3127 N N . SER B 1 178 ? 32.969 -4.344 4.652 1 88 178 SER B N 1
ATOM 3128 C CA . SER B 1 178 ? 33.281 -5.453 3.75 1 88 178 SER B CA 1
ATOM 3129 C C . SER B 1 178 ? 32 -6.086 3.207 1 88 178 SER B C 1
ATOM 3131 O O . SER B 1 178 ? 30.953 -5.988 3.828 1 88 178 SER B O 1
ATOM 3133 N N . VAL B 1 179 ? 32.094 -6.566 1.982 1 85.94 179 VAL B N 1
ATOM 3134 C CA . VAL B 1 179 ? 31.062 -7.41 1.354 1 85.94 179 VAL B CA 1
ATOM 3135 C C . VAL B 1 179 ? 31.703 -8.727 0.91 1 85.94 179 VAL B C 1
ATOM 3137 O O . VAL B 1 179 ? 32.625 -8.742 0.097 1 85.94 179 VAL B O 1
ATOM 3140 N N . GLU B 1 180 ? 31.234 -9.711 1.565 1 84.69 180 GLU B N 1
ATOM 3141 C CA . GLU B 1 180 ? 31.812 -11.016 1.264 1 84.69 180 GLU B CA 1
ATOM 3142 C C . GLU B 1 180 ? 30.766 -11.977 0.725 1 84.69 180 GLU B C 1
ATOM 3144 O O . GLU B 1 180 ? 29.562 -11.828 1.013 1 84.69 180 GLU B O 1
ATOM 3149 N N . GLY B 1 181 ? 31.156 -12.969 -0.078 1 81.69 181 GLY B N 1
ATOM 3150 C CA . GLY B 1 181 ? 30.266 -14.016 -0.567 1 81.69 181 GLY B CA 1
ATOM 3151 C C . GLY B 1 181 ? 29.797 -13.781 -1.989 1 81.69 181 GLY B C 1
ATOM 3152 O O . GLY B 1 181 ? 30.078 -12.734 -2.578 1 81.69 181 GLY B O 1
ATOM 3153 N N . ASP B 1 182 ? 29.156 -14.781 -2.557 1 75.88 182 ASP B N 1
ATOM 3154 C CA . ASP B 1 182 ? 28.609 -14.695 -3.908 1 75.88 182 ASP B CA 1
ATOM 3155 C C . ASP B 1 182 ? 27.328 -13.852 -3.936 1 75.88 182 ASP B C 1
ATOM 3157 O O . ASP B 1 182 ? 26.719 -13.617 -2.895 1 75.88 182 ASP B O 1
ATOM 3161 N N . ALA B 1 183 ? 27.016 -13.422 -5.105 1 66.31 183 ALA B N 1
ATOM 3162 C CA . ALA B 1 183 ? 25.906 -12.484 -5.309 1 66.31 183 ALA B CA 1
ATOM 3163 C C . ALA B 1 183 ? 24.641 -12.953 -4.598 1 66.31 183 ALA B C 1
ATOM 3165 O O . ALA B 1 183 ? 23.906 -12.141 -4.047 1 66.31 183 ALA B O 1
ATOM 3166 N N . HIS B 1 184 ? 24.453 -14.289 -4.562 1 68.88 184 HIS B N 1
ATOM 3167 C CA . HIS B 1 184 ? 23.219 -14.797 -3.994 1 68.88 184 HIS B CA 1
ATOM 3168 C C . HIS B 1 184 ? 23.359 -15.039 -2.494 1 68.88 184 HIS B C 1
ATOM 3170 O O . HIS B 1 184 ? 22.359 -15.328 -1.816 1 68.88 184 HIS B O 1
ATOM 3176 N N . ASN B 1 185 ? 24.547 -14.859 -1.926 1 78.94 185 ASN B N 1
ATOM 3177 C CA . ASN B 1 185 ? 24.797 -15.078 -0.506 1 78.94 185 ASN B CA 1
ATOM 3178 C C . ASN B 1 185 ? 25.844 -14.102 0.027 1 78.94 185 ASN B C 1
ATOM 3180 O O . ASN B 1 185 ? 26.875 -14.516 0.551 1 78.94 185 ASN B O 1
ATOM 3184 N N . GLN B 1 186 ? 25.594 -12.914 -0.209 1 82.62 186 GLN B N 1
ATOM 3185 C CA . GLN B 1 186 ? 26.547 -11.891 0.213 1 82.62 186 GLN B CA 1
ATOM 3186 C C . GLN B 1 186 ? 26.375 -11.555 1.693 1 82.62 186 GLN B C 1
ATOM 3188 O O . GLN B 1 186 ? 25.266 -11.656 2.236 1 82.62 186 GLN B O 1
ATOM 3193 N N . ARG B 1 187 ? 27.484 -11.445 2.35 1 89.12 187 ARG B N 1
ATOM 3194 C CA . ARG B 1 187 ? 27.516 -10.961 3.727 1 89.12 187 ARG B CA 1
ATOM 3195 C C . ARG B 1 187 ? 28.094 -9.555 3.801 1 89.12 187 ARG B C 1
ATOM 3197 O O . ARG B 1 187 ? 29.219 -9.32 3.346 1 89.12 187 ARG B O 1
ATOM 3204 N N . PHE B 1 188 ? 27.328 -8.656 4.324 1 91.44 188 PHE B N 1
ATOM 3205 C CA . PHE B 1 188 ? 27.766 -7.27 4.488 1 91.44 188 PHE B CA 1
ATOM 3206 C C . PHE B 1 188 ? 28.234 -7.016 5.914 1 91.44 188 PHE B C 1
ATOM 3208 O O . PHE B 1 188 ? 27.641 -7.504 6.871 1 91.44 188 PHE B O 1
ATOM 3215 N N . THR B 1 189 ? 29.328 -6.363 6.035 1 94.44 189 THR B N 1
ATOM 3216 C CA . THR B 1 189 ? 29.812 -5.848 7.312 1 94.44 189 THR B CA 1
ATOM 3217 C C . THR B 1 189 ? 29.781 -4.324 7.328 1 94.44 189 THR B C 1
ATOM 3219 O O . THR B 1 189 ? 30.344 -3.678 6.445 1 94.44 189 THR B O 1
ATOM 3222 N N . VAL B 1 190 ? 29.062 -3.85 8.297 1 95.38 190 VAL B N 1
ATOM 3223 C CA . VAL B 1 190 ? 28.875 -2.404 8.367 1 95.38 190 VAL B CA 1
ATOM 3224 C C . VAL B 1 190 ? 29.391 -1.884 9.703 1 95.38 190 VAL B C 1
ATOM 3226 O O . VAL B 1 190 ? 29.203 -2.527 10.742 1 95.38 190 VAL B O 1
ATOM 3229 N N . ARG B 1 191 ? 30.062 -0.764 9.633 1 95.5 191 ARG B N 1
ATOM 3230 C CA . ARG B 1 191 ? 30.5 -0.031 10.82 1 95.5 191 ARG B CA 1
ATOM 3231 C C . ARG B 1 191 ? 29.578 1.153 11.102 1 95.5 191 ARG B C 1
ATOM 3233 O O . ARG B 1 191 ? 29.266 1.935 10.195 1 95.5 191 ARG B O 1
ATOM 3240 N N . CYS B 1 192 ? 29.156 1.177 12.305 1 96.88 192 CYS B N 1
ATOM 3241 C CA . CYS B 1 192 ? 28.344 2.305 12.734 1 96.88 192 CYS B CA 1
ATOM 3242 C C . CYS B 1 192 ? 29.062 3.139 13.781 1 96.88 192 CYS B C 1
ATOM 3244 O O . CYS B 1 192 ? 29.438 2.625 14.844 1 96.88 192 CYS B O 1
ATOM 3246 N N . SER B 1 193 ? 29.25 4.41 13.469 1 95.5 193 SER B N 1
ATOM 3247 C CA . SER B 1 193 ? 29.938 5.324 14.383 1 95.5 193 SER B CA 1
ATOM 3248 C C . SER B 1 193 ? 28.984 6.391 14.906 1 95.5 193 SER B C 1
ATOM 3250 O O . SER B 1 193 ? 28.172 6.926 14.164 1 95.5 193 SER B O 1
ATOM 3252 N N . VAL B 1 194 ? 29.094 6.551 16.203 1 95.44 194 VAL B N 1
ATOM 3253 C CA . VAL B 1 194 ? 28.359 7.637 16.844 1 95.44 194 VAL B CA 1
ATOM 3254 C C . VAL B 1 194 ? 29.281 8.391 17.797 1 95.44 194 VAL B C 1
ATOM 3256 O O . VAL B 1 194 ? 30.234 7.824 18.328 1 95.44 194 VAL B O 1
ATOM 3259 N N . SER B 1 195 ? 28.938 9.641 18.031 1 92.5 195 SER B N 1
ATOM 3260 C CA . SER B 1 195 ? 29.781 10.492 18.875 1 92.5 195 SER B CA 1
ATOM 3261 C C . SER B 1 195 ? 29.75 10.023 20.328 1 92.5 195 SER B C 1
ATOM 3263 O O . SER B 1 195 ? 30.703 10.234 21.078 1 92.5 195 SER B O 1
ATOM 3265 N N . ALA B 1 196 ? 28.719 9.391 20.75 1 89.62 196 ALA B N 1
ATOM 3266 C CA . ALA B 1 196 ? 28.5 9.016 22.141 1 89.62 196 ALA B CA 1
ATOM 3267 C C . ALA B 1 196 ? 29.328 7.797 22.516 1 89.62 196 ALA B C 1
ATOM 3269 O O . ALA B 1 196 ? 29.453 7.457 23.703 1 89.62 196 ALA B O 1
ATOM 3270 N N . LEU B 1 197 ? 29.781 7.137 21.547 1 91 197 LEU B N 1
ATOM 3271 C CA . LEU B 1 197 ? 30.609 5.953 21.797 1 91 197 LEU B CA 1
ATOM 3272 C C . LEU B 1 197 ? 32.031 6.16 21.312 1 91 197 LEU B C 1
ATOM 3274 O O . LEU B 1 197 ? 32.25 6.742 20.234 1 91 197 LEU B O 1
ATOM 3278 N N . ALA B 1 198 ? 32.969 5.707 22.016 1 90.25 198 ALA B N 1
ATOM 3279 C CA . ALA B 1 198 ? 34.375 5.848 21.672 1 90.25 198 ALA B CA 1
ATOM 3280 C C . ALA B 1 198 ? 34.75 4.965 20.484 1 90.25 198 ALA B C 1
ATOM 3282 O O . ALA B 1 198 ? 35.531 5.363 19.625 1 90.25 198 ALA B O 1
ATOM 3283 N N . GLU B 1 199 ? 34.156 3.854 20.453 1 92.31 199 GLU B N 1
ATOM 3284 C CA . GLU B 1 199 ? 34.438 2.9 19.375 1 92.31 199 GLU B CA 1
ATOM 3285 C C . GLU B 1 199 ? 33.188 2.596 18.562 1 92.31 199 GLU B C 1
ATOM 3287 O O . GLU B 1 199 ? 32.094 2.453 19.125 1 92.31 199 GLU B O 1
ATOM 3292 N N . PRO B 1 200 ? 33.375 2.562 17.297 1 95.38 200 PRO B N 1
ATOM 3293 C CA . PRO B 1 200 ? 32.219 2.176 16.453 1 95.38 200 PRO B CA 1
ATOM 3294 C C . PRO B 1 200 ? 31.781 0.736 16.703 1 95.38 200 PRO B C 1
ATOM 3296 O O . PRO B 1 200 ? 32.531 -0.053 17.297 1 95.38 200 PRO B O 1
ATOM 3299 N N . MET B 1 201 ? 30.547 0.47 16.375 1 95.56 201 MET B N 1
ATOM 3300 C CA . MET B 1 201 ? 30.031 -0.892 16.469 1 95.56 201 MET B CA 1
ATOM 3301 C C . MET B 1 201 ? 29.891 -1.515 15.078 1 95.56 201 MET B C 1
ATOM 3303 O O . MET B 1 201 ? 29.609 -0.816 14.102 1 95.56 201 MET B O 1
ATOM 3307 N N . ILE B 1 202 ? 30.156 -2.807 15.047 1 96 202 ILE B N 1
ATOM 3308 C CA . ILE B 1 202 ? 30.125 -3.535 13.789 1 96 202 ILE B CA 1
ATOM 3309 C C . ILE B 1 202 ? 28.844 -4.367 13.719 1 96 202 ILE B C 1
ATOM 3311 O O . ILE B 1 202 ? 28.453 -5.004 14.703 1 96 202 ILE B O 1
ATOM 3315 N N . GLY B 1 203 ? 28.125 -4.262 12.633 1 96.12 203 GLY B N 1
ATOM 3316 C CA . GLY B 1 203 ? 26.969 -5.09 12.352 1 96.12 203 GLY B CA 1
ATOM 3317 C C . GLY B 1 203 ? 27.109 -5.91 11.078 1 96.12 203 GLY B C 1
ATOM 3318 O O . GLY B 1 203 ? 27.922 -5.586 10.219 1 96.12 203 GLY B O 1
ATOM 3319 N N . ASN B 1 204 ? 26.391 -6.996 11.055 1 94.31 204 ASN B N 1
ATOM 3320 C CA . ASN B 1 204 ? 26.438 -7.902 9.914 1 94.31 204 ASN B CA 1
ATOM 3321 C C . ASN B 1 204 ? 25.031 -8.219 9.391 1 94.31 204 ASN B C 1
ATOM 3323 O O . ASN B 1 204 ? 24.047 -8.086 10.125 1 94.31 204 ASN B O 1
ATOM 3327 N N . GLY B 1 205 ? 24.984 -8.516 8.07 1 92.06 205 GLY B N 1
ATOM 3328 C CA . GLY B 1 205 ? 23.703 -8.898 7.484 1 92.06 205 GLY B CA 1
ATOM 3329 C C . GLY B 1 205 ? 23.828 -9.359 6.047 1 92.06 205 GLY B C 1
ATOM 3330 O O . GLY B 1 205 ? 24.875 -9.188 5.414 1 92.06 205 GLY B O 1
ATOM 3331 N N . SER B 1 206 ? 22.828 -9.977 5.562 1 87.62 206 SER B N 1
ATOM 3332 C CA . SER B 1 206 ? 22.797 -10.5 4.199 1 87.62 206 SER B CA 1
ATOM 3333 C C . SER B 1 206 ? 22.562 -9.375 3.191 1 87.62 206 SER B C 1
ATOM 3335 O O . SER B 1 206 ? 22.578 -9.609 1.98 1 87.62 206 SER B O 1
ATOM 3337 N N . SER B 1 207 ? 22.359 -8.211 3.613 1 84.69 207 SER B N 1
ATOM 3338 C CA . SER B 1 207 ? 22.25 -6.992 2.816 1 84.69 207 SER B CA 1
ATOM 3339 C C . SER B 1 207 ? 22.828 -5.793 3.568 1 84.69 207 SER B C 1
ATOM 3341 O O . SER B 1 207 ? 23.016 -5.852 4.785 1 84.69 207 SER B O 1
ATOM 3343 N N . ARG B 1 208 ? 23.125 -4.812 2.787 1 87.94 208 ARG B N 1
ATOM 3344 C CA . ARG B 1 208 ? 23.594 -3.584 3.416 1 87.94 208 ARG B CA 1
ATOM 3345 C C . ARG B 1 208 ? 22.609 -3.094 4.473 1 87.94 208 ARG B C 1
ATOM 3347 O O . ARG B 1 208 ? 23.016 -2.76 5.59 1 87.94 208 ARG B O 1
ATOM 3354 N N . ARG B 1 209 ? 21.359 -3.127 4.109 1 88.69 209 ARG B N 1
ATOM 3355 C CA . ARG B 1 209 ? 20.312 -2.652 5.02 1 88.69 209 ARG B CA 1
ATOM 3356 C C . ARG B 1 209 ? 20.328 -3.449 6.32 1 88.69 209 ARG B C 1
ATOM 3358 O O . ARG B 1 209 ? 20.312 -2.871 7.406 1 88.69 209 ARG B O 1
ATOM 3365 N N . LYS B 1 210 ? 20.312 -4.684 6.203 1 88.44 210 LYS B N 1
ATOM 3366 C CA . LYS B 1 210 ? 20.297 -5.555 7.375 1 88.44 210 LYS B CA 1
ATOM 3367 C C . LYS B 1 210 ? 21.531 -5.355 8.242 1 88.44 210 LYS B C 1
ATOM 3369 O O . LYS B 1 210 ? 21.453 -5.375 9.469 1 88.44 210 LYS B O 1
ATOM 3374 N N . ALA B 1 211 ? 22.656 -5.168 7.586 1 92.38 211 ALA B N 1
ATOM 3375 C CA . ALA B 1 211 ? 23.906 -4.941 8.32 1 92.38 211 ALA B CA 1
ATOM 3376 C C . ALA B 1 211 ? 23.859 -3.621 9.078 1 92.38 211 ALA B C 1
ATOM 3378 O O . ALA B 1 211 ? 24.312 -3.541 10.219 1 92.38 211 ALA B O 1
ATOM 3379 N N . GLU B 1 212 ? 23.328 -2.67 8.477 1 94.56 212 GLU B N 1
ATOM 3380 C CA . GLU B 1 212 ? 23.188 -1.374 9.133 1 94.56 212 GLU B CA 1
ATOM 3381 C C . GLU B 1 212 ? 22.266 -1.462 10.352 1 94.56 212 GLU B C 1
ATOM 3383 O O . GLU B 1 212 ? 22.547 -0.869 11.391 1 94.56 212 GLU B O 1
ATOM 3388 N N . GLN B 1 213 ? 21.203 -2.166 10.211 1 93.06 213 GLN B N 1
ATOM 3389 C CA . GLN B 1 213 ? 20.281 -2.357 11.312 1 93.06 213 GLN B CA 1
ATOM 3390 C C . GLN B 1 213 ? 20.953 -3.072 12.484 1 93.06 213 GLN B C 1
ATOM 3392 O O . GLN B 1 213 ? 20.766 -2.695 13.641 1 93.06 213 GLN B O 1
ATOM 3397 N N . ASP B 1 214 ? 21.672 -4.062 12.133 1 93.31 214 ASP B N 1
ATOM 3398 C CA . ASP B 1 214 ? 22.391 -4.801 13.156 1 93.31 214 ASP B CA 1
ATOM 3399 C C . ASP B 1 214 ? 23.375 -3.891 13.891 1 93.31 214 ASP B C 1
ATOM 3401 O O . ASP B 1 214 ? 23.438 -3.895 15.125 1 93.31 214 ASP B O 1
ATOM 3405 N N . ALA B 1 215 ? 24.141 -3.156 13.133 1 95.62 215 ALA B N 1
ATOM 3406 C CA . ALA B 1 215 ? 25.109 -2.227 13.727 1 95.62 215 ALA B CA 1
ATOM 3407 C C . ALA B 1 215 ? 24.391 -1.226 14.633 1 95.62 215 ALA B C 1
ATOM 3409 O O . ALA B 1 215 ? 24.844 -0.974 15.758 1 95.62 215 ALA B O 1
ATOM 3410 N N . ALA B 1 216 ? 23.344 -0.738 14.148 1 95.06 216 ALA B N 1
ATOM 3411 C CA . ALA B 1 216 ? 22.594 0.242 14.93 1 95.06 216 ALA B CA 1
ATOM 3412 C C . ALA B 1 216 ? 22.078 -0.366 16.234 1 95.06 216 ALA B C 1
ATOM 3414 O O . ALA B 1 216 ? 22.109 0.283 17.281 1 95.06 216 ALA B O 1
ATOM 3415 N N . SER B 1 217 ? 21.594 -1.565 16.141 1 93.44 217 SER B N 1
ATOM 3416 C CA . SER B 1 217 ? 21.094 -2.26 17.328 1 93.44 217 SER B CA 1
ATOM 3417 C C . SER B 1 217 ? 22.188 -2.393 18.391 1 93.44 217 SER B C 1
ATOM 3419 O O . SER B 1 217 ? 21.922 -2.205 19.578 1 93.44 217 SER B O 1
ATOM 3421 N N . ARG B 1 218 ? 23.266 -2.67 17.953 1 93.31 218 ARG B N 1
ATOM 3422 C CA . ARG B 1 218 ? 24.391 -2.836 18.875 1 93.31 218 ARG B CA 1
ATOM 3423 C C . ARG B 1 218 ? 24.766 -1.511 19.531 1 93.31 218 ARG B C 1
ATOM 3425 O O . ARG B 1 218 ? 25.094 -1.469 20.703 1 93.31 218 ARG B O 1
ATOM 3432 N N . VAL B 1 219 ? 24.734 -0.521 18.781 1 94.19 219 VAL B N 1
ATOM 3433 C CA . VAL B 1 219 ? 25.016 0.797 19.328 1 94.19 219 VAL B CA 1
ATOM 3434 C C . VAL B 1 219 ? 23.969 1.129 20.406 1 94.19 219 VAL B C 1
ATOM 3436 O O . VAL B 1 219 ? 24.328 1.582 21.5 1 94.19 219 VAL B O 1
ATOM 3439 N N . LEU B 1 220 ? 22.703 0.861 20.125 1 92.19 220 LEU B N 1
ATOM 3440 C CA . LEU B 1 220 ? 21.625 1.154 21.062 1 92.19 220 LEU B CA 1
ATOM 3441 C C . LEU B 1 220 ? 21.812 0.381 22.359 1 92.19 220 LEU B C 1
ATOM 3443 O O . LEU B 1 220 ? 21.531 0.905 23.453 1 92.19 220 LEU B O 1
ATOM 3447 N N . GLU B 1 221 ? 22.25 -0.792 22.188 1 90.06 221 GLU B N 1
ATOM 3448 C CA . GLU B 1 221 ? 22.484 -1.626 23.359 1 90.06 221 GLU B CA 1
ATOM 3449 C C . GLU B 1 221 ? 23.578 -1.028 24.25 1 90.06 221 GLU B C 1
ATOM 3451 O O . GLU B 1 221 ? 23.531 -1.187 25.469 1 90.06 221 GLU B O 1
ATOM 3456 N N . GLN B 1 222 ? 24.469 -0.391 23.562 1 89.38 222 GLN B N 1
ATOM 3457 C CA . GLN B 1 222 ? 25.562 0.219 24.312 1 89.38 222 GLN B CA 1
ATOM 3458 C C . GLN B 1 222 ? 25.141 1.542 24.938 1 89.38 222 GLN B C 1
ATOM 3460 O O . GLN B 1 222 ? 25.641 1.929 25.984 1 89.38 222 GLN B O 1
ATOM 3465 N N . LEU B 1 223 ? 24.297 2.203 24.266 1 86.5 223 LEU B N 1
ATOM 3466 C CA . LEU B 1 223 ? 23.859 3.506 24.766 1 86.5 223 LEU B CA 1
ATOM 3467 C C . LEU B 1 223 ? 22.812 3.35 25.859 1 86.5 223 LEU B C 1
ATOM 3469 O O . LEU B 1 223 ? 22.594 4.266 26.656 1 86.5 223 LEU B O 1
ATOM 3473 N N . SER B 1 224 ? 21.938 2.332 25.812 1 69.25 224 SER B N 1
ATOM 3474 C CA . SER B 1 224 ? 20.938 2.092 26.844 1 69.25 224 SER B CA 1
ATOM 3475 C C . SER B 1 224 ? 21.578 1.648 28.156 1 69.25 224 SER B C 1
ATOM 3477 O O . SER B 1 224 ? 22.672 1.068 28.156 1 69.25 224 SER B O 1
#

Foldseek 3Di:
DLVVLLVLLCVVLVHDFPDCVLLVQLLEDVQFDVSHQQVLLVQLLVLLLVLLLVLLCVVCVPDDPVLSVLLSCVCLPLQNLLVLLVVSVSLVNRGHHPVCVVVVVSNDSNSSSSSSSSNLSSCCVRPNSVSSSVSSCVSCVVVSVPGDRDPVSDQLQVSLQVVQVVVVFDHKDKDFPDWDDDPVAIKTKIWIDGPVDPGTFIAIDSDPVRRSSRSSNVVVVVVD/DLVVLLVLLCVVLVHDFPDCVLLVQLLEDVQFDVSHQQVLLVQLLVLLLVLLLVLLCVVCVPDDPVLSVLLSCVCLPLQNLLVLLVVSVSLVNRGHHPVCVVVVVSNDSNSSSSSSSSNLSSCCVRPNSVSSSVSSCVSCVVVSVPGDRDPVSDQLQVSLQVVCVVVVFDHKDKDFPDWDDDPVAIKTKMWIDGPVDPGTFIAIDSDPVRRSSRSSVVVVVVVD

Sequence (448 aa):
MNNQKLTRLQDALGYQFKDIALLNQALTHRSAASQHNERLEYLGDAVLSFVIAEALYLRFPKVAEGDMTRMRASLVKGVTLAELGRELALGDVIKLGPGELKSGGFRRESILADAVEAILGAVYLDGGIEVCKPLILRLYQARLDIIEPGIRQKDPKTRLQEHLQARKQPLPEYEVVSVEGDAHNQRFTVRCSVSALAEPMIGNGSSRRKAEQDAASRVLEQLSMNNQKLTRLQDALGYQFKDIALLNQALTHRSAASQHNERLEYLGDAVLSFVIAEALYLRFPKVAEGDMTRMRASLVKGVTLAELGRELALGDVIKLGPGELKSGGFRRESILADAVEAILGAVYLDGGIEVCKPLILRLYQARLDIIEPGIRQKDPKTRLQEHLQARKQPLPEYEVVSVEGDAHNQRFTVRCSVSALAEPMIGNGSSRRKAEQDAASRVLEQLS

Solvent-accessible surface area (backbone atoms only — not comparable to full-atom values): 23181 Å² total; per-residue (Å²): 113,75,62,58,54,49,49,50,44,27,58,74,60,70,47,81,69,85,55,58,64,42,55,54,28,14,33,18,36,66,72,51,37,88,75,30,15,56,54,32,19,53,44,10,45,28,51,49,50,25,50,50,42,48,50,48,53,68,72,38,79,82,61,53,43,69,48,52,52,44,52,41,47,60,62,69,32,56,70,46,30,18,50,52,17,56,76,61,48,39,50,81,64,50,39,58,16,72,68,45,48,74,72,45,41,56,74,33,48,68,56,30,18,43,32,44,25,1,39,46,19,28,42,28,74,68,60,30,63,84,48,34,46,61,42,51,51,58,77,38,39,72,62,63,72,68,62,68,82,48,74,84,63,42,53,34,47,57,48,40,41,49,56,28,49,77,67,74,40,71,69,68,43,78,41,80,74,45,78,41,71,51,93,92,55,31,39,23,31,18,36,29,36,44,86,91,41,94,62,63,29,75,11,54,24,74,36,66,66,48,2,44,31,39,7,26,40,52,44,44,61,66,70,100,114,74,62,58,53,49,49,51,42,27,58,73,59,70,47,80,68,85,53,59,66,42,55,54,28,15,33,19,35,66,72,51,37,88,77,31,16,56,54,32,19,52,43,8,46,29,50,49,48,25,49,49,42,49,50,48,50,67,73,39,78,84,62,54,44,70,48,50,51,43,52,42,47,58,62,68,31,55,69,45,30,18,51,52,19,55,76,61,48,39,50,80,64,51,39,57,15,72,68,45,46,74,72,45,41,55,72,34,48,67,55,30,18,44,31,45,24,2,40,47,19,28,41,30,75,66,58,30,64,84,48,33,47,60,42,53,49,59,78,39,39,72,59,63,72,66,62,69,83,50,75,84,62,44,53,34,48,57,50,41,40,49,55,28,49,75,66,74,41,68,69,66,42,78,41,80,74,45,80,42,71,53,93,92,56,31,38,22,31,19,36,31,34,43,85,91,42,95,63,63,30,73,11,55,23,73,35,65,66,48,2,44,31,40,8,27,40,51,44,46,62,66,71,99

Secondary structure (DSSP, 8-state):
-HHHHHHHHHHHHT---SSHHHHHHHTB-TTT-SS-SHHHHHHHHHHHHHHHHHHHHHH-TTS-HHHHHHHHHHHHSHHHHHHHHHHTTGGGT-B--HHHHHTTGGG-HHHHHHHHHHHHHHHHHHH-HHHHHHHHHHHTHHHHHH----GGGS-HHHHHHHHHHHTTPPPPEEEEEEEES-GGG-EEEEEEE-TTSSS-EEEEESSHHHHHHHHHHHHHHHH-/-HHHHHHHHHHHHT---SSHHHHHHHTB-TTT-SS-SHHHHHHHHHHHHHHHHHHHHHH-TTS-HHHHHHHHHHHHSHHHHHHHHHHTTGGGT-B--HHHHHTTGGG-HHHHHHHHHHHHHHHHHHH-HHHHHHHHHHHTHHHHHH---SGGGS-HHHHHHHHHHHTTPPPPEEEEEEEES-GGG-EEEEEEE-TTSSS-EEEEESSHHHHHHHHHHHHHHHH-